Protein 5M11 (pdb70)

Foldseek 3Di:
DQKDFFADAFFFQEWADAVFWIWTGGQQWIWIFGDPDHTPIGTDDVVLVDDATGFQDKYAQNQQSWIWTAGQLRKIWIQGNVRHIDTQCVRNPPVLQPWNAWQDFDDDHQWTWTAAQQATWIARRVVSYTPDGAPGRFHWQEKEADPQQWIWTQGQLWIWIAHPVDPNNDVVRIDTDDEPDRSNQFNYWYDAAQWIWTAGQQQWIWIDGVVGRHTDTLDRGHGRWDWEYELQFIWTAGAQKIWTAHPPRDIAMGRQHQWNYWYDHNPGQKIWTRNTSQGIFIWGNDNPIDTHGDDDPDAGAPHQAALDWEAPPQKIWGWRFDDDLPNKDAWTWIWIDNVDHIQIDTQVQQCVLADDDFGRIRFRDKEAWDPARQWIWTFHQFQAIWTGHPRHTPDGDDDPPAPQDALDVRGGGWAAWYADPVGKIWTATAQAFQTIKIADPVVRDIATHDDVLQGRAGDWAHWDQAPLGKIKIWAPTRDDPDQQTGIKIKHCPPPSNDPVPIFIDRPSFAAAPVGDTPPFSGWQEWDQFPQRKIWTFGQFGIWIFGVVVCCSVDPDGTHIGFAWEDDPVDIDGLRTSWGWNYWDAAPQCWIWTQTAQQAIFIAHNRSNDTLDGDAVVRDVDNHSGWSYWYADQAQQWIWTSHPSRIMTGRFLNHPPQPCQQVPWDKPPFADEPVNQQAIKTASHHAQKWKFKAAPVGDTQDIDGHRGRMDTDSCPHPVRHHDDWHKMWIWIAHPVNRDIDIDIGTYDD

Nearest PDB structures (foldseek):
  5m11-assembly1_A  TM=1.001E+00  e=0.000E+00  Porphyromonas gingivalis
  4uuy-assembly1_A  TM=6.780E-01  e=4.033E-10  Saccharomyces cerevisiae
  8d58-assembly1_B  TM=6.896E-01  e=3.579E-08  Homo sapiens
  8hmd-assembly1_A  TM=3.375E-01  e=1.069E-12  Tetrahymena thermophila
  4a08-assembly1_A  TM=2.650E-01  e=5.005E-12  Homo sapiens

Radius of gyration: 30.62 Å; Cα contacts (8 Å, |Δi|>4): 2042; chains: 1; bounding box: 79×77×80 Å

Solvent-accessible surface area: 32079 Å² total; per-residue (Å²): 112,58,30,70,22,33,20,0,13,79,64,0,48,74,6,17,7,10,62,162,87,0,8,0,2,0,62,9,11,1,0,3,0,12,54,183,59,135,38,163,26,91,73,21,25,54,82,43,42,11,47,35,35,44,12,33,14,11,14,33,0,83,114,50,106,9,4,0,0,0,1,57,48,0,4,0,0,8,15,34,126,87,42,168,42,63,58,5,46,53,5,83,84,48,156,117,10,161,63,40,76,29,52,34,21,27,26,56,34,61,77,0,3,0,0,0,9,1,0,0,0,6,0,5,5,69,106,24,108,36,72,19,9,17,26,119,51,38,109,0,26,1,2,3,42,16,77,109,69,45,0,0,4,1,41,128,31,87,1,25,33,4,88,43,109,75,104,4,95,59,115,92,28,23,84,60,48,122,30,127,22,59,21,67,40,10,70,2,0,2,49,8,38,107,12,0,2,0,3,0,39,71,0,78,0,30,1,0,26,15,133,53,23,130,18,101,85,46,25,72,9,34,63,116,10,69,14,34,38,18,97,47,2,0,0,1,0,1,125,99,37,0,25,0,0,20,166,71,75,122,50,6,99,1,111,18,49,90,0,56,5,13,5,12,30,74,164,16,103,42,0,13,0,0,32,2,121,110,4,1,2,18,1,102,20,45,127,83,20,105,30,130,71,42,78,57,89,49,86,14,6,10,26,29,44,2,48,30,6,131,41,27,76,49,85,0,0,0,0,1,0,66,58,14,107,120,101,84,59,49,49,0,22,0,0,19,22,64,51,111,160,14,63,49,8,49,56,139,45,0,46,142,65,47,39,66,79,31,39,0,20,0,0,0,4,3,5,21,12,88,68,44,34,50,23,4,0,0,0,0,10,3,13,0,0,0,12,1,67,97,47,131,4,93,21,85,34,20,11,142,164,22,13,0,32,64,31,82,143,54,24,0,29,0,9,0,9,20,26,12,125,157,27,24,0,4,0,1,1,1,40,15,36,122,0,0,0,9,7,38,31,176,69,69,61,43,58,20,13,22,2,124,60,0,23,96,2,31,3,2,0,37,16,34,46,6,131,73,21,2,7,0,0,1,0,17,56,48,64,85,85,40,114,112,31,0,0,0,0,0,9,12,110,68,42,18,109,58,61,106,65,26,32,69,62,36,6,58,58,0,29,44,197,162,54,55,67,16,41,4,145,12,0,70,5,21,12,63,9,120,84,31,0,0,2,0,0,0,24,28,0,1,0,0,4,105,108,0,46,20,9,35,100,61,150,80,65,8,66,1,58,43,4,73,4,31,136,150,115,120,94,97,102,4,22,56,174,24,29,0,28,30,8,25,25,2,74,42,7,25,0,1,0,0,0,93,44,46,0,0,22,1,0,22,84,66,0,33,96,59,63,25,69,27,21,49,145,99,13,49,0,11,13,34,47,0,65,2,4,5,11,18,78,94,65,0,43,0,5,0,0,2,53,59,0,0,0,9,5,47,1,0,0,11,70,37,101,91,78,40,8,96,40,13,117,16,94,39,82,37,1,88,83,117,78,98,144,12,3,11,0,1,26,4,28,5,10,1,31,0,57,0,25,30,100,124,45,162,94,62,62,93,53,106,1,44,24,12,46,11,127,7,63,0,119,32,121,118,42,102,62,22,76,58,32,63,16,11,0,30,1,78,1,81,115,60,166,138,75,63,121,26,140,3,25,7,65,245

Structure (mmCIF, N/CA/C/O backbone):
data_5M11
#
_entry.id   5M11
#
_cell.length_a   115.520
_cell.length_b   115.520
_cell.length_c   139.880
_cell.angle_alpha   90.00
_cell.angle_beta   90.00
_cell.angle_gamma   90.00
#
_symmetry.space_group_name_H-M   'P 43 21 2'
#
loop_
_entity.id
_entity.type
_entity.pdbx_description
1 polymer 'Immunoreactive 84kD antigen PG93'
2 non-polymer 'CALCIUM ION'
3 non-polymer 'ZINC ION'
4 non-polymer 'CACODYLATE ION'
5 non-polymer 'CHLORIDE ION'
6 non-polymer 'TETRAETHYLENE GLYCOL'
7 non-polymer DI(HYDROXYETHYL)ETHER
8 non-polymer GLYCEROL
9 water water
#
loop_
_atom_site.group_PDB
_atom_site.id
_atom_site.type_symbol
_atom_site.label_atom_id
_atom_site.label_alt_id
_atom_site.label_comp_id
_atom_site.label_asym_id
_atom_site.label_entity_id
_atom_site.label_seq_id
_atom_site.pdbx_PDB_ins_code
_atom_site.Cartn_x
_atom_site.Cartn_y
_atom_site.Cartn_z
_atom_site.occupancy
_atom_site.B_iso_or_equiv
_atom_site.auth_seq_id
_atom_site.auth_comp_id
_atom_site.auth_asym_id
_atom_site.auth_atom_id
_atom_site.pdbx_PDB_model_num
ATOM 1 N N . GLY A 1 11 ? 50.935 68.350 52.556 1.00 66.53 29 GLY A N 1
ATOM 2 C CA . GLY A 1 11 ? 50.022 69.480 52.453 1.00 65.80 29 GLY A CA 1
ATOM 3 C C . GLY A 1 11 ? 50.389 70.596 53.406 1.00 66.92 29 GLY A C 1
ATOM 4 O O . GLY A 1 11 ? 50.730 70.335 54.563 1.00 65.04 29 GLY A O 1
ATOM 5 N N . ILE A 1 12 ? 50.277 71.848 52.926 1.00 62.71 30 ILE A N 1
ATOM 6 C CA . ILE A 1 12 ? 50.649 73.107 53.593 1.00 60.01 30 ILE A CA 1
ATOM 7 C C . ILE A 1 12 ? 50.014 73.281 55.016 1.00 59.82 30 ILE A C 1
ATOM 8 O O . ILE A 1 12 ? 50.734 73.709 55.915 1.00 57.85 30 ILE A O 1
ATOM 13 N N . TRP A 1 13 ? 48.717 72.975 55.213 1.00 56.34 31 TRP A N 1
ATOM 14 C CA . TRP A 1 13 ? 48.045 73.064 56.524 1.00 54.63 31 TRP A CA 1
ATOM 15 C C . TRP A 1 13 ? 47.821 71.687 57.098 1.00 60.17 31 TRP A C 1
ATOM 16 O O . TRP A 1 13 ? 47.440 70.767 56.365 1.00 62.50 31 TRP A O 1
ATOM 27 N N . ASN A 1 14 ? 47.998 71.549 58.414 1.00 55.40 32 ASN A N 1
ATOM 28 C CA . ASN A 1 14 ? 47.733 70.302 59.123 1.00 55.07 32 ASN A CA 1
ATOM 29 C C . ASN A 1 14 ? 47.237 70.581 60.553 1.00 56.51 32 ASN A C 1
ATOM 30 O O . ASN A 1 14 ? 47.494 71.668 61.086 1.00 54.61 32 ASN A O 1
ATOM 35 N N . THR A 1 15 ? 46.492 69.618 61.155 1.00 52.41 33 THR A N 1
ATOM 36 C CA . THR A 1 15 ? 45.982 69.760 62.522 1.00 51.47 33 THR A CA 1
ATOM 37 C C . THR A 1 15 ? 46.567 68.678 63.436 1.00 56.18 33 THR A C 1
ATOM 38 O O . THR A 1 15 ? 46.639 67.493 63.065 1.00 55.85 33 THR A O 1
ATOM 42 N N . LEU A 1 16 ? 46.966 69.104 64.649 1.00 52.54 34 LEU A N 1
ATOM 43 C CA . LEU A 1 16 ? 47.556 68.239 65.670 1.00 52.49 34 LEU A CA 1
ATOM 44 C C . LEU A 1 16 ? 46.593 68.186 66.895 1.00 58.20 34 LEU A C 1
ATOM 45 O O . LEU A 1 16 ? 46.799 68.808 67.956 1.00 57.62 34 LEU A O 1
ATOM 50 N N . LEU A 1 17 ? 45.496 67.454 66.683 1.00 56.69 35 LEU A N 1
ATOM 51 C CA . LEU A 1 17 ? 44.379 67.338 67.612 1.00 57.77 35 LEU A CA 1
ATOM 52 C C . LEU A 1 17 ? 44.515 66.143 68.546 1.00 62.75 35 LEU A C 1
ATOM 53 O O . LEU A 1 17 ? 45.176 65.159 68.208 1.00 62.47 35 LEU A O 1
ATOM 58 N N . ALA A 1 18 ? 43.894 66.267 69.738 1.00 59.82 36 ALA A N 1
ATOM 59 C CA . ALA A 1 18 ? 43.884 65.299 70.824 1.00 61.10 36 ALA A CA 1
ATOM 60 C C . ALA A 1 18 ? 42.662 64.323 70.787 1.00 69.32 36 ALA A C 1
ATOM 61 O O . ALA A 1 18 ? 41.534 64.712 70.459 1.00 67.49 36 ALA A O 1
ATOM 63 N N . ILE A 1 19 ? 42.904 63.057 71.178 1.00 97.68 37 ILE A N 1
ATOM 64 C CA . ILE A 1 19 ? 41.844 62.056 71.241 1.00 94.39 37 ILE A CA 1
ATOM 65 C C . ILE A 1 19 ? 41.387 62.028 72.723 1.00 102.17 37 ILE A C 1
ATOM 66 O O . ILE A 1 19 ? 40.417 62.721 73.052 1.00 100.41 37 ILE A O 1
ATOM 71 N N . HIS A 1 20 ? 42.123 61.352 73.616 1.00 103.46 38 HIS A N 1
ATOM 72 C CA . HIS A 1 20 ? 41.863 61.323 75.060 1.00 104.63 38 HIS A CA 1
ATOM 73 C C . HIS A 1 20 ? 40.367 60.829 75.400 1.00 103.59 38 HIS A C 1
ATOM 74 O O . HIS A 1 20 ? 40.034 59.670 75.106 1.00 101.87 38 HIS A O 1
ATOM 81 N N . LYS A 1 21 ? 39.516 61.692 76.018 1.00 96.71 39 LYS A N 1
ATOM 82 C CA . LYS A 1 21 ? 38.185 61.410 76.580 1.00 91.64 39 LYS A CA 1
ATOM 83 C C . LYS A 1 21 ? 37.107 61.027 75.548 1.00 88.54 39 LYS A C 1
ATOM 84 O O . LYS A 1 21 ? 36.384 61.907 75.085 1.00 86.50 39 LYS A O 1
ATOM 90 N N . THR A 1 22 ? 36.939 59.710 75.266 1.00 81.90 40 THR A N 1
ATOM 91 C CA . THR A 1 22 ? 35.938 59.175 74.317 1.00 76.41 40 THR A CA 1
ATOM 92 C C . THR A 1 22 ? 34.556 59.312 74.963 1.00 76.18 40 THR A C 1
ATOM 93 O O . THR A 1 22 ? 34.209 58.571 75.881 1.00 76.21 40 THR A O 1
ATOM 97 N N . GLU A 1 23 ? 33.789 60.303 74.486 1.00 68.48 41 GLU A N 1
ATOM 98 C CA . GLU A 1 23 ? 32.482 60.655 75.014 1.00 63.94 41 GLU A CA 1
ATOM 99 C C . GLU A 1 23 ? 31.323 60.000 74.241 1.00 62.91 41 GLU A C 1
ATOM 100 O O . GLU A 1 23 ? 30.196 60.022 74.738 1.00 60.64 41 GLU A O 1
ATOM 106 N N . LYS A 1 24 ? 31.591 59.417 73.053 1.00 57.75 42 LYS A N 1
ATOM 107 C CA . LYS A 1 24 ? 30.575 58.791 72.191 1.00 54.11 42 LYS A CA 1
ATOM 108 C C . LYS A 1 24 ? 31.161 57.630 71.384 1.00 61.03 42 LYS A C 1
ATOM 109 O O . LYS A 1 24 ? 32.370 57.613 71.126 1.00 65.74 42 LYS A O 1
ATOM 115 N N . ALA A 1 25 ? 30.296 56.667 70.988 1.00 53.31 43 ALA A N 1
ATOM 116 C CA . ALA A 1 25 ? 30.635 55.445 70.253 1.00 53.29 43 ALA A CA 1
ATOM 117 C C . ALA A 1 25 ? 29.458 54.985 69.407 1.00 55.94 43 ALA A C 1
ATOM 118 O O . ALA A 1 25 ? 28.316 55.010 69.878 1.00 53.18 43 ALA A O 1
ATOM 120 N N . VAL A 1 26 ? 29.727 54.594 68.148 1.00 53.48 44 VAL A N 1
ATOM 121 C CA . VAL A 1 26 ? 28.736 54.138 67.160 1.00 51.17 44 VAL A CA 1
ATOM 122 C C . VAL A 1 26 ? 29.281 52.890 66.446 1.00 60.60 44 VAL A C 1
ATOM 123 O O . VAL A 1 26 ? 30.423 52.924 65.958 1.00 62.97 44 VAL A O 1
ATOM 127 N N . GLU A 1 27 ? 28.456 51.822 66.332 1.00 58.55 45 GLU A N 1
ATOM 128 C CA . GLU A 1 27 ? 28.836 50.618 65.586 1.00 62.52 45 GLU A CA 1
ATOM 129 C C . GLU A 1 27 ? 28.431 50.740 64.108 1.00 69.68 45 GLU A C 1
ATOM 130 O O . GLU A 1 27 ? 27.291 51.087 63.813 1.00 67.23 45 GLU A O 1
ATOM 136 N N . THR A 1 28 ? 29.377 50.423 63.197 1.00 71.68 46 THR A N 1
ATOM 137 C CA . THR A 1 28 ? 29.274 50.398 61.722 1.00 72.66 46 THR A CA 1
ATOM 138 C C . THR A 1 28 ? 29.506 48.934 61.308 1.00 79.25 46 THR A C 1
ATOM 139 O O . THR A 1 28 ? 30.247 48.270 62.034 1.00 82.02 46 THR A O 1
ATOM 143 N N . PRO A 1 29 ? 28.934 48.391 60.190 1.00 75.50 47 PRO A N 1
ATOM 144 C CA . PRO A 1 29 ? 29.198 46.975 59.829 1.00 78.38 47 PRO A CA 1
ATOM 145 C C . PRO A 1 29 ? 30.676 46.582 59.826 1.00 84.86 47 PRO A C 1
ATOM 146 O O . PRO A 1 29 ? 30.975 45.482 60.269 1.00 86.60 47 PRO A O 1
ATOM 150 N N . LYS A 1 30 ? 31.591 47.482 59.414 1.00 82.53 48 LYS A N 1
ATOM 151 C CA . LYS A 1 30 ? 33.025 47.169 59.391 1.00 87.64 48 LYS A CA 1
ATOM 152 C C . LYS A 1 30 ? 33.902 48.165 60.227 1.00 92.17 48 LYS A C 1
ATOM 153 O O . LYS A 1 30 ? 35.122 47.986 60.283 1.00 96.58 48 LYS A O 1
ATOM 159 N N . LYS A 1 31 ? 33.301 49.180 60.883 1.00 84.11 49 LYS A N 1
ATOM 160 C CA . LYS A 1 31 ? 34.062 50.179 61.657 1.00 83.62 49 LYS A CA 1
ATOM 161 C C . LYS A 1 31 ? 33.376 50.560 62.972 1.00 81.38 49 LYS A C 1
ATOM 162 O O . LYS A 1 31 ? 32.225 50.195 63.200 1.00 78.40 49 LYS A O 1
ATOM 168 N N . VAL A 1 32 ? 34.092 51.281 63.844 1.00 76.37 50 VAL A N 1
ATOM 169 C CA . VAL A 1 32 ? 33.557 51.765 65.114 1.00 73.13 50 VAL A CA 1
ATOM 170 C C . VAL A 1 32 ? 33.854 53.250 65.161 1.00 74.96 50 VAL A C 1
ATOM 171 O O . VAL A 1 32 ? 35.009 53.647 65.345 1.00 78.37 50 VAL A O 1
ATOM 175 N N . PHE A 1 33 ? 32.836 54.072 64.941 1.00 65.81 51 PHE A N 1
ATOM 176 C CA . PHE A 1 33 ? 33.046 55.515 64.977 1.00 63.95 51 PHE A CA 1
ATOM 177 C C . PHE A 1 33 ? 32.939 55.989 66.411 1.00 69.49 51 PHE A C 1
ATOM 178 O O . PHE A 1 33 ? 32.104 55.479 67.163 1.00 67.49 51 PHE A O 1
ATOM 186 N N . ALA A 1 34 ? 33.823 56.906 66.814 1.00 68.49 52 ALA A N 1
ATOM 187 C CA . ALA A 1 34 ? 33.836 57.412 68.184 1.00 68.77 52 ALA A CA 1
ATOM 188 C C . ALA A 1 34 ? 34.276 58.846 68.221 1.00 74.54 52 ALA A C 1
ATOM 189 O O . ALA A 1 34 ? 34.980 59.297 67.323 1.00 76.62 52 ALA A O 1
ATOM 191 N N . VAL A 1 35 ? 33.844 59.570 69.253 1.00 70.18 53 VAL A N 1
ATOM 192 C CA . VAL A 1 35 ? 34.149 60.991 69.421 1.00 70.56 53 VAL A CA 1
ATOM 193 C C . VAL A 1 35 ? 34.837 61.187 70.767 1.00 77.50 53 VAL A C 1
ATOM 194 O O . VAL A 1 35 ? 34.329 60.728 71.797 1.00 76.08 53 VAL A O 1
ATOM 198 N N . ALA A 1 36 ? 35.986 61.882 70.742 1.00 77.12 54 ALA A N 1
ATOM 199 C CA . ALA A 1 36 ? 36.767 62.188 71.923 1.00 79.84 54 ALA A CA 1
ATOM 200 C C . ALA A 1 36 ? 37.175 63.674 71.948 1.00 84.86 54 ALA A C 1
ATOM 201 O O . ALA A 1 36 ? 38.091 64.082 71.235 1.00 87.08 54 ALA A O 1
ATOM 203 N N . ASN A 1 37 ? 36.436 64.483 72.748 1.00 79.61 55 ASN A N 1
ATOM 204 C CA . ASN A 1 37 ? 36.616 65.927 72.991 1.00 80.57 55 ASN A CA 1
ATOM 205 C C . ASN A 1 37 ? 36.174 66.797 71.814 1.00 82.85 55 ASN A C 1
ATOM 206 O O . ASN A 1 37 ? 36.372 68.016 71.839 1.00 83.79 55 ASN A O 1
ATOM 211 N N . GLY A 1 38 ? 35.513 66.182 70.838 1.00 76.81 56 GLY A N 1
ATOM 212 C CA . GLY A 1 38 ? 34.997 66.861 69.648 1.00 73.56 56 GLY A CA 1
ATOM 213 C C . GLY A 1 38 ? 35.644 66.361 68.378 1.00 75.12 56 GLY A C 1
ATOM 214 O O . GLY A 1 38 ? 35.275 66.783 67.278 1.00 71.69 56 GLY A O 1
ATOM 215 N N . VAL A 1 39 ? 36.624 65.451 68.540 1.00 73.87 57 VAL A N 1
ATOM 216 C CA . VAL A 1 39 ? 37.380 64.881 67.433 1.00 74.96 57 VAL A CA 1
ATOM 217 C C . VAL A 1 39 ? 36.747 63.556 67.057 1.00 79.41 57 VAL A C 1
ATOM 218 O O . VAL A 1 39 ? 36.686 62.646 67.882 1.00 80.20 57 VAL A O 1
ATOM 222 N N . LEU A 1 40 ? 36.257 63.463 65.817 1.00 75.15 58 LEU A N 1
ATOM 223 C CA . LEU A 1 40 ? 35.641 62.248 65.298 1.00 73.73 58 LEU A CA 1
ATOM 224 C C . LEU A 1 40 ? 36.732 61.329 64.819 1.00 80.52 58 LEU A C 1
ATOM 225 O O . LEU A 1 40 ? 37.728 61.819 64.282 1.00 84.13 58 LEU A O 1
ATOM 230 N N . TYR A 1 41 ? 36.572 60.005 65.032 1.00 76.02 59 TYR A N 1
ATOM 231 C CA . TYR A 1 41 ? 37.555 59.019 64.583 1.00 79.50 59 TYR A CA 1
ATOM 232 C C . TYR A 1 41 ? 36.922 57.642 64.375 1.00 82.97 59 TYR A C 1
ATOM 233 O O . TYR A 1 41 ? 35.888 57.328 64.959 1.00 79.90 59 TYR A O 1
ATOM 242 N N . SER A 1 42 ? 37.550 56.848 63.515 1.00 83.37 60 SER A N 1
ATOM 243 C CA . SER A 1 42 ? 37.185 55.497 63.119 1.00 85.25 60 SER A CA 1
ATOM 244 C C . SER A 1 42 ? 38.113 54.485 63.815 1.00 97.18 60 SER A C 1
ATOM 245 O O . SER A 1 42 ? 39.202 54.876 64.242 1.00 100.43 60 SER A O 1
ATOM 248 N N . VAL A 1 43 ? 37.674 53.198 63.946 1.00 95.69 61 VAL A N 1
ATOM 249 C CA . VAL A 1 43 ? 38.421 52.048 64.508 1.00 100.33 61 VAL A CA 1
ATOM 250 C C . VAL A 1 43 ? 37.922 50.770 63.813 1.00 107.11 61 VAL A C 1
ATOM 251 O O . VAL A 1 43 ? 36.717 50.522 63.786 1.00 103.01 61 VAL A O 1
ATOM 255 N N . GLY A 1 44 ? 38.842 49.960 63.297 1.00 110.65 62 GLY A N 1
ATOM 256 C CA . GLY A 1 44 ? 38.487 48.705 62.638 1.00 112.96 62 GLY A CA 1
ATOM 257 C C . GLY A 1 44 ? 38.010 47.646 63.612 1.00 118.14 62 GLY A C 1
ATOM 258 O O . GLY A 1 44 ? 38.474 47.614 64.755 1.00 118.16 62 GLY A O 1
ATOM 259 N N . LYS A 1 45 ? 37.076 46.776 63.172 1.00 115.26 63 LYS A N 1
ATOM 260 C CA . LYS A 1 45 ? 36.516 45.708 64.018 1.00 115.50 63 LYS A CA 1
ATOM 261 C C . LYS A 1 45 ? 37.338 44.387 63.902 1.00 129.95 63 LYS A C 1
ATOM 262 O O . LYS A 1 45 ? 38.425 44.313 64.488 1.00 133.56 63 LYS A O 1
ATOM 268 N N . GLU A 1 46 ? 36.824 43.366 63.155 1.00 130.05 64 GLU A N 1
ATOM 269 C CA . GLU A 1 46 ? 37.431 42.037 62.923 1.00 136.54 64 GLU A CA 1
ATOM 270 C C . GLU A 1 46 ? 38.952 42.120 62.603 1.00 147.74 64 GLU A C 1
ATOM 271 O O . GLU A 1 46 ? 39.754 41.366 63.175 1.00 151.17 64 GLU A O 1
ATOM 277 N N . ALA A 1 47 ? 39.324 43.046 61.698 1.00 145.28 65 ALA A N 1
ATOM 278 C CA . ALA A 1 47 ? 40.704 43.273 61.283 1.00 150.59 65 ALA A CA 1
ATOM 279 C C . ALA A 1 47 ? 41.481 44.076 62.357 1.00 153.44 65 ALA A C 1
ATOM 280 O O . ALA A 1 47 ? 40.867 44.893 63.062 1.00 147.74 65 ALA A O 1
ATOM 282 N N . PRO A 1 48 ? 42.824 43.859 62.497 1.00 151.60 66 PRO A N 1
ATOM 283 C CA . PRO A 1 48 ? 43.592 44.617 63.505 1.00 150.74 66 PRO A CA 1
ATOM 284 C C . PRO A 1 48 ? 43.725 46.103 63.142 1.00 153.44 66 PRO A C 1
ATOM 285 O O . PRO A 1 48 ? 44.669 46.513 62.440 1.00 153.17 66 PRO A O 1
ATOM 289 N N . HIS A 1 49 ? 42.740 46.905 63.627 1.00 144.26 67 HIS A N 1
ATOM 290 C CA . HIS A 1 49 ? 42.608 48.354 63.456 1.00 139.42 67 HIS A CA 1
ATOM 291 C C . HIS A 1 49 ? 42.373 48.756 61.993 1.00 141.39 67 HIS A C 1
ATOM 292 O O . HIS A 1 49 ? 41.374 48.341 61.406 1.00 137.10 67 HIS A O 1
ATOM 299 N N . GLU A 1 50 ? 43.317 49.549 61.418 1.00 141.18 68 GLU A N 1
ATOM 300 C CA . GLU A 1 50 ? 43.314 50.233 60.114 1.00 140.50 68 GLU A CA 1
ATOM 301 C C . GLU A 1 50 ? 42.328 51.405 60.262 1.00 138.70 68 GLU A C 1
ATOM 302 O O . GLU A 1 50 ? 41.570 51.739 59.347 1.00 136.70 68 GLU A O 1
ATOM 308 N N . ALA A 1 51 ? 42.355 52.018 61.469 1.00 132.29 69 ALA A N 1
ATOM 309 C CA . ALA A 1 51 ? 41.532 53.136 61.945 1.00 125.83 69 ALA A CA 1
ATOM 310 C C . ALA A 1 51 ? 41.843 54.466 61.202 1.00 126.54 69 ALA A C 1
ATOM 311 O O . ALA A 1 51 ? 42.797 54.528 60.401 1.00 130.64 69 ALA A O 1
ATOM 313 N N . LYS A 1 52 ? 41.041 55.531 61.467 1.00 114.26 70 LYS A N 1
ATOM 314 C CA . LYS A 1 52 ? 41.229 56.821 60.789 1.00 111.39 70 LYS A CA 1
ATOM 315 C C . LYS A 1 52 ? 40.724 57.984 61.643 1.00 108.17 70 LYS A C 1
ATOM 316 O O . LYS A 1 52 ? 39.654 57.882 62.231 1.00 104.48 70 LYS A O 1
ATOM 322 N N . ILE A 1 53 ? 41.464 59.101 61.665 1.00 102.90 71 ILE A N 1
ATOM 323 C CA . ILE A 1 53 ? 41.071 60.341 62.356 1.00 98.69 71 ILE A CA 1
ATOM 324 C C . ILE A 1 53 ? 40.479 61.316 61.267 1.00 96.09 71 ILE A C 1
ATOM 325 O O . ILE A 1 53 ? 41.075 61.445 60.198 1.00 98.08 71 ILE A O 1
ATOM 330 N N . PHE A 1 54 ? 39.280 61.922 61.516 1.00 85.40 72 PHE A N 1
ATOM 331 C CA . PHE A 1 54 ? 38.510 62.772 60.568 1.00 81.25 72 PHE A CA 1
ATOM 332 C C . PHE A 1 54 ? 38.401 64.249 60.955 1.00 84.57 72 PHE A C 1
ATOM 333 O O . PHE A 1 54 ? 37.624 64.587 61.856 1.00 82.45 72 PHE A O 1
ATOM 341 N N . ASP A 1 55 ? 39.068 65.132 60.195 1.00 82.90 73 ASP A N 1
ATOM 342 C CA . ASP A 1 55 ? 39.052 66.586 60.414 1.00 82.21 73 ASP A CA 1
ATOM 343 C C . ASP A 1 55 ? 38.522 67.347 59.179 1.00 83.79 73 ASP A C 1
ATOM 344 O O . ASP A 1 55 ? 38.056 66.733 58.210 1.00 82.62 73 ASP A O 1
ATOM 349 N N . ARG A 1 56 ? 38.610 68.692 59.221 1.00 78.49 74 ARG A N 1
ATOM 350 C CA . ARG A 1 56 ? 38.171 69.562 58.148 1.00 76.12 74 ARG A CA 1
ATOM 351 C C . ARG A 1 56 ? 39.028 69.341 56.914 1.00 83.44 74 ARG A C 1
ATOM 352 O O . ARG A 1 56 ? 38.559 69.540 55.799 1.00 82.46 74 ARG A O 1
ATOM 360 N N . ILE A 1 57 ? 40.264 68.867 57.119 1.00 84.40 75 ILE A N 1
ATOM 361 C CA . ILE A 1 57 ? 41.231 68.541 56.079 1.00 87.76 75 ILE A CA 1
ATOM 362 C C . ILE A 1 57 ? 40.762 67.256 55.359 1.00 92.29 75 ILE A C 1
ATOM 363 O O . ILE A 1 57 ? 40.966 67.129 54.155 1.00 94.84 75 ILE A O 1
ATOM 368 N N . SER A 1 58 ? 40.087 66.348 56.083 1.00 86.51 76 SER A N 1
ATOM 369 C CA . SER A 1 58 ? 39.570 65.083 55.564 1.00 85.99 76 SER A CA 1
ATOM 370 C C . SER A 1 58 ? 38.295 65.248 54.696 1.00 88.37 76 SER A C 1
ATOM 371 O O . SER A 1 58 ? 37.855 64.279 54.066 1.00 89.16 76 SER A O 1
ATOM 374 N N . GLY A 1 59 ? 37.705 66.443 54.689 1.00 81.27 77 GLY A N 1
ATOM 375 C CA . GLY A 1 59 ? 36.487 66.716 53.935 1.00 76.84 77 GLY A CA 1
ATOM 376 C C . GLY A 1 59 ? 35.306 67.172 54.767 1.00 74.72 77 GLY A C 1
ATOM 377 O O . GLY A 1 59 ? 34.260 67.511 54.212 1.00 72.87 77 GLY A O 1
ATOM 378 N N . LEU A 1 60 ? 35.461 67.201 56.098 1.00 69.05 78 LEU A N 1
ATOM 379 C CA . LEU A 1 60 ? 34.411 67.630 57.023 1.00 64.90 78 LEU A CA 1
ATOM 380 C C . LEU A 1 60 ? 34.232 69.144 56.932 1.00 67.19 78 LEU A C 1
ATOM 381 O O . LEU A 1 60 ? 35.180 69.863 56.615 1.00 69.67 78 LEU A O 1
ATOM 386 N N . SER A 1 61 ? 33.004 69.614 57.160 1.00 60.46 79 SER A N 1
ATOM 387 C CA . SER A 1 61 ? 32.605 71.010 56.998 1.00 59.67 79 SER A CA 1
ATOM 388 C C . SER A 1 61 ? 32.760 71.885 58.253 1.00 64.79 79 SER A C 1
ATOM 389 O O . SER A 1 61 ? 32.636 73.106 58.127 1.00 64.43 79 SER A O 1
ATOM 392 N N . ASP A 1 62 ? 32.989 71.292 59.451 1.00 63.23 80 ASP A N 1
ATOM 393 C CA . ASP A 1 62 ? 33.119 72.053 60.709 1.00 64.26 80 ASP A CA 1
ATOM 394 C C . ASP A 1 62 ? 34.039 71.350 61.734 1.00 71.25 80 ASP A C 1
ATOM 395 O O . ASP A 1 62 ? 34.544 70.263 61.446 1.00 71.87 80 ASP A O 1
ATOM 400 N N . THR A 1 63 ? 34.235 71.957 62.933 1.00 69.84 81 THR A N 1
ATOM 401 C CA . THR A 1 63 ? 35.228 71.487 63.900 1.00 72.96 81 THR A CA 1
ATOM 402 C C . THR A 1 63 ? 34.748 70.613 65.112 1.00 76.15 81 THR A C 1
ATOM 403 O O . THR A 1 63 ? 35.367 69.554 65.293 1.00 78.62 81 THR A O 1
ATOM 407 N N . SER A 1 64 ? 33.833 71.059 66.006 1.00 68.76 82 SER A N 1
ATOM 408 C CA . SER A 1 64 ? 33.596 70.226 67.208 1.00 67.34 82 SER A CA 1
ATOM 409 C C . SER A 1 64 ? 32.378 69.330 67.106 1.00 68.59 82 SER A C 1
ATOM 410 O O . SER A 1 64 ? 31.241 69.812 67.085 1.00 67.35 82 SER A O 1
ATOM 413 N N . VAL A 1 65 ? 32.615 68.015 67.086 1.00 63.63 83 VAL A N 1
ATOM 414 C CA . VAL A 1 65 ? 31.541 67.031 66.968 1.00 59.74 83 VAL A CA 1
ATOM 415 C C . VAL A 1 65 ? 30.839 66.903 68.342 1.00 64.70 83 VAL A C 1
ATOM 416 O O . VAL A 1 65 ? 31.501 66.714 69.359 1.00 67.34 83 VAL A O 1
ATOM 420 N N . SER A 1 66 ? 29.501 67.077 68.349 1.00 58.21 84 SER A N 1
ATOM 421 C CA . SER A 1 66 ? 28.609 67.053 69.505 1.00 55.94 84 SER A CA 1
ATOM 422 C C . SER A 1 66 ? 27.863 65.714 69.634 1.00 58.21 84 SER A C 1
ATOM 423 O O . SER A 1 66 ? 27.303 65.443 70.693 1.00 59.66 84 SER A O 1
ATOM 426 N N . SER A 1 67 ? 27.829 64.893 68.574 1.00 52.74 85 SER A N 1
ATOM 427 C CA . SER A 1 67 ? 27.152 63.581 68.529 1.00 50.90 85 SER A CA 1
ATOM 428 C C . SER A 1 67 ? 27.207 62.970 67.119 1.00 54.37 85 SER A C 1
ATOM 429 O O . SER A 1 67 ? 27.371 63.690 66.131 1.00 53.41 85 SER A O 1
ATOM 432 N N . ILE A 1 68 ? 27.001 61.647 67.031 1.00 50.89 86 ILE A N 1
ATOM 433 C CA . ILE A 1 68 ? 26.984 60.899 65.770 1.00 50.51 86 ILE A CA 1
ATOM 434 C C . ILE A 1 68 ? 25.969 59.749 65.804 1.00 52.76 86 ILE A C 1
ATOM 435 O O . ILE A 1 68 ? 25.587 59.287 66.883 1.00 52.14 86 ILE A O 1
ATOM 440 N N . ALA A 1 69 ? 25.556 59.272 64.621 1.00 48.74 87 ALA A N 1
ATOM 441 C CA . ALA A 1 69 ? 24.686 58.094 64.482 1.00 48.09 87 ALA A CA 1
ATOM 442 C C . ALA A 1 69 ? 24.773 57.535 63.053 1.00 52.68 87 ALA A C 1
ATOM 443 O O . ALA A 1 69 ? 25.082 58.286 62.124 1.00 54.29 87 ALA A O 1
ATOM 445 N N . TYR A 1 70 ? 24.545 56.214 62.885 1.00 47.03 88 TYR A N 1
ATOM 446 C CA . TYR A 1 70 ? 24.674 55.521 61.606 1.00 47.09 88 TYR A CA 1
ATOM 447 C C . TYR A 1 70 ? 23.330 55.067 61.053 1.00 51.25 88 TYR A C 1
ATOM 448 O O . TYR A 1 70 ? 22.484 54.562 61.782 1.00 49.89 88 TYR A O 1
ATOM 457 N N . SER A 1 71 ? 23.144 55.238 59.757 1.00 50.55 89 SER A N 1
ATOM 458 C CA . SER A 1 71 ? 21.967 54.755 59.070 1.00 51.67 89 SER A CA 1
ATOM 459 C C . SER A 1 71 ? 22.337 53.441 58.379 1.00 63.59 89 SER A C 1
ATOM 460 O O . SER A 1 71 ? 22.952 53.446 57.300 1.00 64.56 89 SER A O 1
ATOM 463 N N . GLU A 1 72 ? 21.991 52.309 59.044 1.00 63.26 90 GLU A N 1
ATOM 464 C CA . GLU A 1 72 ? 22.208 50.928 58.587 1.00 66.16 90 GLU A CA 1
ATOM 465 C C . GLU A 1 72 ? 21.674 50.779 57.149 1.00 71.58 90 GLU A C 1
ATOM 466 O O . GLU A 1 72 ? 22.344 50.191 56.296 1.00 75.89 90 GLU A O 1
ATOM 472 N N . GLN A 1 73 ? 20.507 51.390 56.880 1.00 63.99 91 GLN A N 1
ATOM 473 C CA . GLN A 1 73 ? 19.847 51.365 55.587 1.00 63.81 91 GLN A CA 1
ATOM 474 C C . GLN A 1 73 ? 20.652 52.159 54.548 1.00 65.79 91 GLN A C 1
ATOM 475 O O . GLN A 1 73 ? 20.905 51.626 53.475 1.00 68.14 91 GLN A O 1
ATOM 481 N N . LEU A 1 74 ? 21.095 53.386 54.867 1.00 58.48 92 LEU A N 1
ATOM 482 C CA . LEU A 1 74 ? 21.804 54.219 53.883 1.00 58.53 92 LEU A CA 1
ATOM 483 C C . LEU A 1 74 ? 23.343 54.089 53.901 1.00 63.65 92 LEU A C 1
ATOM 484 O O . LEU A 1 74 ? 24.009 54.794 53.135 1.00 63.50 92 LEU A O 1
ATOM 489 N N . LYS A 1 75 ? 23.907 53.187 54.753 1.00 60.24 93 LYS A N 1
ATOM 490 C CA . LYS A 1 75 ? 25.355 52.986 54.928 1.00 61.00 93 LYS A CA 1
ATOM 491 C C . LYS A 1 75 ? 26.050 54.367 55.080 1.00 63.47 93 LYS A C 1
ATOM 492 O O . LYS A 1 75 ? 27.146 54.580 54.565 1.00 65.36 93 LYS A O 1
ATOM 498 N N . SER A 1 76 ? 25.372 55.308 55.787 1.00 56.47 94 SER A N 1
ATOM 499 C CA . SER A 1 76 ? 25.847 56.670 56.017 1.00 55.10 94 SER A CA 1
ATOM 500 C C . SER A 1 76 ? 25.818 57.041 57.485 1.00 57.51 94 SER A C 1
ATOM 501 O O . SER A 1 76 ? 24.962 56.568 58.234 1.00 55.13 94 SER A O 1
ATOM 504 N N . LEU A 1 77 ? 26.754 57.920 57.880 1.00 54.52 95 LEU A N 1
ATOM 505 C CA . LEU A 1 77 ? 26.901 58.416 59.246 1.00 52.28 95 LEU A CA 1
ATOM 506 C C . LEU A 1 77 ? 26.546 59.918 59.316 1.00 54.50 95 LEU A C 1
ATOM 507 O O . LEU A 1 77 ? 27.122 60.745 58.591 1.00 56.36 95 LEU A O 1
ATOM 512 N N . VAL A 1 78 ? 25.607 60.254 60.210 1.00 45.75 96 VAL A N 1
ATOM 513 C CA . VAL A 1 78 ? 25.186 61.626 60.484 1.00 42.06 96 VAL A CA 1
ATOM 514 C C . VAL A 1 78 ? 26.108 62.211 61.568 1.00 47.24 96 VAL A C 1
ATOM 515 O O . VAL A 1 78 ? 26.199 61.638 62.648 1.00 47.35 96 VAL A O 1
ATOM 519 N N . ILE A 1 79 ? 26.805 63.325 61.260 1.00 45.25 97 ILE A N 1
ATOM 520 C CA . ILE A 1 79 ? 27.701 64.040 62.177 1.00 46.35 97 ILE A CA 1
ATOM 521 C C . ILE A 1 79 ? 27.050 65.353 62.576 1.00 50.37 97 ILE A C 1
ATOM 522 O O . ILE A 1 79 ? 26.889 66.236 61.729 1.00 51.36 97 ILE A O 1
ATOM 527 N N . TYR A 1 80 ? 26.685 65.489 63.854 1.00 45.18 98 TYR A N 1
ATOM 528 C CA . TYR A 1 80 ? 26.102 66.728 64.355 1.00 43.64 98 TYR A CA 1
ATOM 529 C C . TYR A 1 80 ? 27.171 67.472 65.175 1.00 48.67 98 TYR A C 1
ATOM 530 O O . TYR A 1 80 ? 27.789 66.924 66.093 1.00 46.84 98 TYR A O 1
ATOM 539 N N . TYR A 1 81 ? 27.365 68.735 64.812 1.00 47.34 99 TYR A N 1
ATOM 540 C CA . TYR A 1 81 ? 28.358 69.637 65.392 1.00 49.28 99 TYR A CA 1
ATOM 541 C C . TYR A 1 81 ? 27.788 70.526 66.493 1.00 52.64 99 TYR A C 1
ATOM 542 O O . TYR A 1 81 ? 26.607 70.846 66.470 1.00 50.31 99 TYR A O 1
ATOM 551 N N . ALA A 1 82 ? 28.651 70.964 67.429 1.00 51.61 100 ALA A N 1
ATOM 552 C CA . ALA A 1 82 ? 28.321 71.876 68.532 1.00 51.83 100 ALA A CA 1
ATOM 553 C C . ALA A 1 82 ? 27.736 73.201 68.003 1.00 56.51 100 ALA A C 1
ATOM 554 O O . ALA A 1 82 ? 26.911 73.821 68.660 1.00 56.45 100 ALA A O 1
ATOM 556 N N . SER A 1 83 ? 28.143 73.605 66.804 1.00 53.82 101 SER A N 1
ATOM 557 C CA . SER A 1 83 ? 27.692 74.828 66.169 1.00 54.67 101 SER A CA 1
ATOM 558 C C . SER A 1 83 ? 26.300 74.690 65.518 1.00 60.09 101 SER A C 1
ATOM 559 O O . SER A 1 83 ? 25.855 75.622 64.838 1.00 63.61 101 SER A O 1
ATOM 562 N N . GLY A 1 84 ? 25.663 73.534 65.659 1.00 52.67 102 GLY A N 1
ATOM 563 C CA . GLY A 1 84 ? 24.390 73.265 65.007 1.00 49.90 102 GLY A CA 1
ATOM 564 C C . GLY A 1 84 ? 24.522 72.714 63.594 1.00 53.18 102 GLY A C 1
ATOM 565 O O . GLY A 1 84 ? 23.525 72.295 62.987 1.00 52.68 102 GLY A O 1
ATOM 566 N N . ASN A 1 85 ? 25.744 72.687 63.058 1.00 49.38 103 ASN A N 1
ATOM 567 C CA . ASN A 1 85 ? 26.001 72.147 61.723 1.00 48.84 103 ASN A CA 1
ATOM 568 C C . ASN A 1 85 ? 25.837 70.623 61.662 1.00 51.15 103 ASN A C 1
ATOM 569 O O . ASN A 1 85 ? 26.005 69.931 62.669 1.00 52.72 103 ASN A O 1
ATOM 574 N N . ILE A 1 86 ? 25.531 70.110 60.468 1.00 44.23 104 ILE A N 1
ATOM 575 C CA . ILE A 1 86 ? 25.351 68.687 60.169 1.00 41.56 104 ILE A CA 1
ATOM 576 C C . ILE A 1 86 ? 26.154 68.320 58.920 1.00 47.35 104 ILE A C 1
ATOM 577 O O . ILE A 1 86 ? 26.193 69.077 57.931 1.00 47.49 104 ILE A O 1
ATOM 582 N N . ASP A 1 87 ? 26.758 67.133 58.964 1.00 44.32 105 ASP A N 1
ATOM 583 C CA . ASP A 1 87 ? 27.473 66.523 57.856 1.00 45.72 105 ASP A CA 1
ATOM 584 C C . ASP A 1 87 ? 26.945 65.111 57.677 1.00 48.22 105 ASP A C 1
ATOM 585 O O . ASP A 1 87 ? 26.550 64.484 58.666 1.00 46.17 105 ASP A O 1
ATOM 590 N N . ILE A 1 88 ? 26.900 64.620 56.421 1.00 45.22 106 ILE A N 1
ATOM 591 C CA . ILE A 1 88 ? 26.505 63.245 56.125 1.00 44.25 106 ILE A CA 1
ATOM 592 C C . ILE A 1 88 ? 27.677 62.619 55.438 1.00 52.62 106 ILE A C 1
ATOM 593 O O . ILE A 1 88 ? 28.112 63.102 54.392 1.00 55.32 106 ILE A O 1
ATOM 598 N N . LEU A 1 89 ? 28.236 61.594 56.070 1.00 51.22 107 LEU A N 1
ATOM 599 C CA . LEU A 1 89 ? 29.388 60.833 55.596 1.00 54.76 107 LEU A CA 1
ATOM 600 C C . LEU A 1 89 ? 28.861 59.575 54.916 1.00 60.85 107 LEU A C 1
ATOM 601 O O . LEU A 1 89 ? 28.411 58.651 55.601 1.00 58.95 107 LEU A O 1
ATOM 606 N N . ASP A 1 90 ? 28.861 59.558 53.570 1.00 61.34 108 ASP A N 1
ATOM 607 C CA . ASP A 1 90 ? 28.354 58.410 52.822 1.00 63.50 108 ASP A CA 1
ATOM 608 C C . ASP A 1 90 ? 29.380 57.249 52.869 1.00 72.75 108 ASP A C 1
ATOM 609 O O . ASP A 1 90 ? 30.492 57.420 53.383 1.00 74.10 108 ASP A O 1
ATOM 614 N N . GLU A 1 91 ? 28.983 56.071 52.367 1.00 71.64 109 GLU A N 1
ATOM 615 C CA . GLU A 1 91 ? 29.788 54.843 52.354 1.00 75.83 109 GLU A CA 1
ATOM 616 C C . GLU A 1 91 ? 31.200 55.050 51.726 1.00 84.69 109 GLU A C 1
ATOM 617 O O . GLU A 1 91 ? 32.197 54.571 52.275 1.00 86.41 109 GLU A O 1
ATOM 623 N N . ALA A 1 92 ? 31.269 55.799 50.608 1.00 82.73 110 ALA A N 1
ATOM 624 C CA . ALA A 1 92 ? 32.506 56.097 49.875 1.00 86.54 110 ALA A CA 1
ATOM 625 C C . ALA A 1 92 ? 33.421 57.100 50.628 1.00 89.34 110 ALA A C 1
ATOM 626 O O . ALA A 1 92 ? 34.589 57.273 50.238 1.00 93.19 110 ALA A O 1
ATOM 628 N N . GLY A 1 93 ? 32.883 57.732 51.682 1.00 79.36 111 GLY A N 1
ATOM 629 C CA . GLY A 1 93 ? 33.579 58.738 52.479 1.00 77.50 111 GLY A CA 1
ATOM 630 C C . GLY A 1 93 ? 33.384 60.146 51.945 1.00 76.99 111 GLY A C 1
ATOM 631 O O . GLY A 1 93 ? 34.259 61.006 52.092 1.00 78.09 111 GLY A O 1
ATOM 632 N N . ARG A 1 94 ? 32.238 60.381 51.304 1.00 68.57 112 ARG A N 1
ATOM 633 C CA . ARG A 1 94 ? 31.888 61.673 50.743 1.00 66.34 112 ARG A CA 1
ATOM 634 C C . ARG A 1 94 ? 31.003 62.410 51.734 1.00 64.61 112 ARG A C 1
ATOM 635 O O . ARG A 1 94 ? 30.016 61.855 52.239 1.00 63.01 112 ARG A O 1
ATOM 643 N N . VAL A 1 95 ? 31.378 63.654 52.031 1.00 58.09 113 VAL A N 1
ATOM 644 C CA . VAL A 1 95 ? 30.706 64.515 53.006 1.00 53.63 113 VAL A CA 1
ATOM 645 C C . VAL A 1 95 ? 29.652 65.403 52.321 1.00 55.38 113 VAL A C 1
ATOM 646 O O . VAL A 1 95 ? 29.932 65.997 51.282 1.00 55.89 113 VAL A O 1
ATOM 650 N N . THR A 1 96 ? 28.463 65.519 52.929 1.00 49.56 114 THR A N 1
ATOM 651 C CA . THR A 1 96 ? 27.398 66.383 52.420 1.00 47.98 114 THR A CA 1
ATOM 652 C C . THR A 1 96 ? 26.951 67.277 53.562 1.00 51.18 114 THR A C 1
ATOM 653 O O . THR A 1 96 ? 26.559 66.767 54.624 1.00 50.00 114 THR A O 1
ATOM 657 N N . ASN A 1 97 ? 27.033 68.604 53.358 1.00 47.43 115 ASN A N 1
ATOM 658 C CA . ASN A 1 97 ? 26.708 69.564 54.416 1.00 46.20 115 ASN A CA 1
ATOM 659 C C . ASN A 1 97 ? 25.204 69.854 54.531 1.00 48.87 115 ASN A C 1
ATOM 660 O O . ASN A 1 97 ? 24.521 69.963 53.514 1.00 51.09 115 ASN A O 1
ATOM 665 N N . VAL A 1 98 ? 24.693 69.991 55.764 1.00 41.89 116 VAL A N 1
ATOM 666 C CA . VAL A 1 98 ? 23.295 70.364 56.024 1.00 39.61 116 VAL A CA 1
ATOM 667 C C . VAL A 1 98 ? 23.364 71.538 57.045 1.00 49.15 116 VAL A C 1
ATOM 668 O O . VAL A 1 98 ? 23.276 71.313 58.263 1.00 49.18 116 VAL A O 1
ATOM 672 N N . PRO A 1 99 ? 23.616 72.796 56.569 1.00 48.89 117 PRO A N 1
ATOM 673 C CA . PRO A 1 99 ? 23.831 73.919 57.510 1.00 49.23 117 PRO A CA 1
ATOM 674 C C . PRO A 1 99 ? 22.592 74.701 57.955 1.00 54.42 117 PRO A C 1
ATOM 675 O O . PRO A 1 99 ? 22.758 75.742 58.604 1.00 55.64 117 PRO A O 1
ATOM 679 N N . ALA A 1 100 ? 21.376 74.224 57.616 1.00 50.26 118 ALA A N 1
ATOM 680 C CA . ALA A 1 100 ? 20.094 74.875 57.942 1.00 49.77 118 ALA A CA 1
ATOM 681 C C . ALA A 1 100 ? 19.957 75.268 59.418 1.00 55.55 118 ALA A C 1
ATOM 682 O O . ALA A 1 100 ? 19.492 76.379 59.677 1.00 57.18 118 ALA A O 1
ATOM 684 N N . LEU A 1 101 ? 20.366 74.382 60.378 1.00 51.02 119 LEU A N 1
ATOM 685 C CA . LEU A 1 101 ? 20.237 74.660 61.812 1.00 50.33 119 LEU A CA 1
ATOM 686 C C . LEU A 1 101 ? 21.226 75.693 62.259 1.00 57.31 119 LEU A C 1
ATOM 687 O O . LEU A 1 101 ? 20.834 76.587 62.998 1.00 58.97 119 LEU A O 1
ATOM 692 N N . LYS A 1 102 ? 22.497 75.587 61.821 1.00 54.53 120 LYS A N 1
ATOM 693 C CA . LYS A 1 102 ? 23.560 76.526 62.178 1.00 57.08 120 LYS A CA 1
ATOM 694 C C . LYS A 1 102 ? 23.235 77.930 61.619 1.00 64.87 120 LYS A C 1
ATOM 695 O O . LYS A 1 102 ? 23.454 78.946 62.311 1.00 66.69 120 LYS A O 1
ATOM 701 N N . ASP A 1 103 ? 22.699 77.976 60.371 1.00 60.84 121 ASP A N 1
ATOM 702 C CA . ASP A 1 103 ? 22.361 79.226 59.690 1.00 62.34 121 ASP A CA 1
ATOM 703 C C . ASP A 1 1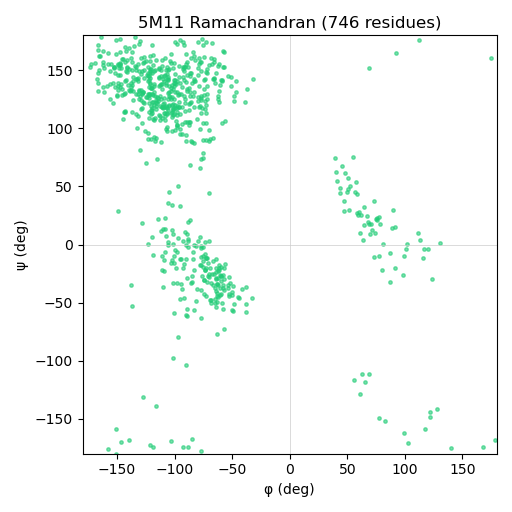03 ? 21.111 79.899 60.296 1.00 68.30 121 ASP A C 1
ATOM 704 O O . ASP A 1 103 ? 20.941 81.115 60.142 1.00 69.95 121 ASP A O 1
ATOM 709 N N . ASN A 1 104 ? 20.264 79.133 61.019 1.00 64.60 122 ASN A N 1
ATOM 710 C CA . ASN A 1 104 ? 19.080 79.702 61.670 1.00 64.99 122 ASN A CA 1
ATOM 711 C C . ASN A 1 104 ? 19.516 80.431 62.956 1.00 71.98 122 ASN A C 1
ATOM 712 O O . ASN A 1 104 ? 19.818 79.822 63.992 1.00 69.89 122 ASN A O 1
ATOM 717 N N . ILE A 1 105 ? 19.626 81.753 62.822 1.00 74.01 123 ILE A N 1
ATOM 718 C CA . ILE A 1 105 ? 20.050 82.704 63.853 1.00 78.18 123 ILE A CA 1
ATOM 719 C C . ILE A 1 105 ? 19.069 82.717 65.033 1.00 85.13 123 ILE A C 1
ATOM 720 O O . ILE A 1 105 ? 19.503 82.880 66.181 1.00 86.91 123 ILE A O 1
ATOM 725 N N . ASP A 1 106 ? 17.750 82.516 64.737 1.00 80.43 124 ASP A N 1
ATOM 726 C CA . ASP A 1 106 ? 16.641 82.487 65.698 1.00 79.55 124 ASP A CA 1
ATOM 727 C C . ASP A 1 106 ? 16.816 81.289 66.638 1.00 79.08 124 ASP A C 1
ATOM 728 O O . ASP A 1 106 ? 16.549 81.395 67.841 1.00 80.13 124 ASP A O 1
ATOM 733 N N . LEU A 1 107 ? 17.294 80.157 66.089 1.00 71.43 125 LEU A N 1
ATOM 734 C CA . LEU A 1 107 ? 17.577 78.921 66.838 1.00 68.41 125 LEU A CA 1
ATOM 735 C C . LEU A 1 107 ? 18.872 79.181 67.590 1.00 74.65 125 LEU A C 1
ATOM 736 O O . LEU A 1 107 ? 19.959 79.028 67.029 1.00 75.52 125 LEU A O 1
ATOM 741 N N . ILE A 1 108 ? 18.747 79.706 68.813 1.00 71.84 126 ILE A N 1
ATOM 742 C CA . ILE A 1 108 ? 19.890 80.168 69.598 1.00 73.69 126 ILE A CA 1
ATOM 743 C C . ILE A 1 108 ? 20.561 79.023 70.412 1.00 75.07 126 ILE A C 1
ATOM 744 O O . ILE A 1 108 ? 21.782 79.082 70.572 1.00 76.87 126 ILE A O 1
ATOM 749 N N . ASP A 1 109 ? 19.807 78.006 70.897 1.00 67.09 127 ASP A N 1
ATOM 750 C CA . ASP A 1 109 ? 20.373 76.868 71.640 1.00 64.88 127 ASP A CA 1
ATOM 751 C C . ASP A 1 109 ? 20.557 75.661 70.670 1.00 63.88 127 ASP A C 1
ATOM 752 O O . ASP A 1 109 ? 19.592 75.192 70.063 1.00 61.39 127 ASP A O 1
ATOM 757 N N . LYS A 1 110 ? 21.805 75.197 70.504 1.00 58.31 128 LYS A N 1
ATOM 758 C CA . LYS A 1 110 ? 22.143 74.113 69.578 1.00 54.71 128 LYS A CA 1
ATOM 759 C C . LYS A 1 110 ? 22.291 72.781 70.301 1.00 55.19 128 LYS A C 1
ATOM 760 O O . LYS A 1 110 ? 22.454 71.739 69.654 1.00 53.74 128 LYS A O 1
ATOM 766 N N . THR A 1 111 ? 22.197 72.796 71.634 1.00 49.88 129 THR A N 1
ATOM 767 C CA . THR A 1 111 ? 22.341 71.582 72.438 1.00 48.15 129 THR A CA 1
ATOM 768 C C . THR A 1 111 ? 21.526 70.455 71.846 1.00 47.66 129 THR A C 1
ATOM 769 O O . THR A 1 111 ? 20.368 70.663 71.505 1.00 46.02 129 THR A O 1
ATOM 773 N N . LEU A 1 112 ? 22.136 69.280 71.690 1.00 43.16 130 LEU A N 1
ATOM 774 C CA . LEU A 1 112 ? 21.422 68.087 71.210 1.00 39.89 130 LEU A CA 1
ATOM 775 C C . LEU A 1 112 ? 21.227 67.129 72.370 1.00 43.62 130 LEU A C 1
ATOM 776 O O . LEU A 1 112 ? 22.134 66.922 73.172 1.00 45.42 130 LEU A O 1
ATOM 781 N N . ASN A 1 113 ? 20.044 66.561 72.466 1.00 40.01 131 ASN A N 1
ATOM 782 C CA . ASN A 1 113 ? 19.674 65.625 73.520 1.00 39.94 131 ASN A CA 1
ATOM 783 C C . ASN A 1 113 ? 19.518 64.226 72.932 1.00 43.92 131 ASN A C 1
ATOM 784 O O . ASN A 1 113 ? 19.878 63.251 73.588 1.00 45.28 131 ASN A O 1
ATOM 789 N N . ARG A 1 114 ? 18.996 64.117 71.689 1.00 39.44 132 ARG A N 1
ATOM 790 C CA . ARG A 1 114 ? 18.808 62.818 71.032 1.00 38.19 132 ARG A CA 1
ATOM 791 C C . ARG A 1 114 ? 18.995 62.916 69.513 1.00 41.49 132 ARG A C 1
ATOM 792 O O . ARG A 1 114 ? 18.494 63.846 68.872 1.00 41.76 132 ARG A O 1
ATOM 800 N N . LEU A 1 115 ? 19.736 61.950 68.956 1.00 36.79 133 LEU A N 1
ATOM 801 C CA . LEU A 1 115 ? 19.967 61.786 67.524 1.00 36.08 133 LEU A CA 1
ATOM 802 C C . LEU A 1 115 ? 19.497 60.399 67.205 1.00 41.15 133 LEU A C 1
ATOM 803 O O . LEU A 1 115 ? 20.231 59.435 67.388 1.00 44.42 133 LEU A O 1
ATOM 808 N N . LEU A 1 116 ? 18.230 60.293 66.840 1.00 35.15 134 LEU A N 1
ATOM 809 C CA . LEU A 1 116 ? 17.562 59.044 66.554 1.00 33.88 134 LEU A CA 1
ATOM 810 C C . LEU A 1 116 ? 17.488 58.782 65.048 1.00 37.80 134 LEU A C 1
ATOM 811 O O . LEU A 1 116 ? 16.835 59.533 64.334 1.00 37.59 134 LEU A O 1
ATOM 816 N N . ILE A 1 117 ? 18.122 57.708 64.563 1.00 35.01 135 ILE A N 1
ATOM 817 C CA . ILE A 1 117 ? 18.038 57.346 63.129 1.00 34.60 135 ILE A CA 1
ATOM 818 C C . ILE A 1 117 ? 17.062 56.162 62.945 1.00 41.30 135 ILE A C 1
ATOM 819 O O . ILE A 1 117 ? 17.324 55.053 63.433 1.00 43.18 135 ILE A O 1
ATOM 824 N N . VAL A 1 118 ? 15.926 56.420 62.282 1.00 37.22 136 VAL A N 1
ATOM 825 C CA . VAL A 1 118 ? 14.902 55.411 61.971 1.00 37.33 136 VAL A CA 1
ATOM 826 C C . VAL A 1 118 ? 14.825 55.316 60.461 1.00 42.07 136 VAL A C 1
ATOM 827 O O . VAL A 1 118 ? 14.394 56.271 59.820 1.00 41.54 136 VAL A O 1
ATOM 831 N N . GLY A 1 119 ? 15.305 54.216 59.906 1.00 41.38 137 GLY A N 1
ATOM 832 C CA . GLY A 1 119 ? 15.324 54.005 58.459 1.00 43.80 137 GLY A CA 1
ATOM 833 C C . GLY A 1 119 ? 16.179 55.010 57.711 1.00 49.50 137 GLY A C 1
ATOM 834 O O . GLY A 1 119 ? 17.407 55.022 57.849 1.00 49.91 137 GLY A O 1
ATOM 835 N N . ASN A 1 120 ? 15.533 55.875 56.925 1.00 47.04 138 ASN A N 1
ATOM 836 C CA . ASN A 1 120 ? 16.266 56.870 56.140 1.00 46.95 138 ASN A CA 1
ATOM 837 C C . ASN A 1 120 ? 15.937 58.304 56.637 1.00 47.24 138 ASN A C 1
ATOM 838 O O . ASN A 1 120 ? 16.161 59.292 55.926 1.00 47.73 138 ASN A O 1
ATOM 843 N N . ARG A 1 121 ? 15.473 58.404 57.892 1.00 39.57 139 ARG A N 1
ATOM 844 C CA . ARG A 1 121 ? 15.223 59.691 58.533 1.00 37.06 139 ARG A CA 1
ATOM 845 C C . ARG A 1 121 ? 16.019 59.760 59.802 1.00 39.39 139 ARG A C 1
ATOM 846 O O . ARG A 1 121 ? 16.193 58.741 60.461 1.00 38.32 139 ARG A O 1
ATOM 854 N N . ALA A 1 122 ? 16.470 60.957 60.175 1.00 36.20 140 ALA A N 1
ATOM 855 C CA . ALA A 1 122 ? 17.107 61.187 61.464 1.00 36.04 140 ALA A CA 1
ATOM 856 C C . ALA A 1 122 ? 16.288 62.231 62.192 1.00 43.05 140 ALA A C 1
ATOM 857 O O . ALA A 1 122 ? 15.842 63.195 61.563 1.00 45.05 140 ALA A O 1
ATOM 859 N N . TYR A 1 123 ? 16.004 62.004 63.480 1.00 38.12 141 TYR A N 1
ATOM 860 C CA . TYR A 1 123 ? 15.242 62.931 64.309 1.00 36.58 141 TYR A CA 1
ATOM 861 C C . TYR A 1 123 ? 16.171 63.506 65.301 1.00 40.79 141 TYR A C 1
ATOM 862 O O . TYR A 1 123 ? 16.766 62.764 66.086 1.00 41.31 141 TYR A O 1
ATOM 871 N N . LEU A 1 124 ? 16.340 64.826 65.248 1.00 35.84 142 LEU A N 1
ATOM 872 C CA . LEU A 1 124 ? 17.253 65.514 66.136 1.00 34.63 142 LEU A CA 1
ATOM 873 C C . LEU A 1 124 ? 16.434 66.313 67.124 1.00 39.36 142 LEU A C 1
ATOM 874 O O . LEU A 1 124 ? 15.704 67.217 66.728 1.00 40.93 142 LEU A O 1
ATOM 879 N N . ALA A 1 125 ? 16.486 65.923 68.398 1.00 34.12 143 ALA A N 1
ATOM 880 C CA . ALA A 1 125 ? 15.797 66.628 69.471 1.00 34.06 143 ALA A CA 1
ATOM 881 C C . ALA A 1 125 ? 16.829 67.386 70.246 1.00 40.32 143 ALA A C 1
ATOM 882 O O . ALA A 1 125 ? 17.762 66.767 70.756 1.00 41.46 143 ALA A O 1
ATOM 884 N N . GLY A 1 126 ? 16.689 68.708 70.300 1.00 37.10 144 GLY A N 1
ATOM 885 C CA . GLY A 1 126 ? 17.606 69.580 71.024 1.00 38.45 144 GLY A CA 1
ATOM 886 C C . GLY A 1 126 ? 16.975 70.857 71.560 1.00 45.11 144 GLY A C 1
ATOM 887 O O . GLY A 1 126 ? 15.755 70.932 71.733 1.00 44.09 144 GLY A O 1
ATOM 888 N N . GLY A 1 127 ? 17.809 71.864 71.826 1.00 43.94 145 GLY A N 1
ATOM 889 C CA . GLY A 1 127 ? 17.359 73.147 72.354 1.00 45.78 145 GLY A CA 1
ATOM 890 C C . GLY A 1 127 ? 16.726 74.045 71.308 1.00 51.10 145 GLY A C 1
ATOM 891 O O . GLY A 1 127 ? 16.275 75.152 71.634 1.00 53.90 145 GLY A O 1
ATOM 892 N N . PHE A 1 128 ? 16.713 73.572 70.038 1.00 44.06 146 PHE A N 1
ATOM 893 C CA . PHE A 1 128 ? 16.187 74.234 68.835 1.00 42.89 146 PHE A CA 1
ATOM 894 C C . PHE A 1 128 ? 14.826 73.665 68.454 1.00 48.13 146 PHE A C 1
ATOM 895 O O . PHE A 1 128 ? 14.168 74.221 67.559 1.00 49.27 146 PHE A O 1
ATOM 903 N N . GLY A 1 129 ? 14.470 72.526 69.069 1.00 42.27 147 GLY A N 1
ATOM 904 C CA . GLY A 1 129 ? 13.230 71.812 68.803 1.00 41.32 147 GLY A CA 1
ATOM 905 C C . GLY A 1 129 ? 13.464 70.381 68.352 1.00 45.09 147 GLY A C 1
ATOM 906 O O . GLY A 1 129 ? 14.380 69.712 68.845 1.00 45.99 147 GLY A O 1
ATOM 907 N N . LEU A 1 130 ? 12.611 69.892 67.427 1.00 38.41 148 LEU A N 1
ATOM 908 C CA . LEU A 1 130 ? 12.713 68.552 66.870 1.00 35.41 148 LEU A CA 1
ATOM 909 C C . LEU A 1 130 ? 12.855 68.651 65.366 1.00 41.06 148 LEU A C 1
ATOM 910 O O . LEU A 1 130 ? 11.892 69.010 64.711 1.00 42.67 148 LEU A O 1
ATOM 915 N N . SER A 1 131 ? 14.053 68.345 64.819 1.00 36.69 149 SER A N 1
ATOM 916 C CA . SER A 1 131 ? 14.337 68.446 63.392 1.00 36.15 149 SER A CA 1
ATOM 917 C C . SER A 1 131 ? 14.337 67.087 62.676 1.00 42.40 149 SER A C 1
ATOM 918 O O . SER A 1 131 ? 14.950 66.114 63.152 1.00 44.99 149 SER A O 1
ATOM 921 N N . VAL A 1 132 ? 13.641 67.021 61.531 1.00 35.29 150 VAL A N 1
ATOM 922 C CA . VAL A 1 132 ? 13.592 65.810 60.715 1.00 32.60 150 VAL A CA 1
ATOM 923 C C . VAL A 1 132 ? 14.618 65.989 59.614 1.00 38.01 150 VAL A C 1
ATOM 924 O O . VAL A 1 132 ? 14.512 66.911 58.784 1.00 39.04 150 VAL A O 1
ATOM 928 N N . LEU A 1 133 ? 15.609 65.110 59.621 1.00 31.62 151 LEU A N 1
ATOM 929 C CA . LEU A 1 133 ? 16.650 65.153 58.639 1.00 31.74 151 LEU A CA 1
ATOM 930 C C . LEU A 1 133 ? 16.446 64.043 57.637 1.00 40.10 151 LEU A C 1
ATOM 931 O O . LEU A 1 133 ? 16.186 62.890 58.015 1.00 41.19 151 LEU A O 1
ATOM 936 N N . ASP A 1 134 ? 16.509 64.422 56.343 1.00 37.36 152 ASP A N 1
ATOM 937 C CA . ASP A 1 134 ? 16.437 63.502 55.231 1.00 37.74 152 ASP A CA 1
ATOM 938 C C . ASP A 1 134 ? 17.905 63.209 54.868 1.00 43.70 152 ASP A C 1
ATOM 939 O O . ASP A 1 134 ? 18.573 63.987 54.183 1.00 44.85 152 ASP A O 1
ATOM 944 N N . VAL A 1 135 ? 18.408 62.105 55.420 1.00 38.86 153 VAL A N 1
ATOM 945 C CA . VAL A 1 135 ? 19.773 61.645 55.283 1.00 39.34 153 VAL A CA 1
ATOM 946 C C . VAL A 1 135 ? 20.136 61.419 53.800 1.00 45.44 153 VAL A C 1
ATOM 947 O O . VAL A 1 135 ? 21.148 61.955 53.375 1.00 47.56 153 VAL A O 1
ATOM 951 N N . ALA A 1 136 ? 19.324 60.684 53.009 1.00 41.66 154 ALA A N 1
ATOM 952 C CA . ALA A 1 136 ? 19.632 60.446 51.578 1.00 43.29 154 ALA A CA 1
ATOM 953 C C . ALA A 1 136 ? 19.792 61.725 50.763 1.00 47.51 154 ALA A C 1
ATOM 954 O O . ALA A 1 136 ? 20.660 61.781 49.901 1.00 49.79 154 ALA A O 1
ATOM 956 N N . GLU A 1 137 ? 18.956 62.748 51.038 1.00 42.63 155 GLU A N 1
ATOM 957 C CA . GLU A 1 137 ? 18.909 64.001 50.290 1.00 42.30 155 GLU A CA 1
ATOM 958 C C . GLU A 1 137 ? 19.442 65.238 51.060 1.00 45.48 155 GLU A C 1
ATOM 959 O O . GLU A 1 137 ? 19.249 66.368 50.610 1.00 45.18 155 GLU A O 1
ATOM 965 N N . ALA A 1 138 ? 20.131 65.036 52.182 1.00 42.59 156 ALA A N 1
ATOM 966 C CA . ALA A 1 138 ? 20.753 66.098 52.971 1.00 42.47 156 ALA A CA 1
ATOM 967 C C . ALA A 1 138 ? 19.877 67.368 53.095 1.00 48.58 156 ALA A C 1
ATOM 968 O O . ALA A 1 138 ? 20.315 68.463 52.748 1.00 49.82 156 ALA A O 1
ATOM 970 N N . ARG A 1 139 ? 18.640 67.223 53.570 1.00 44.36 157 ARG A N 1
ATOM 971 C CA . ARG A 1 139 ? 17.776 68.391 53.723 1.00 43.74 157 ARG A CA 1
ATOM 972 C C . ARG A 1 139 ? 16.852 68.231 54.915 1.00 45.72 157 ARG A C 1
ATOM 973 O O . ARG A 1 139 ? 16.510 67.098 55.270 1.00 46.39 157 ARG A O 1
ATOM 981 N N . ILE A 1 140 ? 16.451 69.361 55.532 1.00 38.23 158 ILE A N 1
ATOM 982 C CA . ILE A 1 140 ? 15.563 69.308 56.690 1.00 35.90 158 ILE A CA 1
ATOM 983 C C . ILE A 1 140 ? 14.139 69.774 56.272 1.00 41.58 158 ILE A C 1
ATOM 984 O O . ILE A 1 140 ? 13.885 70.972 56.164 1.00 44.02 158 ILE A O 1
ATOM 989 N N . PRO A 1 141 ? 13.219 68.831 55.981 1.00 35.48 159 PRO A N 1
ATOM 990 C CA . PRO A 1 141 ? 11.880 69.230 55.534 1.00 34.82 159 PRO A CA 1
ATOM 991 C C . PRO A 1 141 ? 10.978 69.818 56.606 1.00 41.53 159 PRO A C 1
ATOM 992 O O . PRO A 1 141 ? 9.912 70.327 56.264 1.00 43.07 159 PRO A O 1
ATOM 996 N N . ALA A 1 142 ? 11.353 69.715 57.900 1.00 39.34 160 ALA A N 1
ATOM 997 C CA . ALA A 1 142 ? 10.502 70.174 59.015 1.00 38.06 160 ALA A CA 1
ATOM 998 C C . ALA A 1 142 ? 11.261 70.275 60.306 1.00 41.58 160 ALA A C 1
ATOM 999 O O . ALA A 1 142 ? 12.174 69.495 60.547 1.00 41.84 160 ALA A O 1
ATOM 1001 N N . THR A 1 143 ? 10.832 71.197 61.166 1.00 38.22 161 THR A N 1
ATOM 1002 C CA . THR A 1 143 ? 11.303 71.362 62.535 1.00 37.33 161 THR A CA 1
ATOM 1003 C C . THR A 1 143 ? 10.052 71.592 63.337 1.00 40.20 161 THR A C 1
ATOM 1004 O O . THR A 1 143 ? 9.357 72.582 63.112 1.00 42.24 161 THR A O 1
ATOM 1008 N N . TYR A 1 144 ? 9.733 70.641 64.210 1.00 34.72 162 TYR A N 1
ATOM 1009 C CA . TYR A 1 144 ? 8.593 70.693 65.122 1.00 35.98 162 TYR A CA 1
ATOM 1010 C C . TYR A 1 144 ? 9.075 71.334 66.413 1.00 41.65 162 TYR A C 1
ATOM 1011 O O . TYR A 1 144 ? 10.279 71.297 66.681 1.00 41.83 162 TYR A O 1
ATOM 1020 N N . ALA A 1 145 ? 8.165 71.990 67.172 1.00 39.20 163 ALA A N 1
ATOM 1021 C CA . ALA A 1 145 ? 8.445 72.716 68.428 1.00 39.22 163 ALA A CA 1
ATOM 1022 C C . ALA A 1 145 ? 9.600 73.734 68.278 1.00 44.22 163 ALA A C 1
ATOM 1023 O O . ALA A 1 145 ? 10.319 73.965 69.250 1.00 44.24 163 ALA A O 1
ATOM 1025 N N . LYS A 1 146 ? 9.789 74.315 67.046 1.00 40.36 164 LYS A N 1
ATOM 1026 C CA . LYS A 1 146 ? 10.855 75.253 66.676 1.00 39.66 164 LYS A CA 1
ATOM 1027 C C . LYS A 1 146 ? 11.141 76.224 67.809 1.00 46.63 164 LYS A C 1
ATOM 1028 O O . LYS A 1 146 ? 10.211 76.854 68.304 1.00 49.85 164 LYS A O 1
ATOM 1034 N N . GLY A 1 147 ? 12.394 76.253 68.269 1.00 41.91 165 GLY A N 1
ATOM 1035 C CA . GLY A 1 147 ? 12.860 77.118 69.347 1.00 43.31 165 GLY A CA 1
ATOM 1036 C C . GLY A 1 147 ? 12.465 76.735 70.758 1.00 49.23 165 GLY A C 1
ATOM 1037 O O . GLY A 1 147 ? 12.490 77.582 71.651 1.00 54.36 165 GLY A O 1
ATOM 1038 N N . THR A 1 148 ? 12.133 75.476 70.995 1.00 42.33 166 THR A N 1
ATOM 1039 C CA . THR A 1 148 ? 11.756 74.978 72.314 1.00 42.23 166 THR A CA 1
ATOM 1040 C C . THR A 1 148 ? 12.584 73.750 72.602 1.00 46.07 166 THR A C 1
ATOM 1041 O O . THR A 1 148 ? 12.682 72.876 71.740 1.00 44.22 166 THR A O 1
ATOM 1045 N N . LYS A 1 149 ? 13.169 73.664 73.809 1.00 44.18 167 LYS A N 1
ATOM 1046 C CA . LYS A 1 149 ? 13.959 72.501 74.177 1.00 42.64 167 LYS A CA 1
ATOM 1047 C C . LYS A 1 149 ? 13.043 71.291 74.148 1.00 46.59 167 LYS A C 1
ATOM 1048 O O . LYS A 1 149 ? 11.979 71.342 74.757 1.00 47.66 167 LYS A O 1
ATOM 1054 N N . VAL A 1 150 ? 13.405 70.273 73.335 1.00 41.63 168 VAL A N 1
ATOM 1055 C CA . VAL A 1 150 ? 12.753 68.964 73.198 1.00 39.93 168 VAL A CA 1
ATOM 1056 C C . VAL A 1 150 ? 13.716 67.956 73.850 1.00 44.65 168 VAL A C 1
ATOM 1057 O O . VAL A 1 150 ? 14.787 67.682 73.322 1.00 46.51 168 VAL A O 1
ATOM 1061 N N . THR A 1 151 ? 13.346 67.456 75.018 1.00 40.06 169 THR A N 1
ATOM 1062 C CA . THR A 1 151 ? 14.105 66.543 75.860 1.00 38.99 169 THR A CA 1
ATOM 1063 C C . THR A 1 151 ? 14.448 65.192 75.156 1.00 42.20 169 THR A C 1
ATOM 1064 O O . THR A 1 151 ? 15.580 64.725 75.314 1.00 44.49 169 THR A O 1
ATOM 1068 N N . ASP A 1 152 ? 13.515 64.567 74.414 1.00 35.84 170 ASP A N 1
ATOM 1069 C CA . ASP A 1 152 ? 13.782 63.271 73.776 1.00 34.71 170 ASP A CA 1
ATOM 1070 C C . ASP A 1 152 ? 12.784 62.958 72.652 1.00 37.16 170 ASP A C 1
ATOM 1071 O O . ASP A 1 152 ? 11.753 63.624 72.549 1.00 38.90 170 ASP A O 1
ATOM 1076 N N . VAL A 1 153 ? 13.091 61.952 71.818 1.00 29.90 171 VAL A N 1
ATOM 1077 C CA . VAL A 1 153 ? 12.218 61.560 70.731 1.00 29.81 171 VAL A CA 1
ATOM 1078 C C . VAL A 1 153 ? 12.226 60.007 70.579 1.00 36.47 171 VAL A C 1
ATOM 1079 O O . VAL A 1 153 ? 13.216 59.329 70.915 1.00 36.85 171 VAL A O 1
ATOM 1083 N N . ALA A 1 154 ? 11.080 59.464 70.125 1.00 31.45 172 ALA A N 1
ATOM 1084 C CA . ALA A 1 154 ? 10.896 58.052 69.890 1.00 30.57 172 ALA A CA 1
ATOM 1085 C C . ALA A 1 154 ? 9.897 57.831 68.729 1.00 39.85 172 ALA A C 1
ATOM 1086 O O . ALA A 1 154 ? 8.901 58.537 68.601 1.00 39.76 172 ALA A O 1
ATOM 1088 N N . LYS A 1 155 ? 10.196 56.867 67.868 1.00 38.82 173 LYS A N 1
ATOM 1089 C CA . LYS A 1 155 ? 9.353 56.561 66.745 1.00 40.12 173 LYS A CA 1
ATOM 1090 C C . LYS A 1 155 ? 8.616 55.271 67.059 1.00 49.85 173 LYS A C 1
ATOM 1091 O O . LYS A 1 155 ? 9.208 54.316 67.566 1.00 50.90 173 LYS A O 1
ATOM 1097 N N . LEU A 1 156 ? 7.329 55.249 66.755 1.00 50.01 174 LEU A N 1
ATOM 1098 C CA . LEU A 1 156 ? 6.460 54.109 66.984 1.00 52.56 174 LEU A CA 1
ATOM 1099 C C . LEU A 1 156 ? 5.851 53.545 65.669 1.00 60.39 174 LEU A C 1
ATOM 1100 O O . LEU A 1 156 ? 6.156 53.975 64.554 1.00 58.13 174 LEU A O 1
ATOM 1105 N N . ASP A 1 157 ? 4.960 52.575 65.845 1.00 62.42 175 ASP A N 1
ATOM 1106 C CA . ASP A 1 157 ? 4.153 51.948 64.817 1.00 65.32 175 ASP A CA 1
ATOM 1107 C C . ASP A 1 157 ? 3.232 52.963 64.144 1.00 68.61 175 ASP A C 1
ATOM 1108 O O . ASP A 1 157 ? 2.864 53.965 64.756 1.00 66.21 175 ASP A O 1
ATOM 1113 N N . ASN A 1 158 ? 2.826 52.667 62.899 1.00 67.28 176 ASN A N 1
ATOM 1114 C CA . ASN A 1 158 ? 1.858 53.438 62.115 1.00 68.24 176 ASN A CA 1
ATOM 1115 C C . ASN A 1 158 ? 2.196 54.945 62.080 1.00 68.39 176 ASN A C 1
ATOM 1116 O O . ASN A 1 158 ? 1.387 55.788 62.492 1.00 66.80 176 ASN A O 1
ATOM 1121 N N . ASP A 1 159 ? 3.417 55.250 61.593 1.00 63.29 177 ASP A N 1
ATOM 1122 C CA . ASP A 1 159 ? 3.971 56.586 61.396 1.00 62.54 177 ASP A CA 1
ATOM 1123 C C . ASP A 1 159 ? 3.776 57.544 62.622 1.00 63.22 177 ASP A C 1
ATOM 1124 O O . ASP A 1 159 ? 3.697 58.768 62.432 1.00 63.39 177 ASP A O 1
ATOM 1129 N N . ARG A 1 160 ? 3.708 56.995 63.858 1.00 55.46 178 ARG A N 1
ATOM 1130 C CA . ARG A 1 160 ? 3.518 57.802 65.064 1.00 53.42 178 ARG A CA 1
ATOM 1131 C C . ARG A 1 160 ? 4.857 58.228 65.657 1.00 55.39 178 ARG A C 1
ATOM 1132 O O . ARG A 1 160 ? 5.820 57.458 65.668 1.00 57.77 178 ARG A O 1
ATOM 1140 N N . LEU A 1 161 ? 4.918 59.461 66.121 1.00 45.74 179 LEU A N 1
ATOM 1141 C CA . LEU A 1 161 ? 6.111 60.060 66.654 1.00 42.35 179 LEU A CA 1
ATOM 1142 C C . LEU A 1 161 ? 5.845 60.523 68.080 1.00 46.74 179 LEU A C 1
ATOM 1143 O O . LEU A 1 161 ? 4.789 61.096 68.383 1.00 48.92 179 LEU A O 1
ATOM 1148 N N . LEU A 1 162 ? 6.785 60.245 68.963 1.00 40.63 180 LEU A N 1
ATOM 1149 C CA . LEU A 1 162 ? 6.679 60.555 70.380 1.00 39.62 180 LEU A CA 1
ATOM 1150 C C . LEU A 1 162 ? 7.690 61.634 70.771 1.00 37.76 180 LEU A C 1
ATOM 1151 O O . LEU A 1 162 ? 8.872 61.532 70.451 1.00 38.21 180 LEU A O 1
ATOM 1156 N N . MET A 1 163 ? 7.224 62.676 71.415 1.00 31.13 181 MET A N 1
ATOM 1157 C CA . MET A 1 163 ? 8.054 63.831 71.748 1.00 31.46 181 MET A CA 1
ATOM 1158 C C . MET A 1 163 ? 7.887 64.212 73.219 1.00 37.93 181 MET A C 1
ATOM 1159 O O . MET A 1 163 ? 6.758 64.320 73.712 1.00 40.32 181 MET A O 1
ATOM 1164 N N . LEU A 1 164 ? 9.013 64.415 73.910 1.00 32.46 182 LEU A N 1
ATOM 1165 C CA . LEU A 1 164 ? 8.992 64.845 75.294 1.00 33.54 182 LEU A CA 1
ATOM 1166 C C . LEU A 1 164 ? 9.522 66.275 75.360 1.00 37.08 182 LEU A C 1
ATOM 1167 O O . LEU A 1 164 ? 10.698 66.489 75.067 1.00 37.06 182 LEU A O 1
ATOM 1172 N N . LYS A 1 165 ? 8.636 67.257 75.623 1.00 32.50 183 LYS A N 1
ATOM 1173 C CA . LYS A 1 165 ? 9.053 68.643 75.763 1.00 34.14 183 LYS A CA 1
ATOM 1174 C C . LYS A 1 165 ? 8.339 69.239 76.957 1.00 43.89 183 LYS A C 1
ATOM 1175 O O . LYS A 1 165 ? 7.170 68.915 77.228 1.00 44.88 183 LYS A O 1
ATOM 1181 N N . GLU A 1 166 ? 9.085 70.062 77.719 1.00 41.84 184 GLU A N 1
ATOM 1182 C CA . GLU A 1 166 ? 8.648 70.732 78.932 1.00 43.36 184 GLU A CA 1
ATOM 1183 C C . GLU A 1 166 ? 7.839 69.770 79.856 1.00 48.89 184 GLU A C 1
ATOM 1184 O O . GLU A 1 166 ? 6.763 70.123 80.323 1.00 51.85 184 GLU A O 1
ATOM 1190 N N . GLY A 1 167 ? 8.353 68.571 80.105 1.00 44.33 185 GLY A N 1
ATOM 1191 C CA . GLY A 1 167 ? 7.704 67.617 81.007 1.00 45.80 185 GLY A CA 1
ATOM 1192 C C . GLY A 1 167 ? 6.377 67.030 80.553 1.00 51.67 185 GLY A C 1
ATOM 1193 O O . GLY A 1 167 ? 5.619 66.486 81.363 1.00 53.24 185 GLY A O 1
ATOM 1194 N N . GLN A 1 168 ? 6.104 67.105 79.253 1.00 46.54 186 GLN A N 1
ATOM 1195 C CA . GLN A 1 168 ? 4.898 66.570 78.665 1.00 45.70 186 GLN A CA 1
ATOM 1196 C C . GLN A 1 168 ? 5.223 65.564 77.569 1.00 48.74 186 GLN A C 1
ATOM 1197 O O . GLN A 1 168 ? 6.131 65.784 76.763 1.00 47.39 186 GLN A O 1
ATOM 1203 N N . LEU A 1 169 ? 4.462 64.487 77.501 1.00 46.32 187 LEU A N 1
ATOM 1204 C CA . LEU A 1 169 ? 4.684 63.555 76.416 1.00 45.57 187 LEU A CA 1
ATOM 1205 C C . LEU A 1 169 ? 3.615 63.792 75.322 1.00 49.78 187 LEU A C 1
ATOM 1206 O O . LEU A 1 169 ? 2.417 63.794 75.624 1.00 50.97 187 LEU A O 1
ATOM 1211 N N . PHE A 1 170 ? 4.053 64.038 74.063 1.00 43.37 188 PHE A N 1
ATOM 1212 C CA . PHE A 1 170 ? 3.142 64.246 72.927 1.00 41.61 188 PHE A CA 1
ATOM 1213 C C . PHE A 1 170 ? 3.267 63.127 71.916 1.00 41.49 188 PHE A C 1
ATOM 1214 O O . PHE A 1 170 ? 4.369 62.616 71.726 1.00 39.74 188 PHE A O 1
ATOM 1222 N N . ILE A 1 171 ? 2.132 62.730 71.295 1.00 36.97 189 ILE A N 1
ATOM 1223 C CA . ILE A 1 171 ? 2.080 61.745 70.203 1.00 35.23 189 ILE A CA 1
ATOM 1224 C C . ILE A 1 171 ? 1.525 62.445 68.958 1.00 41.08 189 ILE A C 1
ATOM 1225 O O . ILE A 1 171 ? 0.598 63.258 69.067 1.00 43.80 189 ILE A O 1
ATOM 1230 N N . GLY A 1 172 ? 2.113 62.168 67.806 1.00 34.94 190 GLY A N 1
ATOM 1231 C CA . GLY A 1 172 ? 1.649 62.767 66.570 1.00 36.27 190 GLY A CA 1
ATOM 1232 C C . GLY A 1 172 ? 1.932 61.886 65.390 1.00 43.96 190 GLY A C 1
ATOM 1233 O O . GLY A 1 172 ? 2.943 61.180 65.403 1.00 44.05 190 GLY A O 1
ATOM 1234 N N . LYS A 1 173 ? 1.057 61.920 64.359 1.00 42.86 191 LYS A N 1
ATOM 1235 C CA . LYS A 1 173 ? 1.258 61.109 63.151 1.00 42.84 191 LYS A CA 1
ATOM 1236 C C . LYS A 1 173 ? 2.015 61.905 62.147 1.00 45.88 191 LYS A C 1
ATOM 1237 O O . LYS A 1 173 ? 1.613 63.017 61.801 1.00 45.14 191 LYS A O 1
ATOM 1243 N N . GLU A 1 174 ? 3.104 61.318 61.639 1.00 42.68 192 GLU A N 1
ATOM 1244 C CA . GLU A 1 174 ? 3.987 61.972 60.678 1.00 41.98 192 GLU A CA 1
ATOM 1245 C C . GLU A 1 174 ? 3.254 62.415 59.419 1.00 47.75 192 GLU A C 1
ATOM 1246 O O . GLU A 1 174 ? 3.617 63.457 58.841 1.00 48.99 192 GLU A O 1
ATOM 1252 N N . THR A 1 175 ? 2.147 61.725 59.084 1.00 44.14 193 THR A N 1
ATOM 1253 C CA . THR A 1 175 ? 1.335 62.082 57.925 1.00 46.66 193 THR A CA 1
ATOM 1254 C C . THR A 1 175 ? 0.514 63.400 58.178 1.00 50.30 193 THR A C 1
ATOM 1255 O O . THR A 1 175 ? -0.030 63.965 57.218 1.00 50.26 193 THR A O 1
ATOM 1259 N N . ASP A 1 176 ? 0.454 63.899 59.436 1.00 44.63 194 ASP A N 1
ATOM 1260 C CA . ASP A 1 176 ? -0.239 65.161 59.675 1.00 45.71 194 ASP A CA 1
ATOM 1261 C C . ASP A 1 176 ? 0.801 66.291 59.725 1.00 48.96 194 ASP A C 1
ATOM 1262 O O . ASP A 1 176 ? 2.000 66.025 59.594 1.00 49.55 194 ASP A O 1
ATOM 1267 N N . ASN A 1 177 ? 0.361 67.548 59.777 1.00 44.27 195 ASN A N 1
ATOM 1268 C CA . ASN A 1 177 ? 1.301 68.668 59.773 1.00 42.22 195 ASN A CA 1
ATOM 1269 C C . ASN A 1 177 ? 1.773 68.876 61.191 1.00 45.68 195 ASN A C 1
ATOM 1270 O O . ASN A 1 177 ? 1.163 69.648 61.947 1.00 47.69 195 ASN A O 1
ATOM 1275 N N . LEU A 1 178 ? 2.835 68.157 61.581 1.00 38.29 196 LEU A N 1
ATOM 1276 C CA . LEU A 1 178 ? 3.309 68.209 62.964 1.00 35.78 196 LEU A CA 1
ATOM 1277 C C . LEU A 1 178 ? 4.028 69.528 63.293 1.00 39.36 196 LEU A C 1
ATOM 1278 O O . LEU A 1 178 ? 4.464 69.727 64.427 1.00 40.40 196 LEU A O 1
ATOM 1283 N N . GLN A 1 179 ? 4.082 70.447 62.332 1.00 35.89 197 GLN A N 1
ATOM 1284 C CA . GLN A 1 179 ? 4.617 71.791 62.517 1.00 36.39 197 GLN A CA 1
ATOM 1285 C C . GLN A 1 179 ? 3.520 72.673 63.125 1.00 44.46 197 GLN A C 1
ATOM 1286 O O . GLN A 1 179 ? 3.742 73.850 63.407 1.00 45.94 197 GLN A O 1
ATOM 1292 N N . ASP A 1 180 ? 2.335 72.073 63.348 1.00 42.62 198 ASP A N 1
ATOM 1293 C CA . ASP A 1 180 ? 1.158 72.674 63.962 1.00 44.29 198 ASP A CA 1
ATOM 1294 C C . ASP A 1 180 ? 0.952 72.027 65.341 1.00 48.29 198 ASP A C 1
ATOM 1295 O O . ASP A 1 180 ? 0.687 70.830 65.427 1.00 47.65 198 ASP A O 1
ATOM 1300 N N . PRO A 1 181 ? 1.022 72.805 66.436 1.00 45.12 199 PRO A N 1
ATOM 1301 C CA . PRO A 1 181 ? 0.780 72.222 67.771 1.00 44.04 199 PRO A CA 1
ATOM 1302 C C . PRO A 1 181 ? -0.541 71.457 67.903 1.00 48.05 199 PRO A C 1
ATOM 1303 O O . PRO A 1 181 ? -0.568 70.435 68.579 1.00 48.31 199 PRO A O 1
ATOM 1307 N N . ALA A 1 182 ? -1.613 71.895 67.225 1.00 44.79 200 ALA A N 1
ATOM 1308 C CA . ALA A 1 182 ? -2.897 71.205 67.302 1.00 45.24 200 ALA A CA 1
ATOM 1309 C C . ALA A 1 182 ? -2.840 69.743 66.775 1.00 51.34 200 ALA A C 1
ATOM 1310 O O . ALA A 1 182 ? -3.689 68.939 67.168 1.00 53.59 200 ALA A O 1
ATOM 1312 N N . ALA A 1 183 ? -1.834 69.394 65.920 1.00 46.00 201 ALA A N 1
ATOM 1313 C CA . ALA A 1 183 ? -1.680 68.062 65.322 1.00 43.95 201 ALA A CA 1
ATOM 1314 C C . ALA A 1 183 ? -1.148 67.015 66.310 1.00 50.02 201 ALA A C 1
ATOM 1315 O O . ALA A 1 183 ? -1.288 65.814 66.066 1.00 49.96 201 ALA A O 1
ATOM 1317 N N . TRP A 1 184 ? -0.520 67.459 67.405 1.00 48.42 202 TRP A N 1
ATOM 1318 C CA . TRP A 1 184 ? -0.009 66.572 68.456 1.00 46.97 202 TRP A CA 1
ATOM 1319 C C . TRP A 1 184 ? -1.066 66.390 69.546 1.00 53.65 202 TRP A C 1
ATOM 1320 O O . TRP A 1 184 ? -1.859 67.295 69.796 1.00 54.67 202 TRP A O 1
ATOM 1331 N N . THR A 1 185 ? -1.044 65.227 70.211 1.00 51.17 203 THR A N 1
ATOM 1332 C CA . THR A 1 185 ? -1.930 64.862 71.321 1.00 52.85 203 THR A CA 1
ATOM 1333 C C . THR A 1 185 ? -1.102 64.667 72.582 1.00 53.79 203 THR A C 1
ATOM 1334 O O . THR A 1 185 ? -0.220 63.786 72.603 1.00 52.16 203 THR A O 1
ATOM 1338 N N . ALA A 1 186 ? -1.384 65.469 73.627 1.00 49.20 204 ALA A N 1
ATOM 1339 C CA . ALA A 1 186 ? -0.700 65.351 74.916 1.00 48.23 204 ALA A CA 1
ATOM 1340 C C . ALA A 1 186 ? -1.175 64.080 75.642 1.00 53.57 204 ALA A C 1
ATOM 1341 O O . ALA A 1 186 ? -2.373 63.832 75.726 1.00 55.41 204 ALA A O 1
ATOM 1343 N N . LEU A 1 187 ? -0.234 63.249 76.107 1.00 50.35 205 LEU A N 1
ATOM 1344 C CA . LEU A 1 187 ? -0.493 61.959 76.771 1.00 50.59 205 LEU A CA 1
ATOM 1345 C C . LEU A 1 187 ? -0.371 62.001 78.304 1.00 58.04 205 LEU A C 1
ATOM 1346 O O . LEU A 1 187 ? 0.716 62.277 78.835 1.00 56.05 205 LEU A O 1
ATOM 1351 N N . SER A 1 188 ? -1.470 61.661 79.005 1.00 60.07 206 SER A N 1
ATOM 1352 C CA . SER A 1 188 ? -1.497 61.574 80.469 1.00 63.25 206 SER A CA 1
ATOM 1353 C C . SER A 1 188 ? -1.152 60.155 80.896 1.00 69.08 206 SER A C 1
ATOM 1354 O O . SER A 1 188 ? -1.956 59.239 80.707 1.00 70.91 206 SER A O 1
ATOM 1357 N N . LEU A 1 189 ? 0.072 59.958 81.401 1.00 64.26 207 LEU A N 1
ATOM 1358 C CA . LEU A 1 189 ? 0.566 58.638 81.805 1.00 62.52 207 LEU A CA 1
ATOM 1359 C C . LEU A 1 189 ? 0.790 58.568 83.314 1.00 67.42 207 LEU A C 1
ATOM 1360 O O . LEU A 1 189 ? 1.206 59.545 83.939 1.00 65.83 207 LEU A O 1
ATOM 1365 N N . ASN A 1 190 ? 0.516 57.402 83.894 1.00 66.78 208 ASN A N 1
ATOM 1366 C CA . ASN A 1 190 ? 0.697 57.200 85.320 1.00 68.87 208 ASN A CA 1
ATOM 1367 C C . ASN A 1 190 ? 2.201 57.044 85.643 1.00 72.28 208 ASN A C 1
ATOM 1368 O O . ASN A 1 190 ? 2.701 55.925 85.807 1.00 72.38 208 ASN A O 1
ATOM 1373 N N . LEU A 1 191 ? 2.915 58.190 85.685 1.00 67.00 209 LEU A N 1
ATOM 1374 C CA . LEU A 1 191 ? 4.316 58.345 86.084 1.00 65.34 209 LEU A CA 1
ATOM 1375 C C . LEU A 1 191 ? 4.656 59.835 86.129 1.00 70.73 209 LEU A C 1
ATOM 1376 O O . LEU A 1 191 ? 4.005 60.597 85.413 1.00 70.26 209 LEU A O 1
ATOM 1381 N N . PRO A 1 192 ? 5.638 60.297 86.952 1.00 69.55 210 PRO A N 1
ATOM 1382 C CA . PRO A 1 192 ? 5.962 61.743 86.946 1.00 70.55 210 PRO A CA 1
ATOM 1383 C C . PRO A 1 192 ? 6.718 62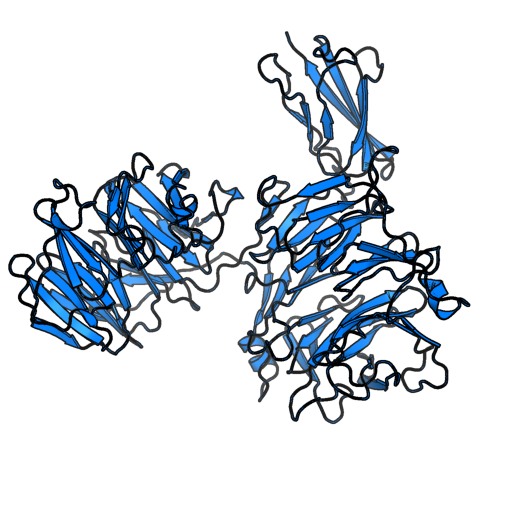.127 85.658 1.00 72.10 210 PRO A C 1
ATOM 1384 O O . PRO A 1 192 ? 7.948 62.067 85.605 1.00 70.93 210 PRO A O 1
ATOM 1388 N N . MET A 1 193 ? 5.966 62.516 84.610 1.00 68.14 211 MET A N 1
ATOM 1389 C CA . MET A 1 193 ? 6.499 62.865 83.287 1.00 66.30 211 MET A CA 1
ATOM 1390 C C . MET A 1 193 ? 7.492 64.038 83.344 1.00 68.66 211 MET A C 1
ATOM 1391 O O . MET A 1 193 ? 8.399 64.094 82.504 1.00 68.53 211 MET A O 1
ATOM 1396 N N . GLY A 1 194 ? 7.353 64.914 84.346 1.00 63.66 212 GLY A N 1
ATOM 1397 C CA . GLY A 1 194 ? 8.256 66.045 84.552 1.00 62.95 212 GLY A CA 1
ATOM 1398 C C . GLY A 1 194 ? 9.649 65.650 85.030 1.00 61.22 212 GLY A C 1
ATOM 1399 O O . GLY A 1 194 ? 10.590 66.452 84.949 1.00 59.31 212 GLY A O 1
ATOM 1400 N N . SER A 1 195 ? 9.787 64.396 85.523 1.00 54.36 213 SER A N 1
ATOM 1401 C CA . SER A 1 195 ? 11.041 63.831 86.014 1.00 53.37 213 SER A CA 1
ATOM 1402 C C . SER A 1 195 ? 11.730 62.960 84.956 1.00 55.59 213 SER A C 1
ATOM 1403 O O . SER A 1 195 ? 12.853 62.511 85.202 1.00 55.86 213 SER A O 1
ATOM 1406 N N . VAL A 1 196 ? 11.071 62.714 83.789 1.00 49.19 214 VAL A N 1
ATOM 1407 C CA . VAL A 1 196 ? 11.612 61.842 82.742 1.00 46.31 214 VAL A CA 1
ATOM 1408 C C . VAL A 1 196 ? 12.758 62.567 82.049 1.00 50.97 214 VAL A C 1
ATOM 1409 O O . VAL A 1 196 ? 12.546 63.656 81.512 1.00 52.34 214 VAL A O 1
ATOM 1413 N N . THR A 1 197 ? 13.969 61.965 82.092 1.00 45.57 215 THR A N 1
ATOM 1414 C CA . THR A 1 197 ? 15.195 62.492 81.492 1.00 44.53 215 THR A CA 1
ATOM 1415 C C . THR A 1 197 ? 15.475 61.846 80.139 1.00 47.06 215 THR A C 1
ATOM 1416 O O . THR A 1 197 ? 16.244 62.385 79.328 1.00 46.71 215 THR A O 1
ATOM 1420 N N . GLY A 1 198 ? 14.876 60.682 79.918 1.00 42.07 216 GLY A N 1
ATOM 1421 C CA . GLY A 1 198 ? 15.041 59.968 78.667 1.00 39.31 216 GLY A CA 1
ATOM 1422 C C . GLY A 1 198 ? 14.001 58.917 78.401 1.00 40.91 216 GLY A C 1
ATOM 1423 O O . GLY A 1 198 ? 13.396 58.401 79.326 1.00 41.00 216 GLY A O 1
ATOM 1424 N N . LEU A 1 199 ? 13.814 58.572 77.133 1.00 37.87 217 LEU A N 1
ATOM 1425 C CA . LEU A 1 199 ? 12.898 57.513 76.728 1.00 38.05 217 LEU A CA 1
ATOM 1426 C C . LEU A 1 199 ? 13.419 56.805 75.459 1.00 41.80 217 LEU A C 1
ATOM 1427 O O . LEU A 1 199 ? 14.129 57.412 74.660 1.00 42.65 217 LEU A O 1
ATOM 1432 N N . GLY A 1 200 ? 13.062 55.533 75.311 1.00 34.63 218 GLY A N 1
ATOM 1433 C CA . GLY A 1 200 ? 13.452 54.736 74.172 1.00 32.99 218 GLY A CA 1
ATOM 1434 C C . GLY A 1 200 ? 12.569 53.528 74.067 1.00 38.68 218 GLY A C 1
ATOM 1435 O O . GLY A 1 200 ? 12.017 53.098 75.071 1.00 41.66 218 GLY A O 1
ATOM 1436 N N . ILE A 1 201 ? 12.424 52.991 72.852 1.00 34.14 219 ILE A N 1
ATOM 1437 C CA . ILE A 1 201 ? 11.644 51.812 72.486 1.00 32.96 219 ILE A CA 1
ATOM 1438 C C . ILE A 1 201 ? 12.533 50.588 72.456 1.00 37.80 219 ILE A C 1
ATOM 1439 O O . ILE A 1 201 ? 13.662 50.646 71.982 1.00 38.06 219 ILE A O 1
ATOM 1444 N N . VAL A 1 202 ? 12.020 49.473 72.962 1.00 35.87 220 VAL A N 1
ATOM 1445 C CA . VAL A 1 202 ? 12.728 48.197 72.987 1.00 36.63 220 VAL A CA 1
ATOM 1446 C C . VAL A 1 202 ? 11.648 47.161 72.768 1.00 42.94 220 VAL A C 1
ATOM 1447 O O . VAL A 1 202 ? 10.766 47.003 73.595 1.00 42.81 220 VAL A O 1
ATOM 1451 N N . GLY A 1 203 ? 11.656 46.572 71.586 1.00 43.24 221 GLY A N 1
ATOM 1452 C CA . GLY A 1 203 ? 10.661 45.600 71.144 1.00 44.99 221 GLY A CA 1
ATOM 1453 C C . GLY A 1 203 ? 9.288 46.231 71.124 1.00 49.06 221 GLY A C 1
ATOM 1454 O O . GLY A 1 203 ? 9.125 47.362 70.637 1.00 45.84 221 GLY A O 1
ATOM 1455 N N . GLU A 1 204 ? 8.322 45.544 71.776 1.00 48.42 222 GLU A N 1
ATOM 1456 C CA . GLU A 1 204 ? 6.944 46.028 71.900 1.00 48.10 222 GLU A CA 1
ATOM 1457 C C . GLU A 1 204 ? 6.743 46.937 73.162 1.00 51.33 222 GLU A C 1
ATOM 1458 O O . GLU A 1 204 ? 5.608 47.153 73.579 1.00 54.84 222 GLU A O 1
ATOM 1464 N N . ASP A 1 205 ? 7.825 47.493 73.737 1.00 42.55 223 ASP A N 1
ATOM 1465 C CA . ASP A 1 205 ? 7.726 48.357 74.909 1.00 40.08 223 ASP A CA 1
ATOM 1466 C C . ASP A 1 205 ? 8.469 49.675 74.704 1.00 41.54 223 ASP A C 1
ATOM 1467 O O . ASP A 1 205 ? 9.356 49.778 73.859 1.00 40.06 223 ASP A O 1
ATOM 1472 N N . ILE A 1 206 ? 8.116 50.661 75.523 1.00 38.55 224 ILE A N 1
ATOM 1473 C CA . ILE A 1 206 ? 8.703 51.992 75.600 1.00 38.47 224 ILE A CA 1
ATOM 1474 C C . ILE A 1 206 ? 9.198 52.150 77.042 1.00 46.10 224 ILE A C 1
ATOM 1475 O O . ILE A 1 206 ? 8.428 51.899 77.967 1.00 48.58 224 ILE A O 1
ATOM 1480 N N . CYS A 1 207 ? 10.476 52.490 77.244 1.00 44.23 225 CYS A N 1
ATOM 1481 C CA . CYS A 1 207 ? 11.015 52.683 78.599 1.00 46.95 225 CYS A CA 1
ATOM 1482 C C . CYS A 1 207 ? 11.257 54.153 78.892 1.00 44.92 225 CYS A C 1
ATOM 1483 O O . CYS A 1 207 ? 11.771 54.889 78.030 1.00 41.05 225 CYS A O 1
ATOM 1486 N N . PHE A 1 208 ? 10.907 54.547 80.136 1.00 38.86 226 PHE A N 1
ATOM 1487 C CA . PHE A 1 208 ? 11.022 55.901 80.658 1.00 37.75 226 PHE A CA 1
ATOM 1488 C C . PHE A 1 208 ? 11.929 55.956 81.858 1.00 41.96 226 PHE A C 1
ATOM 1489 O O . PHE A 1 208 ? 11.609 55.410 82.913 1.00 41.71 226 PHE A O 1
ATOM 1497 N N . LEU A 1 209 ? 13.042 56.662 81.697 1.00 39.49 227 LEU A N 1
ATOM 1498 C CA . LEU A 1 209 ? 14.027 56.876 82.740 1.00 41.98 227 LEU A CA 1
ATOM 1499 C C . LEU A 1 209 ? 13.747 58.178 83.429 1.00 49.57 227 LEU A C 1
ATOM 1500 O O . LEU A 1 209 ? 13.624 59.216 82.765 1.00 49.65 227 LEU A O 1
ATOM 1505 N N . LEU A 1 210 ? 13.696 58.115 84.770 1.00 46.85 228 LEU A N 1
ATOM 1506 C CA . LEU A 1 210 ? 13.442 59.236 85.646 1.00 47.46 228 LEU A CA 1
ATOM 1507 C C . LEU A 1 210 ? 14.742 59.715 86.231 1.00 55.85 228 LEU A C 1
ATOM 1508 O O . LEU A 1 210 ? 15.672 58.922 86.412 1.00 57.28 228 LEU A O 1
ATOM 1513 N N . ALA A 1 211 ? 14.800 61.016 86.558 1.00 54.28 229 ALA A N 1
ATOM 1514 C CA . ALA A 1 211 ? 15.944 61.680 87.183 1.00 54.97 229 ALA A CA 1
ATOM 1515 C C . ALA A 1 211 ? 16.383 60.963 88.451 1.00 59.95 229 ALA A C 1
ATOM 1516 O O . ALA A 1 211 ? 17.587 60.852 88.668 1.00 61.14 229 ALA A O 1
ATOM 1518 N N . ASP A 1 212 ? 15.421 60.428 89.257 1.00 56.14 230 ASP A N 1
ATOM 1519 C CA . ASP A 1 212 ? 15.722 59.728 90.527 1.00 57.54 230 ASP A CA 1
ATOM 1520 C C . ASP A 1 212 ? 16.237 58.275 90.333 1.00 60.98 230 ASP A C 1
ATOM 1521 O O . ASP A 1 212 ? 16.387 57.553 91.315 1.00 62.49 230 ASP A O 1
ATOM 1526 N N . GLY A 1 213 ? 16.473 57.854 89.092 1.00 54.92 231 GLY A N 1
ATOM 1527 C CA . GLY A 1 213 ? 16.987 56.520 88.817 1.00 53.40 231 GLY A CA 1
ATOM 1528 C C . GLY A 1 213 ? 15.979 55.467 88.418 1.00 53.72 231 GLY A C 1
ATOM 1529 O O . GLY A 1 213 ? 16.348 54.513 87.734 1.00 52.88 231 GLY A O 1
ATOM 1530 N N . ARG A 1 214 ? 14.705 55.606 88.827 1.00 48.83 232 ARG A N 1
ATOM 1531 C CA . ARG A 1 214 ? 13.663 54.617 88.487 1.00 47.06 232 ARG A CA 1
ATOM 1532 C C . ARG A 1 214 ? 13.517 54.450 86.975 1.00 49.70 232 ARG A C 1
ATOM 1533 O O . ARG A 1 214 ? 13.847 55.377 86.234 1.00 50.78 232 ARG A O 1
ATOM 1541 N N . VAL A 1 215 ? 13.068 53.284 86.510 1.00 43.70 233 VAL A N 1
ATOM 1542 C CA . VAL A 1 215 ? 12.851 53.049 85.079 1.00 40.81 233 VAL A CA 1
ATOM 1543 C C . VAL A 1 215 ? 11.481 52.446 84.910 1.00 43.93 233 VAL A C 1
ATOM 1544 O O . VAL A 1 215 ? 11.154 51.443 85.547 1.00 44.52 233 VAL A O 1
ATOM 1548 N N . TYR A 1 216 ? 10.676 53.072 84.075 1.00 39.57 234 TYR A N 1
ATOM 1549 C CA . TYR A 1 216 ? 9.332 52.603 83.845 1.00 40.07 234 TYR A CA 1
ATOM 1550 C C . TYR A 1 216 ? 9.224 51.948 82.501 1.00 43.41 234 TYR A C 1
ATOM 1551 O O . TYR A 1 216 ? 9.865 52.374 81.546 1.00 43.48 234 TYR A O 1
ATOM 1560 N N . VAL A 1 217 ? 8.450 50.884 82.427 1.00 39.84 235 VAL A N 1
ATOM 1561 C CA . VAL A 1 217 ? 8.271 50.165 81.174 1.00 38.85 235 VAL A CA 1
ATOM 1562 C C . VAL A 1 217 ? 6.770 50.162 80.829 1.00 43.92 235 VAL A C 1
ATOM 1563 O O . VAL A 1 217 ? 5.911 50.089 81.724 1.00 43.99 235 VAL A O 1
ATOM 1567 N N . ALA A 1 218 ? 6.457 50.278 79.542 1.00 40.68 236 ALA A N 1
ATOM 1568 C CA . ALA A 1 218 ? 5.065 50.265 79.127 1.00 42.27 236 ALA A CA 1
ATOM 1569 C C . ALA A 1 218 ? 4.898 49.581 77.762 1.00 47.78 236 ALA A C 1
ATOM 1570 O O . ALA A 1 218 ? 5.659 49.855 76.854 1.00 46.27 236 ALA A O 1
ATOM 1572 N N . ALA A 1 219 ? 3.921 48.681 77.622 1.00 47.83 237 ALA A N 1
ATOM 1573 C CA . ALA A 1 219 ? 3.623 48.039 76.342 1.00 47.98 237 ALA A CA 1
ATOM 1574 C C . ALA A 1 219 ? 3.198 49.143 75.383 1.00 55.27 237 ALA A C 1
ATOM 1575 O O . ALA A 1 219 ? 2.351 49.967 75.758 1.00 55.73 237 ALA A O 1
ATOM 1577 N N . ASN A 1 220 ? 3.823 49.215 74.187 1.00 52.71 238 ASN A N 1
ATOM 1578 C CA . ASN A 1 220 ? 3.571 50.268 73.195 1.00 52.84 238 ASN A CA 1
ATOM 1579 C C . ASN A 1 220 ? 2.089 50.305 72.729 1.00 58.83 238 ASN A C 1
ATOM 1580 O O . ASN A 1 220 ? 1.620 51.329 72.243 1.00 58.92 238 ASN A O 1
ATOM 1585 N N . GLN A 1 221 ? 1.355 49.224 72.932 1.00 56.89 239 GLN A N 1
ATOM 1586 C CA . GLN A 1 221 ? -0.053 49.139 72.564 1.00 58.82 239 GLN A CA 1
ATOM 1587 C C . GLN A 1 221 ? -0.994 49.642 73.703 1.00 62.81 239 GLN A C 1
ATOM 1588 O O . GLN A 1 221 ? -2.204 49.693 73.508 1.00 63.82 239 GLN A O 1
ATOM 1594 N N . SER A 1 222 ? -0.447 50.032 74.866 1.00 58.99 240 SER A N 1
ATOM 1595 C CA . SER A 1 222 ? -1.271 50.477 75.999 1.00 60.02 240 SER A CA 1
ATOM 1596 C C . SER A 1 222 ? -0.695 51.715 76.719 1.00 59.47 240 SER A C 1
ATOM 1597 O O . SER A 1 222 ? -1.471 52.528 77.210 1.00 59.65 240 SER A O 1
ATOM 1600 N N . PHE A 1 223 ? 0.644 51.838 76.808 1.00 51.60 241 PHE A N 1
ATOM 1601 C CA . PHE A 1 223 ? 1.324 52.932 77.492 1.00 49.77 241 PHE A CA 1
ATOM 1602 C C . PHE A 1 223 ? 0.946 53.013 79.017 1.00 56.18 241 PHE A C 1
ATOM 1603 O O . PHE A 1 223 ? 0.986 54.100 79.594 1.00 56.09 241 PHE A O 1
ATOM 1611 N N . GLU A 1 224 ? 0.574 51.865 79.655 1.00 53.45 242 GLU A N 1
ATOM 1612 C CA . GLU A 1 224 ? 0.286 51.775 81.096 1.00 53.71 242 GLU A CA 1
ATOM 1613 C C . GLU A 1 224 ? 1.621 51.507 81.791 1.00 55.57 242 GLU A C 1
ATOM 1614 O O . GLU A 1 224 ? 2.133 50.391 81.663 1.00 57.33 242 GLU A O 1
ATOM 1620 N N . PRO A 1 225 ? 2.278 52.496 82.440 1.00 47.83 243 PRO A N 1
ATOM 1621 C CA . PRO A 1 225 ? 3.608 52.223 82.988 1.00 45.28 243 PRO A CA 1
ATOM 1622 C C . PRO A 1 225 ? 3.633 51.464 84.303 1.00 49.65 243 PRO A C 1
ATOM 1623 O O . PRO A 1 225 ? 2.903 51.786 85.254 1.00 52.08 243 PRO A O 1
ATOM 1627 N N . GLU A 1 226 ? 4.550 50.483 84.363 1.00 42.48 244 GLU A N 1
ATOM 1628 C CA . GLU A 1 226 ? 4.918 49.727 85.549 1.00 40.95 244 GLU A CA 1
ATOM 1629 C C . GLU A 1 226 ? 6.437 49.816 85.718 1.00 41.58 244 GLU A C 1
ATOM 1630 O O . GLU A 1 226 ? 7.166 50.011 84.748 1.00 37.54 244 GLU A O 1
ATOM 1636 N N . LEU A 1 227 ? 6.906 49.757 86.957 1.00 41.60 245 LEU A N 1
ATOM 1637 C CA . LEU A 1 227 ? 8.329 49.908 87.262 1.00 41.62 245 LEU A CA 1
ATOM 1638 C C . LEU A 1 227 ? 9.107 48.679 86.814 1.00 45.71 245 LEU A C 1
ATOM 1639 O O . LEU A 1 227 ? 8.750 47.582 87.229 1.00 47.95 245 LEU A O 1
ATOM 1644 N N . LEU A 1 228 ? 10.158 48.857 85.974 1.00 39.73 246 LEU A N 1
ATOM 1645 C CA . LEU A 1 228 ? 10.997 47.750 85.473 1.00 38.81 246 LEU A CA 1
ATOM 1646 C C . LEU A 1 228 ? 12.156 47.511 86.440 1.00 46.68 246 LEU A C 1
ATOM 1647 O O . LEU A 1 228 ? 12.251 46.427 87.034 1.00 47.79 246 LEU A O 1
ATOM 1652 N N . LEU A 1 229 ? 13.011 48.524 86.627 1.00 44.96 247 LEU A N 1
ATOM 1653 C CA . LEU A 1 229 ? 14.082 48.445 87.612 1.00 46.43 247 LEU A CA 1
ATOM 1654 C C . LEU A 1 229 ? 14.261 49.801 88.277 1.00 49.83 247 LEU A C 1
ATOM 1655 O O . LEU A 1 229 ? 13.723 50.809 87.811 1.00 48.62 247 LEU A O 1
ATOM 1660 N N . SER A 1 230 ? 15.000 49.812 89.375 1.00 47.43 248 SER A N 1
ATOM 1661 C CA . SER A 1 230 ? 15.295 51.011 90.128 1.00 48.06 248 SER A CA 1
ATOM 1662 C C . SER A 1 230 ? 16.789 51.250 90.094 1.00 55.48 248 SER A C 1
ATOM 1663 O O . SER A 1 230 ? 17.524 50.774 90.957 1.00 59.15 248 SER A O 1
ATOM 1666 N N . SER A 1 231 ? 17.251 51.974 89.084 1.00 51.10 249 SER A N 1
ATOM 1667 C CA . SER A 1 231 ? 18.656 52.333 88.946 1.00 52.16 249 SER A CA 1
ATOM 1668 C C . SER A 1 231 ? 19.012 53.485 89.927 1.00 60.84 249 SER A C 1
ATOM 1669 O O . SER A 1 231 ? 18.139 53.984 90.653 1.00 59.81 249 SER A O 1
ATOM 1672 N N . SER A 1 232 ? 20.296 53.891 89.958 1.00 61.08 250 SER A N 1
ATOM 1673 C CA . SER A 1 232 ? 20.743 54.992 90.804 1.00 63.68 250 SER A CA 1
ATOM 1674 C C . SER A 1 232 ? 20.334 56.315 90.161 1.00 67.88 250 SER A C 1
ATOM 1675 O O . SER A 1 232 ? 20.134 56.352 88.941 1.00 66.20 250 SER A O 1
ATOM 1678 N N . ALA A 1 233 ? 20.222 57.401 90.969 1.00 65.60 251 ALA A N 1
ATOM 1679 C CA . ALA A 1 233 ? 19.840 58.741 90.508 1.00 63.77 251 ALA A CA 1
ATOM 1680 C C . ALA A 1 233 ? 20.774 59.242 89.439 1.00 68.90 251 ALA A C 1
ATOM 1681 O O . ALA A 1 233 ? 21.932 58.828 89.365 1.00 69.04 251 ALA A O 1
ATOM 1683 N N . ASP A 1 234 ? 20.244 60.111 88.586 1.00 67.23 252 ASP A N 1
ATOM 1684 C CA . ASP A 1 234 ? 20.950 60.754 87.490 1.00 68.40 252 ASP A CA 1
ATOM 1685 C C . ASP A 1 234 ? 21.707 59.718 86.625 1.00 71.88 252 ASP A C 1
ATOM 1686 O O . ASP A 1 234 ? 22.891 59.886 86.303 1.00 72.74 252 ASP A O 1
ATOM 1691 N N . SER A 1 235 ? 20.984 58.636 86.269 1.00 66.01 253 SER A N 1
ATOM 1692 C CA . SER A 1 235 ? 21.457 57.578 85.380 1.00 63.82 253 SER A CA 1
ATOM 1693 C C . SER A 1 235 ? 21.339 58.079 83.963 1.00 63.86 253 SER A C 1
ATOM 1694 O O . SER A 1 235 ? 20.503 58.957 83.714 1.00 63.32 253 SER A O 1
ATOM 1697 N N . ARG A 1 236 ? 22.148 57.544 83.031 1.00 56.90 254 ARG A N 1
ATOM 1698 C CA . ARG A 1 236 ? 22.085 57.964 81.625 1.00 52.85 254 ARG A CA 1
ATOM 1699 C C . ARG A 1 236 ? 21.408 56.872 80.781 1.00 52.74 254 ARG A C 1
ATOM 1700 O O . ARG A 1 236 ? 21.606 55.686 81.058 1.00 52.60 254 ARG A O 1
ATOM 1708 N N . LEU A 1 237 ? 20.623 57.261 79.756 1.00 46.42 255 LEU A N 1
ATOM 1709 C CA . LEU A 1 237 ? 19.969 56.309 78.835 1.00 44.33 255 LEU A CA 1
ATOM 1710 C C . LEU A 1 237 ? 20.556 56.420 77.437 1.00 48.45 255 LEU A C 1
ATOM 1711 O O . LEU A 1 237 ? 20.456 57.470 76.811 1.00 49.44 255 LEU A O 1
ATOM 1716 N N . TYR A 1 238 ? 21.130 55.324 76.939 1.00 44.15 256 TYR A N 1
ATOM 1717 C CA . TYR A 1 238 ? 21.672 55.234 75.583 1.00 41.92 256 TYR A CA 1
ATOM 1718 C C . TYR A 1 238 ? 20.753 54.331 74.833 1.00 45.41 256 TYR A C 1
ATOM 1719 O O . TYR A 1 238 ? 20.444 53.224 75.282 1.00 45.37 256 TYR A O 1
ATOM 1728 N N . VAL A 1 239 ? 20.207 54.867 73.763 1.00 42.41 257 VAL A N 1
ATOM 1729 C CA . VAL A 1 239 ? 19.262 54.185 72.892 1.00 42.01 257 VAL A CA 1
ATOM 1730 C C . VAL A 1 239 ? 20.077 53.519 71.797 1.00 48.51 257 VAL A C 1
ATOM 1731 O O . VAL A 1 239 ? 21.108 54.040 71.364 1.00 48.96 257 VAL A O 1
ATOM 1735 N N . THR A 1 240 ? 19.644 52.314 71.420 1.00 46.05 258 THR A N 1
ATOM 1736 C CA . THR A 1 240 ? 20.282 51.452 70.441 1.00 46.73 258 THR A CA 1
ATOM 1737 C C . THR A 1 240 ? 19.174 50.579 69.817 1.00 49.42 258 THR A C 1
ATOM 1738 O O . THR A 1 240 ? 18.136 50.330 70.447 1.00 48.38 258 THR A O 1
ATOM 1742 N N . ASP A 1 241 ? 19.393 50.148 68.568 1.00 45.54 259 ASP A N 1
ATOM 1743 C CA . ASP A 1 241 ? 18.531 49.255 67.805 1.00 45.05 259 ASP A CA 1
ATOM 1744 C C . ASP A 1 241 ? 18.554 47.830 68.400 1.00 49.12 259 ASP A C 1
ATOM 1745 O O . ASP A 1 241 ? 17.653 47.044 68.134 1.00 51.62 259 ASP A O 1
ATOM 1750 N N . ARG A 1 242 ? 19.593 47.501 69.179 1.00 43.67 260 ARG A N 1
ATOM 1751 C CA . ARG A 1 242 ? 19.820 46.225 69.848 1.00 45.04 260 ARG A CA 1
ATOM 1752 C C . ARG A 1 242 ? 19.171 46.181 71.269 1.00 49.17 260 ARG A C 1
ATOM 1753 O O . ARG A 1 242 ? 18.804 45.104 71.774 1.00 49.67 260 ARG A O 1
ATOM 1761 N N . GLY A 1 243 ? 19.068 47.343 71.896 1.00 44.23 261 GLY A N 1
ATOM 1762 C CA . GLY A 1 243 ? 18.482 47.480 73.221 1.00 42.59 261 GLY A CA 1
ATOM 1763 C C . GLY A 1 243 ? 18.756 48.836 73.818 1.00 43.76 261 GLY A C 1
ATOM 1764 O O . GLY A 1 243 ? 19.314 49.704 73.145 1.00 41.56 261 GLY A O 1
ATOM 1765 N N . LEU A 1 244 ? 18.360 49.020 75.096 1.00 40.56 262 LEU A N 1
ATOM 1766 C CA . LEU A 1 244 ? 18.590 50.252 75.854 1.00 39.06 262 LEU A CA 1
ATOM 1767 C C . LEU A 1 244 ? 19.634 50.026 76.947 1.00 46.39 262 LEU A C 1
ATOM 1768 O O . LEU A 1 244 ? 19.640 48.973 77.600 1.00 45.55 262 LEU A O 1
ATOM 1773 N N . PHE A 1 245 ? 20.512 51.023 77.152 1.00 46.14 263 PHE A N 1
ATOM 1774 C CA . PHE A 1 245 ? 21.526 50.910 78.192 1.00 49.18 263 PHE A CA 1
ATOM 1775 C C . PHE A 1 245 ? 21.308 51.959 79.251 1.00 53.20 263 PHE A C 1
ATOM 1776 O O . PHE A 1 245 ? 21.338 53.159 78.949 1.00 51.92 263 PHE A O 1
ATOM 1784 N N . ILE A 1 246 ? 21.017 51.496 80.480 1.00 50.82 264 ILE A N 1
ATOM 1785 C CA . ILE A 1 246 ? 20.829 52.364 81.643 1.00 51.63 264 ILE A CA 1
ATOM 1786 C C . ILE A 1 246 ? 22.138 52.353 82.389 1.00 63.05 264 ILE A C 1
ATOM 1787 O O . ILE A 1 246 ? 22.471 51.363 83.042 1.00 64.08 264 ILE A O 1
ATOM 1792 N N . CYS A 1 247 ? 22.905 53.426 82.246 1.00 64.56 265 CYS A N 1
ATOM 1793 C CA . CYS A 1 247 ? 24.214 53.498 82.856 1.00 69.64 265 CYS A CA 1
ATOM 1794 C C . CYS A 1 247 ? 24.168 54.345 84.073 1.00 79.56 265 CYS A C 1
ATOM 1795 O O . CYS A 1 247 ? 23.931 55.558 84.018 1.00 78.98 265 CYS A O 1
ATOM 1798 N N . ALA A 1 248 ? 24.308 53.643 85.191 1.00 81.18 266 ALA A N 1
ATOM 1799 C CA . ALA A 1 248 ? 24.333 54.141 86.550 1.00 84.93 266 ALA A CA 1
ATOM 1800 C C . ALA A 1 248 ? 25.779 54.238 87.003 1.00 97.61 266 ALA A C 1
ATOM 1801 O O . ALA A 1 248 ? 26.677 53.806 86.267 1.00 99.86 266 ALA A O 1
ATOM 1803 N N . GLU A 1 249 ? 26.021 54.794 88.198 1.00 97.74 267 GLU A N 1
ATOM 1804 C CA . GLU A 1 249 ? 27.376 54.844 88.717 1.00 101.94 267 GLU A CA 1
ATOM 1805 C C . GLU A 1 249 ? 27.744 53.456 89.225 1.00 106.45 267 GLU A C 1
ATOM 1806 O O . GLU A 1 249 ? 27.038 52.921 90.081 1.00 106.23 267 GLU A O 1
ATOM 1812 N N . ASN A 1 250 ? 28.777 52.847 88.601 1.00 103.30 268 ASN A N 1
ATOM 1813 C CA . ASN A 1 250 ? 29.427 51.543 88.855 1.00 105.30 268 ASN A CA 1
ATOM 1814 C C . ASN A 1 250 ? 28.813 50.368 88.039 1.00 103.13 268 ASN A C 1
ATOM 1815 O O . ASN A 1 250 ? 29.509 49.365 87.863 1.00 105.45 268 ASN A O 1
ATOM 1820 N N . ARG A 1 251 ? 27.574 50.476 87.524 1.00 91.81 269 ARG A N 1
ATOM 1821 C CA . ARG A 1 251 ? 27.009 49.371 86.742 1.00 87.71 269 ARG A CA 1
ATOM 1822 C C . ARG A 1 251 ? 26.089 49.849 85.596 1.00 84.10 269 ARG A C 1
ATOM 1823 O O . ARG A 1 251 ? 25.614 50.988 85.612 1.00 81.96 269 ARG A O 1
ATOM 1831 N N . ILE A 1 252 ? 25.878 48.968 84.591 1.00 76.81 270 ILE A N 1
ATOM 1832 C CA . ILE A 1 252 ? 25.005 49.166 83.417 1.00 71.68 270 ILE A CA 1
ATOM 1833 C C . ILE A 1 252 ? 23.842 48.187 83.519 1.00 71.07 270 ILE A C 1
ATOM 1834 O O . ILE A 1 252 ? 23.999 47.097 84.094 1.00 72.41 270 ILE A O 1
ATOM 1839 N N . TYR A 1 253 ? 22.692 48.573 82.921 1.00 61.14 271 TYR A N 1
ATOM 1840 C CA . TYR A 1 253 ? 21.490 47.763 82.777 1.00 57.79 271 TYR A CA 1
ATOM 1841 C C . TYR A 1 253 ? 21.184 47.672 81.311 1.00 57.49 271 TYR A C 1
ATOM 1842 O O . TYR A 1 253 ? 20.915 48.689 80.668 1.00 54.82 271 TYR A O 1
ATOM 1851 N N . PHE A 1 254 ? 21.283 46.465 80.772 1.00 54.36 272 PHE A N 1
ATOM 1852 C CA . PHE A 1 254 ? 20.990 46.210 79.378 1.00 53.39 272 PHE A CA 1
ATOM 1853 C C . PHE A 1 254 ? 19.593 45.610 79.270 1.00 56.48 272 PHE A C 1
ATOM 1854 O O . PHE A 1 254 ? 19.375 44.483 79.731 1.00 60.03 272 PHE A O 1
ATOM 1862 N N . ILE A 1 255 ? 18.654 46.370 78.670 1.00 47.09 273 ILE A N 1
ATOM 1863 C CA . ILE A 1 255 ? 17.266 45.950 78.481 1.00 44.75 273 ILE A CA 1
ATOM 1864 C C . ILE A 1 255 ? 17.068 45.550 77.021 1.00 49.12 273 ILE A C 1
ATOM 1865 O O . ILE A 1 255 ? 17.375 46.336 76.121 1.00 48.44 273 ILE A O 1
ATOM 1870 N N . GLU A 1 256 ? 16.548 44.330 76.789 1.00 44.94 274 GLU A N 1
ATOM 1871 C CA . GLU A 1 256 ? 16.289 43.886 75.431 1.00 44.00 274 GLU A CA 1
ATOM 1872 C C . GLU A 1 256 ? 14.849 43.332 75.331 1.00 48.20 274 GLU A C 1
ATOM 1873 O O . GLU A 1 256 ? 14.140 43.310 76.341 1.00 48.50 274 GLU A O 1
ATOM 1879 N N . LYS A 1 257 ? 14.399 42.966 74.103 1.00 44.02 275 LYS A N 1
ATOM 1880 C CA . LYS A 1 257 ? 13.066 42.450 73.790 1.00 43.37 275 LYS A CA 1
ATOM 1881 C C . LYS A 1 257 ? 12.501 41.535 74.864 1.00 48.66 275 LYS A C 1
ATOM 1882 O O . LYS A 1 257 ? 13.158 40.595 75.310 1.00 50.73 275 LYS A O 1
ATOM 1888 N N . GLY A 1 258 ? 11.254 41.771 75.212 1.00 44.83 276 GLY A N 1
ATOM 1889 C CA . GLY A 1 258 ? 10.556 40.945 76.179 1.00 45.72 276 GLY A CA 1
ATOM 1890 C C . GLY A 1 258 ? 10.942 41.273 77.594 1.00 50.18 276 GLY A C 1
ATOM 1891 O O . GLY A 1 258 ? 10.702 40.470 78.494 1.00 52.40 276 GLY A O 1
ATOM 1892 N N . ARG A 1 259 ? 11.541 42.461 77.789 1.00 45.16 277 ARG A N 1
ATOM 1893 C CA . ARG A 1 259 ? 11.928 43.044 79.077 1.00 44.53 277 ARG A CA 1
ATOM 1894 C C . ARG A 1 259 ? 13.006 42.229 79.803 1.00 50.73 277 ARG A C 1
ATOM 1895 O O . ARG A 1 259 ? 13.034 42.206 81.037 1.00 51.09 277 ARG A O 1
ATOM 1903 N N . LYS A 1 260 ? 13.901 41.581 79.037 1.00 49.02 278 LYS A N 1
ATOM 1904 C CA . LYS A 1 260 ? 15.038 40.850 79.599 1.00 51.21 278 LYS A CA 1
ATOM 1905 C C . LYS A 1 260 ? 16.058 41.894 80.000 1.00 57.37 278 LYS A C 1
ATOM 1906 O O . LYS A 1 260 ? 16.362 42.803 79.219 1.00 55.81 278 LYS A O 1
ATOM 1912 N N . THR A 1 261 ? 16.506 41.824 81.243 1.00 57.33 279 THR A N 1
ATOM 1913 C CA . THR A 1 261 ? 17.466 42.785 81.776 1.00 57.31 279 THR A CA 1
ATOM 1914 C C . THR A 1 261 ? 18.716 42.033 82.202 1.00 62.01 279 THR A C 1
ATOM 1915 O O . THR A 1 261 ? 18.614 40.961 82.823 1.00 62.84 279 THR A O 1
ATOM 1919 N N . THR A 1 262 ? 19.892 42.577 81.822 1.00 57.10 280 THR A N 1
ATOM 1920 C CA . THR A 1 262 ? 21.212 42.036 82.179 1.00 58.75 280 THR A CA 1
ATOM 1921 C C . THR A 1 262 ? 22.031 43.170 82.797 1.00 61.82 280 THR A C 1
ATOM 1922 O O . THR A 1 262 ? 22.095 44.258 82.230 1.00 61.22 280 THR A O 1
ATOM 1926 N N . GLN A 1 263 ? 22.647 42.914 83.948 1.00 58.68 281 GLN A N 1
ATOM 1927 C CA . GLN A 1 263 ? 23.466 43.886 84.649 1.00 58.37 281 GLN A CA 1
ATOM 1928 C C . GLN A 1 263 ? 24.963 43.616 84.388 1.00 63.85 281 GLN A C 1
ATOM 1929 O O . GLN A 1 263 ? 25.390 42.457 84.307 1.00 65.42 281 GLN A O 1
ATOM 1935 N N . PHE A 1 264 ? 25.746 44.696 84.227 1.00 59.26 282 PHE A N 1
ATOM 1936 C CA . PHE A 1 264 ? 27.184 44.635 83.991 1.00 61.11 282 PHE A CA 1
ATOM 1937 C C . PHE A 1 264 ? 27.917 45.621 84.892 1.00 68.12 282 PHE A C 1
ATOM 1938 O O . PHE A 1 264 ? 27.567 46.806 84.891 1.00 65.77 282 PHE A O 1
ATOM 1946 N N . PRO A 1 265 ? 28.967 45.197 85.627 1.00 69.76 283 PRO A N 1
ATOM 1947 C CA . PRO A 1 265 ? 29.703 46.163 86.457 1.00 72.02 283 PRO A CA 1
ATOM 1948 C C . PRO A 1 265 ? 30.659 47.051 85.621 1.00 79.40 283 PRO A C 1
ATOM 1949 O O . PRO A 1 265 ? 31.881 46.880 85.659 1.00 83.61 283 PRO A O 1
ATOM 1953 N N . ILE A 1 266 ? 30.092 48.004 84.861 1.00 73.40 284 ILE A N 1
ATOM 1954 C CA . ILE A 1 266 ? 30.864 48.952 84.052 1.00 74.17 284 ILE A CA 1
ATOM 1955 C C . ILE A 1 266 ? 30.543 50.357 84.540 1.00 78.90 284 ILE A C 1
ATOM 1956 O O . ILE A 1 266 ? 29.413 50.832 84.358 1.00 76.86 284 ILE A O 1
ATOM 1961 N N . ALA A 1 267 ? 31.541 51.019 85.134 1.00 78.22 285 ALA A N 1
ATOM 1962 C CA . ALA A 1 267 ? 31.445 52.380 85.650 1.00 78.08 285 ALA A CA 1
ATOM 1963 C C . ALA A 1 267 ? 31.729 53.433 84.566 1.00 82.08 285 ALA A C 1
ATOM 1964 O O . ALA A 1 267 ? 32.353 53.130 83.548 1.00 82.20 285 ALA A O 1
ATOM 1966 N N . ASP A 1 268 ? 31.270 54.676 84.817 1.00 77.67 286 ASP A N 1
ATOM 1967 C CA . ASP A 1 268 ? 31.479 55.884 84.024 1.00 76.41 286 ASP A CA 1
ATOM 1968 C C . ASP A 1 268 ? 31.402 55.583 82.518 1.00 76.82 286 ASP A C 1
ATOM 1969 O O . ASP A 1 268 ? 32.427 55.515 81.832 1.00 78.58 286 ASP A O 1
ATOM 1974 N N . VAL A 1 269 ? 30.173 55.370 82.032 1.00 67.83 287 VAL A N 1
ATOM 1975 C CA . VAL A 1 269 ? 29.874 55.055 80.634 1.00 64.25 287 VAL A CA 1
ATOM 1976 C C . VAL A 1 269 ? 29.166 56.264 80.034 1.00 63.80 287 VAL A C 1
ATOM 1977 O O . VAL A 1 269 ? 28.110 56.657 80.527 1.00 62.33 287 VAL A O 1
ATOM 1981 N N . LEU A 1 270 ? 29.757 56.839 78.972 1.00 57.63 288 LEU A N 1
ATOM 1982 C CA . LEU A 1 270 ? 29.316 58.062 78.309 1.00 53.96 288 LEU A CA 1
ATOM 1983 C C . LEU A 1 270 ? 28.576 57.822 76.981 1.00 57.64 288 LEU A C 1
ATOM 1984 O O . LEU A 1 270 ? 27.903 58.734 76.464 1.00 56.32 288 LEU A O 1
ATOM 1989 N N . GLY A 1 271 ? 28.707 56.615 76.436 1.00 53.37 289 GLY A N 1
ATOM 1990 C CA . GLY A 1 271 ? 28.072 56.270 75.174 1.00 50.01 289 GLY A CA 1
ATOM 1991 C C . GLY A 1 271 ? 28.140 54.798 74.874 1.00 53.94 289 GLY A C 1
ATOM 1992 O O . GLY A 1 271 ? 28.986 54.097 75.430 1.00 57.39 289 GLY A O 1
ATOM 1993 N N . VAL A 1 272 ? 27.208 54.312 74.037 1.00 47.77 290 VAL A N 1
ATOM 1994 C CA . VAL A 1 272 ? 27.132 52.908 73.619 1.00 48.40 290 VAL A CA 1
ATOM 1995 C C . VAL A 1 272 ? 26.713 52.871 72.151 1.00 52.49 290 VAL A C 1
ATOM 1996 O O . VAL A 1 272 ? 25.852 53.663 71.752 1.00 49.83 290 VAL A O 1
ATOM 2000 N N . GLY A 1 273 ? 27.314 51.936 71.394 1.00 50.89 291 GLY A N 1
ATOM 2001 C CA . GLY A 1 273 ? 27.034 51.662 69.987 1.00 50.46 291 GLY A CA 1
ATOM 2002 C C . GLY A 1 273 ? 26.797 50.185 69.734 1.00 55.89 291 GLY A C 1
ATOM 2003 O O . GLY A 1 273 ? 27.602 49.355 70.157 1.00 59.03 291 GLY A O 1
ATOM 2004 N N . ALA A 1 274 ? 25.669 49.840 69.085 1.00 50.64 292 ALA A N 1
ATOM 2005 C CA . ALA A 1 274 ? 25.256 48.461 68.788 1.00 51.34 292 ALA A CA 1
ATOM 2006 C C . ALA A 1 274 ? 24.202 48.440 67.671 1.00 55.48 292 ALA A C 1
ATOM 2007 O O . ALA A 1 274 ? 23.254 49.215 67.723 1.00 52.10 292 ALA A O 1
ATOM 2009 N N . MET A 1 275 ? 24.394 47.577 66.654 1.00 56.33 293 MET A N 1
ATOM 2010 C CA . MET A 1 275 ? 23.517 47.435 65.483 1.00 56.64 293 MET A CA 1
ATOM 2011 C C . MET A 1 275 ? 22.433 46.434 65.767 1.00 63.42 293 MET A C 1
ATOM 2012 O O . MET A 1 275 ? 22.640 45.543 66.587 1.00 64.66 293 MET A O 1
ATOM 2017 N N . ASN A 1 276 ? 21.274 46.580 65.094 1.00 61.30 294 ASN A N 1
ATOM 2018 C CA . ASN A 1 276 ? 20.067 45.771 65.285 1.00 62.19 294 ASN A CA 1
ATOM 2019 C C . ASN A 1 276 ? 20.383 44.294 65.536 1.00 72.93 294 ASN A C 1
ATOM 2020 O O . ASN A 1 276 ? 19.925 43.744 66.549 1.00 75.52 294 ASN A O 1
ATOM 2025 N N . GLU A 1 277 ? 21.207 43.680 64.680 1.00 71.25 295 GLU A N 1
ATOM 2026 C CA . GLU A 1 277 ? 21.512 42.261 64.810 1.00 74.08 295 GLU A CA 1
ATOM 2027 C C . GLU A 1 277 ? 22.946 42.000 65.365 1.00 78.12 295 GLU A C 1
ATOM 2028 O O . GLU A 1 277 ? 23.563 40.989 65.020 1.00 82.32 295 GLU A O 1
ATOM 2034 N N . SER A 1 278 ? 23.434 42.856 66.286 1.00 69.51 296 SER A N 1
ATOM 2035 C CA . SER A 1 278 ? 24.772 42.673 66.849 1.00 70.56 296 SER A CA 1
ATOM 2036 C C . SER A 1 278 ? 24.749 42.002 68.221 1.00 73.08 296 SER A C 1
ATOM 2037 O O . SER A 1 278 ? 23.834 42.221 68.988 1.00 70.05 296 SER A O 1
ATOM 2040 N N . ASN A 1 279 ? 25.762 41.200 68.541 1.00 73.32 297 ASN A N 1
ATOM 2041 C CA . ASN A 1 279 ? 25.818 40.524 69.845 1.00 74.30 297 ASN A CA 1
ATOM 2042 C C . ASN A 1 279 ? 26.956 41.074 70.711 1.00 77.02 297 ASN A C 1
ATOM 2043 O O . ASN A 1 279 ? 27.241 40.526 71.778 1.00 77.88 297 ASN A O 1
ATOM 2048 N N . THR A 1 280 ? 27.549 42.202 70.270 1.00 71.04 298 THR A N 1
ATOM 2049 C CA . THR A 1 280 ? 28.621 42.915 70.949 1.00 71.02 298 THR A CA 1
ATOM 2050 C C . THR A 1 280 ? 28.388 44.434 70.850 1.00 70.18 298 THR A C 1
ATOM 2051 O O . THR A 1 280 ? 28.092 44.959 69.773 1.00 68.16 298 THR A O 1
ATOM 2055 N N . ALA A 1 281 ? 28.521 45.130 71.977 1.00 65.80 299 ALA A N 1
ATOM 2056 C CA . ALA A 1 281 ? 28.332 46.580 72.055 1.00 63.00 299 ALA A CA 1
ATOM 2057 C C . ALA A 1 281 ? 29.643 47.311 72.298 1.00 69.83 299 ALA A C 1
ATOM 2058 O O . ALA A 1 281 ? 30.497 46.843 73.044 1.00 72.25 299 ALA A O 1
ATOM 2060 N N . TYR A 1 282 ? 29.793 48.471 71.678 1.00 65.55 300 TYR A N 1
ATOM 2061 C CA . TYR A 1 282 ? 30.997 49.268 71.822 1.00 66.99 300 TYR A CA 1
ATOM 2062 C C . TYR A 1 282 ? 30.704 50.417 72.801 1.00 69.81 300 TYR A C 1
ATOM 2063 O O . TYR A 1 282 ? 29.762 51.188 72.620 1.00 66.78 300 TYR A O 1
ATOM 2072 N N . ILE A 1 283 ? 31.460 50.435 73.894 1.00 69.03 301 ILE A N 1
ATOM 2073 C CA . ILE A 1 283 ? 31.339 51.313 75.062 1.00 68.56 301 ILE A CA 1
ATOM 2074 C C . ILE A 1 283 ? 32.357 52.472 74.994 1.00 73.03 301 ILE A C 1
ATOM 2075 O O . ILE A 1 283 ? 33.491 52.268 74.560 1.00 76.18 301 ILE A O 1
ATOM 2080 N N . ALA A 1 284 ? 31.936 53.680 75.431 1.00 66.30 302 ALA A N 1
ATOM 2081 C CA . ALA A 1 284 ? 32.765 54.882 75.572 1.00 66.98 302 ALA A CA 1
ATOM 2082 C C . ALA A 1 284 ? 32.947 55.115 77.076 1.00 73.92 302 ALA A C 1
ATOM 2083 O O . ALA A 1 284 ? 31.971 55.360 77.801 1.00 72.17 302 ALA A O 1
ATOM 2085 N N . LEU A 1 285 ? 34.172 54.918 77.565 1.00 73.71 303 LEU A N 1
ATOM 2086 C CA . LEU A 1 285 ? 34.470 55.023 78.987 1.00 75.30 303 LEU A CA 1
ATOM 2087 C C . LEU A 1 285 ? 35.136 56.348 79.319 1.00 82.42 303 LEU A C 1
ATOM 2088 O O . LEU A 1 285 ? 35.558 56.569 80.454 1.00 85.06 303 LEU A O 1
ATOM 2093 N N . GLY A 1 286 ? 35.166 57.235 78.334 1.00 78.92 304 GLY A N 1
ATOM 2094 C CA . GLY A 1 286 ? 35.722 58.568 78.472 1.00 81.32 304 GLY A CA 1
ATOM 2095 C C . GLY A 1 286 ? 37.219 58.584 78.651 1.00 92.66 304 GLY A C 1
ATOM 2096 O O . GLY A 1 286 ? 37.965 58.222 77.731 1.00 94.11 304 GLY A O 1
ATOM 2097 N N . GLU A 1 287 ? 37.655 58.980 79.863 1.00 93.20 305 GLU A N 1
ATOM 2098 C CA . GLU A 1 287 ? 39.060 59.152 80.224 1.00 99.36 305 GLU A CA 1
ATOM 2099 C C . GLU A 1 287 ? 39.880 57.857 79.994 1.00 106.29 305 GLU A C 1
ATOM 2100 O O . GLU A 1 287 ? 41.109 57.926 79.880 1.00 110.41 305 GLU A O 1
ATOM 2106 N N . GLU A 1 288 ? 39.191 56.707 79.851 1.00 100.27 306 GLU A N 1
ATOM 2107 C CA . GLU A 1 288 ? 39.808 55.428 79.526 1.00 102.74 306 GLU A CA 1
ATOM 2108 C C . GLU A 1 288 ? 39.846 55.304 78.011 1.00 104.90 306 GLU A C 1
ATOM 2109 O O . GLU A 1 288 ? 40.915 55.100 77.449 1.00 110.36 306 GLU A O 1
ATOM 2115 N N . GLY A 1 289 ? 38.684 55.423 77.374 1.00 94.48 307 GLY A N 1
ATOM 2116 C CA . GLY A 1 289 ? 38.523 55.315 75.928 1.00 91.27 307 GLY A CA 1
ATOM 2117 C C . GLY A 1 289 ? 37.451 54.313 75.539 1.00 88.46 307 GLY A C 1
ATOM 2118 O O . GLY A 1 289 ? 36.409 54.214 76.195 1.00 83.85 307 GLY A O 1
ATOM 2119 N N . LEU A 1 290 ? 37.703 53.556 74.467 1.00 84.08 308 LEU A N 1
ATOM 2120 C CA . LEU A 1 290 ? 36.752 52.568 73.970 1.00 80.24 308 LEU A CA 1
ATOM 2121 C C . LEU A 1 290 ? 36.971 51.210 74.600 1.00 87.20 308 LEU A C 1
ATOM 2122 O O . LEU A 1 290 ? 38.036 50.947 75.184 1.00 92.00 308 LEU A O 1
ATOM 2127 N N . ALA A 1 291 ? 35.947 50.341 74.471 1.00 80.64 309 ALA A N 1
ATOM 2128 C CA . ALA A 1 291 ? 35.907 48.946 74.934 1.00 81.96 309 ALA A CA 1
ATOM 2129 C C . ALA A 1 291 ? 34.726 48.257 74.303 1.00 80.84 309 ALA A C 1
ATOM 2130 O O . ALA A 1 291 ? 33.724 48.912 74.045 1.00 76.50 309 ALA A O 1
ATOM 2132 N N . SER A 1 292 ? 34.843 46.952 74.032 1.00 77.90 310 SER A N 1
ATOM 2133 C CA . SER A 1 292 ? 33.769 46.138 73.464 1.00 74.63 310 SER A CA 1
ATOM 2134 C C . SER A 1 292 ? 33.181 45.216 74.542 1.00 77.76 310 SER A C 1
ATOM 2135 O O . SER A 1 292 ? 33.922 44.768 75.414 1.00 82.03 310 SER A O 1
ATOM 2138 N N . LEU A 1 293 ? 31.865 44.927 74.486 1.00 68.00 311 LEU A N 1
ATOM 2139 C CA . LEU A 1 293 ? 31.211 44.072 75.464 1.00 66.84 311 LEU A CA 1
ATOM 2140 C C . LEU A 1 293 ? 30.272 43.089 74.799 1.00 68.84 311 LEU A C 1
ATOM 2141 O O . LEU A 1 293 ? 29.350 43.510 74.115 1.00 65.00 311 LEU A O 1
ATOM 2146 N N . LEU A 1 294 ? 30.472 41.781 75.050 1.00 68.90 312 LEU A N 1
ATOM 2147 C CA . LEU A 1 294 ? 29.590 40.715 74.565 1.00 68.58 312 LEU A CA 1
ATOM 2148 C C . LEU A 1 294 ? 28.318 40.797 75.402 1.00 72.83 312 LEU A C 1
ATOM 2149 O O . LEU A 1 294 ? 28.395 40.784 76.636 1.00 74.12 312 LEU A O 1
ATOM 2154 N N . LEU A 1 295 ? 27.158 40.954 74.755 1.00 67.70 313 LEU A N 1
ATOM 2155 C CA . LEU A 1 295 ? 25.899 41.151 75.480 1.00 64.73 313 LEU A CA 1
ATOM 2156 C C . LEU A 1 295 ? 25.335 39.825 76.054 1.00 72.19 313 LEU A C 1
ATOM 2157 O O . LEU A 1 295 ? 24.244 39.390 75.669 1.00 72.02 313 LEU A O 1
ATOM 2162 N N . ALA A 1 296 ? 26.083 39.233 77.024 1.00 71.29 314 ALA A N 1
ATOM 2163 C CA . ALA A 1 296 ? 25.804 37.979 77.735 1.00 73.30 314 ALA A CA 1
ATOM 2164 C C . ALA A 1 296 ? 26.113 38.141 79.227 1.00 79.81 314 ALA A C 1
ATOM 2165 O O . ALA A 1 296 ? 27.147 38.705 79.568 1.00 81.47 314 ALA A O 1
ATOM 2167 N N . GLU A 1 297 ? 25.220 37.648 80.109 1.00 77.17 315 GLU A N 1
ATOM 2168 C CA . GLU A 1 297 ? 25.245 37.749 81.585 1.00 78.11 315 GLU A CA 1
ATOM 2169 C C . GLU A 1 297 ? 26.651 37.748 82.221 1.00 86.38 315 GLU A C 1
ATOM 2170 O O . GLU A 1 297 ? 26.927 38.567 83.102 1.00 86.51 315 GLU A O 1
ATOM 2176 N N . GLY A 1 298 ? 27.509 36.843 81.788 1.00 86.19 316 GLY A N 1
ATOM 2177 C CA . GLY A 1 298 ? 28.838 36.735 82.372 1.00 90.45 316 GLY A CA 1
ATOM 2178 C C . GLY A 1 298 ? 29.948 37.285 81.514 1.00 95.87 316 GLY A C 1
ATOM 2179 O O . GLY A 1 298 ? 30.996 36.641 81.372 1.00 101.14 316 GLY A O 1
ATOM 2180 N N . SER A 1 299 ? 29.739 38.476 80.947 1.00 86.89 317 SER A N 1
ATOM 2181 C CA . SER A 1 299 ? 30.756 39.073 80.100 1.00 86.77 317 SER A CA 1
ATOM 2182 C C . SER A 1 299 ? 31.359 40.316 80.732 1.00 90.79 317 SER A C 1
ATOM 2183 O O . SER A 1 299 ? 30.703 41.030 81.497 1.00 87.69 317 SER A O 1
ATOM 2186 N N . THR A 1 300 ? 32.630 40.551 80.394 1.00 91.19 318 THR A N 1
ATOM 2187 C CA . THR A 1 300 ? 33.465 41.676 80.808 1.00 91.93 318 THR A CA 1
ATOM 2188 C C . THR A 1 300 ? 33.740 42.550 79.601 1.00 94.40 318 THR A C 1
ATOM 2189 O O . THR A 1 300 ? 33.864 42.025 78.491 1.00 94.28 318 THR A O 1
ATOM 2193 N N . ALA A 1 301 ? 33.821 43.876 79.801 1.00 90.22 319 ALA A N 1
ATOM 2194 C CA . ALA A 1 301 ? 34.113 44.789 78.692 1.00 89.35 319 ALA A CA 1
ATOM 2195 C C . ALA A 1 301 ? 35.604 44.701 78.328 1.00 99.90 319 ALA A C 1
ATOM 2196 O O . ALA A 1 301 ? 36.471 45.162 79.087 1.00 102.37 319 ALA A O 1
ATOM 2198 N N . GLU A 1 302 ? 35.895 44.018 77.203 1.00 98.22 320 GLU A N 1
ATOM 2199 C CA . GLU A 1 302 ? 37.250 43.850 76.689 1.00 102.97 320 GLU A CA 1
ATOM 2200 C C . GLU A 1 302 ? 37.630 45.162 76.010 1.00 107.23 320 GLU A C 1
ATOM 2201 O O . GLU A 1 302 ? 36.930 45.604 75.103 1.00 102.93 320 GLU A O 1
ATOM 2207 N N . ALA A 1 303 ? 38.696 45.816 76.507 1.00 108.54 321 ALA A N 1
ATOM 2208 C CA . ALA A 1 303 ? 39.210 47.109 76.038 1.00 108.35 321 ALA A CA 1
ATOM 2209 C C . ALA A 1 303 ? 39.500 47.170 74.520 1.00 113.77 321 ALA A C 1
ATOM 2210 O O . ALA A 1 303 ? 39.914 46.180 73.912 1.00 115.02 321 ALA A O 1
ATOM 2212 N N . MET A 1 304 ? 39.249 48.351 73.928 1.00 109.99 322 MET A N 1
ATOM 2213 C CA . MET A 1 304 ? 39.501 48.667 72.522 1.00 111.72 322 MET A CA 1
ATOM 2214 C C . MET A 1 304 ? 40.795 49.466 72.441 1.00 119.96 322 MET A C 1
ATOM 2215 O O . MET A 1 304 ? 41.001 50.343 73.286 1.00 119.17 322 MET A O 1
ATOM 2220 N N . PRO A 1 305 ? 41.681 49.208 71.451 1.00 120.36 323 PRO A N 1
ATOM 2221 C CA . PRO A 1 305 ? 42.968 49.921 71.429 1.00 124.45 323 PRO A CA 1
ATOM 2222 C C . PRO A 1 305 ? 42.949 51.253 70.664 1.00 126.84 323 PRO A C 1
ATOM 2223 O O . PRO A 1 305 ? 42.233 51.416 69.672 1.00 123.46 323 PRO A O 1
ATOM 2227 N N . VAL A 1 306 ? 43.732 52.224 71.157 1.00 125.07 324 VAL A N 1
ATOM 2228 C CA . VAL A 1 306 ? 43.858 53.544 70.543 1.00 122.91 324 VAL A CA 1
ATOM 2229 C C . VAL A 1 306 ? 45.352 53.733 70.264 1.00 133.61 324 VAL A C 1
ATOM 2230 O O . VAL A 1 306 ? 46.128 54.064 71.164 1.00 136.36 324 VAL A O 1
ATOM 2234 N N . ALA A 1 307 ? 45.760 53.421 69.025 1.00 132.61 325 ALA A N 1
ATOM 2235 C CA . ALA A 1 307 ? 47.146 53.528 68.575 1.00 139.04 325 ALA A CA 1
ATOM 2236 C C . ALA A 1 307 ? 47.511 54.992 68.293 1.00 143.52 325 ALA A C 1
ATOM 2237 O O . ALA A 1 307 ? 48.701 55.334 68.254 1.00 143.30 325 ALA A O 1
ATOM 2239 N N . PHE A 1 308 ? 46.480 55.859 68.130 1.00 134.35 326 PHE A N 1
ATOM 2240 C CA . PHE A 1 308 ? 46.640 57.289 67.862 1.00 132.96 326 PHE A CA 1
ATOM 2241 C C . PHE A 1 308 ? 47.350 58.004 68.989 1.00 140.29 326 PHE A C 1
ATOM 2242 O O . PHE A 1 308 ? 46.906 57.948 70.142 1.00 138.67 326 PHE A O 1
ATOM 2250 N N . ASP A 1 309 ? 48.433 58.703 68.645 1.00 87.67 327 ASP A N 1
ATOM 2251 C CA . ASP A 1 309 ? 49.179 59.525 69.594 1.00 85.33 327 ASP A CA 1
ATOM 2252 C C . ASP A 1 309 ? 49.097 60.984 69.168 1.00 84.03 327 ASP A C 1
ATOM 2253 O O . ASP A 1 309 ? 49.417 61.308 68.028 1.00 83.09 327 ASP A O 1
ATOM 2258 N N . GLY A 1 310 ? 48.628 61.824 70.091 1.00 77.95 328 GLY A N 1
ATOM 2259 C CA . GLY A 1 310 ? 48.440 63.262 69.921 1.00 74.87 328 GLY A CA 1
ATOM 2260 C C . GLY A 1 310 ? 48.695 64.032 71.205 1.00 73.80 328 GLY A C 1
ATOM 2261 O O . GLY A 1 310 ? 49.212 63.455 72.168 1.00 73.57 328 GLY A O 1
ATOM 2262 N N . PRO A 1 311 ? 48.365 65.342 71.274 1.00 66.55 329 PRO A N 1
ATOM 2263 C CA . PRO A 1 311 ? 48.577 66.079 72.535 1.00 65.19 329 PRO A CA 1
ATOM 2264 C C . PRO A 1 311 ? 47.670 65.571 73.664 1.00 70.47 329 PRO A C 1
ATOM 2265 O O . PRO A 1 311 ? 46.668 64.917 73.387 1.00 72.70 329 PRO A O 1
ATOM 2269 N N . GLY A 1 312 ? 48.043 65.846 74.916 1.00 65.87 330 GLY A N 1
ATOM 2270 C CA . GLY A 1 312 ? 47.273 65.459 76.098 1.00 67.30 330 GLY A CA 1
ATOM 2271 C C . GLY A 1 312 ? 45.882 66.068 76.116 1.00 71.88 330 GLY A C 1
ATOM 2272 O O . GLY A 1 312 ? 44.925 65.421 76.544 1.00 74.61 330 GLY A O 1
ATOM 2273 N N . ASP A 1 313 ? 45.779 67.333 75.644 1.00 65.98 331 ASP A N 1
ATOM 2274 C CA . ASP A 1 313 ? 44.572 68.149 75.470 1.00 65.54 331 ASP A CA 1
ATOM 2275 C C . ASP A 1 313 ? 44.811 69.132 74.310 1.00 65.70 331 ASP A C 1
ATOM 2276 O O . ASP A 1 313 ? 45.903 69.143 73.740 1.00 61.77 331 ASP A O 1
ATOM 2281 N N . ASN A 1 314 ? 43.798 69.921 73.932 1.00 63.93 332 ASN A N 1
ATOM 2282 C CA . ASN A 1 314 ? 43.931 70.866 72.818 1.00 62.58 332 ASN A CA 1
ATOM 2283 C C . ASN A 1 314 ? 44.130 72.298 73.335 1.00 67.70 332 ASN A C 1
ATOM 2284 O O . ASN A 1 314 ? 43.690 73.255 72.678 1.00 67.59 332 ASN A O 1
ATOM 2289 N N . ASP A 1 315 ? 44.836 72.444 74.495 1.00 64.00 333 ASP A N 1
ATOM 2290 C CA . ASP A 1 315 ? 45.056 73.740 75.152 1.00 62.97 333 ASP A CA 1
ATOM 2291 C C . ASP A 1 315 ? 46.505 74.240 74.992 1.00 61.51 333 ASP A C 1
ATOM 2292 O O . ASP A 1 315 ? 47.437 73.650 75.517 1.00 59.40 333 ASP A O 1
ATOM 2297 N N . PHE A 1 316 ? 46.683 75.334 74.246 1.00 56.20 334 PHE A N 1
ATOM 2298 C CA . PHE A 1 316 ? 48.001 75.897 73.969 1.00 53.21 334 PHE A CA 1
ATOM 2299 C C . PHE A 1 316 ? 48.007 77.362 74.404 1.00 59.79 334 PHE A C 1
ATOM 2300 O O . PHE A 1 316 ? 47.999 78.285 73.580 1.00 59.80 334 PHE A O 1
ATOM 2308 N N . TYR A 1 317 ? 47.968 77.550 75.742 1.00 57.81 335 TYR A N 1
ATOM 2309 C CA . TYR A 1 317 ? 48.007 78.838 76.417 1.00 58.05 335 TYR A CA 1
ATOM 2310 C C . TYR A 1 317 ? 49.353 79.481 76.105 1.00 59.92 335 TYR A C 1
ATOM 2311 O O . TYR A 1 317 ? 49.415 80.650 75.716 1.00 59.62 335 TYR A O 1
ATOM 2320 N N . GLU A 1 318 ? 50.428 78.708 76.292 1.00 54.99 336 GLU A N 1
ATOM 2321 C CA . GLU A 1 318 ? 51.782 79.150 76.017 1.00 53.43 336 GLU A CA 1
ATOM 2322 C C . GLU A 1 318 ? 52.519 78.003 75.326 1.00 55.95 336 GLU A C 1
ATOM 2323 O O . GLU A 1 318 ? 52.286 76.840 75.648 1.00 55.97 336 GLU A O 1
ATOM 2329 N N . MET A 1 319 ? 53.326 78.350 74.309 1.00 50.86 337 MET A N 1
ATOM 2330 C CA . MET A 1 319 ? 54.154 77.455 73.512 1.00 50.45 337 MET A CA 1
ATOM 2331 C C . MET A 1 319 ? 55.524 78.058 73.274 1.00 55.65 337 MET A C 1
ATOM 2332 O O . MET A 1 319 ? 55.635 79.271 73.119 1.00 56.60 337 MET A O 1
ATOM 2337 N N . ARG A 1 320 ? 56.546 77.213 73.135 1.00 51.75 338 ARG A N 1
ATOM 2338 C CA . ARG A 1 320 ? 57.924 77.602 72.829 1.00 50.75 338 ARG A CA 1
ATOM 2339 C C . ARG A 1 320 ? 58.491 76.564 71.862 1.00 53.90 338 ARG A C 1
ATOM 2340 O O . ARG A 1 320 ? 58.104 75.403 71.952 1.00 53.66 338 ARG A O 1
ATOM 2348 N N . PHE A 1 321 ? 59.400 76.947 70.951 1.00 50.21 339 PHE A N 1
ATOM 2349 C CA . PHE A 1 321 ? 60.039 75.952 70.080 1.00 49.62 339 PHE A CA 1
ATOM 2350 C C . PHE A 1 321 ? 61.547 75.979 70.298 1.00 55.36 339 PHE A C 1
ATOM 2351 O O . PHE A 1 321 ? 62.185 76.983 69.993 1.00 54.94 339 PHE A O 1
ATOM 2359 N N . SER A 1 322 ? 62.107 74.899 70.873 1.00 53.82 340 SER A N 1
ATOM 2360 C CA . SER A 1 322 ? 63.546 74.788 71.150 1.00 54.80 340 SER A CA 1
ATOM 2361 C C . SER A 1 322 ? 64.062 73.372 70.878 1.00 60.33 340 SER A C 1
ATOM 2362 O O . SER A 1 322 ? 63.311 72.420 71.020 1.00 60.42 340 SER A O 1
ATOM 2365 N N . HIS A 1 323 ? 65.348 73.243 70.527 1.00 58.31 341 HIS A N 1
ATOM 2366 C CA . HIS A 1 323 ? 66.055 71.982 70.291 1.00 60.65 341 HIS A CA 1
ATOM 2367 C C . HIS A 1 323 ? 65.248 70.966 69.453 1.00 61.44 341 HIS A C 1
ATOM 2368 O O . HIS A 1 323 ? 65.237 69.774 69.792 1.00 60.20 341 HIS A O 1
ATOM 2375 N N . GLY A 1 324 ? 64.610 71.462 68.373 1.00 56.39 342 GLY A N 1
ATOM 2376 C CA . GLY A 1 324 ? 63.759 70.701 67.451 1.00 55.71 342 GLY A CA 1
ATOM 2377 C C . GLY A 1 324 ? 62.522 70.079 68.088 1.00 58.17 342 GLY A C 1
ATOM 2378 O O . GLY A 1 324 ? 62.012 69.064 67.597 1.00 60.47 342 GLY A O 1
ATOM 2379 N N . ARG A 1 325 ? 62.040 70.678 69.197 1.00 49.78 343 ARG A N 1
ATOM 2380 C CA . ARG A 1 325 ? 60.899 70.237 69.986 1.00 48.36 343 ARG A CA 1
ATOM 2381 C C . ARG A 1 325 ? 59.980 71.392 70.297 1.00 51.36 343 ARG A C 1
ATOM 2382 O O . ARG A 1 325 ? 60.435 72.535 70.454 1.00 49.88 343 ARG A O 1
ATOM 2390 N N . LEU A 1 326 ? 58.679 71.086 70.430 1.00 47.61 344 LEU A N 1
ATOM 2391 C CA . LEU A 1 326 ? 57.664 72.053 70.828 1.00 45.88 344 LEU A CA 1
ATOM 2392 C C . LEU A 1 326 ? 57.393 71.823 72.304 1.00 50.65 344 LEU A C 1
ATOM 2393 O O . LEU A 1 326 ? 57.322 70.679 72.733 1.00 52.33 344 LEU A O 1
ATOM 2398 N N . TYR A 1 327 ? 57.298 72.897 73.079 1.00 46.10 345 TYR A N 1
ATOM 2399 C CA . TYR A 1 327 ? 56.999 72.868 74.506 1.00 46.03 345 TYR A CA 1
ATOM 2400 C C . TYR A 1 327 ? 55.714 73.651 74.685 1.00 50.91 345 TYR A C 1
ATOM 2401 O O . TYR A 1 327 ? 55.632 74.785 74.229 1.00 48.88 345 TYR A O 1
ATOM 2410 N N . ALA A 1 328 ? 54.686 73.028 75.255 1.00 51.33 346 ALA A N 1
ATOM 2411 C CA . ALA A 1 328 ? 53.396 73.678 75.445 1.00 52.79 346 ALA A CA 1
ATOM 2412 C C . ALA A 1 328 ? 52.826 73.467 76.846 1.00 61.20 346 ALA A C 1
ATOM 2413 O O . ALA A 1 328 ? 52.960 72.385 77.434 1.00 61.48 346 ALA A O 1
ATOM 2415 N N . ALA A 1 329 ? 52.185 74.530 77.362 1.00 60.63 347 ALA A N 1
ATOM 2416 C CA . ALA A 1 329 ? 51.516 74.609 78.662 1.00 63.50 347 ALA A CA 1
ATOM 2417 C C . ALA A 1 329 ? 50.046 74.849 78.421 1.00 72.82 347 ALA A C 1
ATOM 2418 O O . ALA A 1 329 ? 49.683 75.757 77.669 1.00 72.78 347 ALA A O 1
ATOM 2420 N N . SER A 1 330 ? 49.198 74.035 79.022 1.00 73.88 348 SER A N 1
ATOM 2421 C CA . SER A 1 330 ? 47.775 74.162 78.776 1.00 77.00 348 SER A CA 1
ATOM 2422 C C . SER A 1 330 ? 47.083 75.093 79.776 1.00 86.51 348 SER A C 1
ATOM 2423 O O . SER A 1 330 ? 46.295 75.932 79.338 1.00 86.94 348 SER A O 1
ATOM 2426 N N . GLY A 1 331 ? 47.389 74.922 81.079 1.00 86.41 349 GLY A N 1
ATOM 2427 C CA . GLY A 1 331 ? 46.829 75.620 82.244 1.00 88.50 349 GLY A CA 1
ATOM 2428 C C . GLY A 1 331 ? 46.402 77.056 82.044 1.00 92.81 349 GLY A C 1
ATOM 2429 O O . GLY A 1 331 ? 47.072 77.804 81.333 1.00 90.31 349 GLY A O 1
ATOM 2430 N N . LEU A 1 332 ? 45.289 77.446 82.681 1.00 93.18 350 LEU A N 1
ATOM 2431 C CA . LEU A 1 332 ? 44.671 78.770 82.546 1.00 94.57 350 LEU A CA 1
ATOM 2432 C C . LEU A 1 332 ? 45.187 79.850 83.534 1.00 99.99 350 LEU A C 1
ATOM 2433 O O . LEU A 1 332 ? 45.717 79.539 84.608 1.00 99.26 350 LEU A O 1
ATOM 2438 N N . TRP A 1 333 ? 45.013 81.133 83.132 1.00 97.93 351 TRP A N 1
ATOM 2439 C CA . TRP A 1 333 ? 45.362 82.336 83.903 1.00 98.85 351 TRP A CA 1
ATOM 2440 C C . TRP A 1 333 ? 44.107 83.199 84.117 1.00 106.72 351 TRP A C 1
ATOM 2441 O O . TRP A 1 333 ? 43.184 83.208 83.292 1.00 107.13 351 TRP A O 1
ATOM 2452 N N . GLY A 1 334 ? 44.131 83.927 85.227 1.00 105.28 352 GLY A N 1
ATOM 2453 C CA . GLY A 1 334 ? 43.121 84.871 85.676 1.00 108.33 352 GLY A CA 1
ATOM 2454 C C . GLY A 1 334 ? 43.548 85.445 87.009 1.00 112.96 352 GLY A C 1
ATOM 2455 O O . GLY A 1 334 ? 44.699 85.256 87.426 1.00 109.81 352 GLY A O 1
ATOM 2456 N N . THR A 1 335 ? 42.630 86.155 87.692 1.00 113.31 353 THR A N 1
ATOM 2457 C CA . THR A 1 335 ? 42.912 86.711 89.020 1.00 114.96 353 THR A CA 1
ATOM 2458 C C . THR A 1 335 ? 42.816 85.541 90.009 1.00 120.08 353 THR A C 1
ATOM 2459 O O . THR A 1 335 ? 43.626 85.429 90.936 1.00 119.46 353 THR A O 1
ATOM 2463 N N . ASN A 1 336 ? 41.821 84.656 89.762 1.00 117.59 354 ASN A N 1
ATOM 2464 C CA . ASN A 1 336 ? 41.501 83.449 90.525 1.00 119.01 354 ASN A CA 1
ATOM 2465 C C . ASN A 1 336 ? 40.881 82.360 89.581 1.00 121.01 354 ASN A C 1
ATOM 2466 O O . ASN A 1 336 ? 40.083 81.536 90.048 1.00 123.29 354 ASN A O 1
ATOM 2471 N N . LEU A 1 337 ? 41.257 82.362 88.255 1.00 112.58 355 LEU A N 1
ATOM 2472 C CA . LEU A 1 337 ? 40.797 81.382 87.239 1.00 110.01 355 LEU A CA 1
ATOM 2473 C C . LEU A 1 337 ? 41.739 80.156 87.288 1.00 108.26 355 LEU A C 1
ATOM 2474 O O . LEU A 1 337 ? 42.547 79.907 86.384 1.00 103.26 355 LEU A O 1
ATOM 2479 N N . MET A 1 338 ? 41.633 79.422 88.407 1.00 105.86 356 MET A N 1
ATOM 2480 C CA . MET A 1 338 ? 42.444 78.262 88.759 1.00 103.71 356 MET A CA 1
ATOM 2481 C C . MET A 1 338 ? 41.671 76.961 88.536 1.00 106.66 356 MET A C 1
ATOM 2482 O O . MET A 1 338 ? 40.615 76.971 87.899 1.00 107.53 356 MET A O 1
ATOM 2487 N N . GLY A 1 339 ? 42.232 75.857 89.031 1.00 101.39 357 GLY A N 1
ATOM 2488 C CA . GLY A 1 339 ? 41.631 74.532 88.968 1.00 102.54 357 GLY A CA 1
ATOM 2489 C C . GLY A 1 339 ? 41.780 73.767 87.669 1.00 102.40 357 GLY A C 1
ATOM 2490 O O . GLY A 1 339 ? 41.253 72.649 87.566 1.00 103.83 357 GLY A O 1
ATOM 2491 N N . HIS A 1 340 ? 42.464 74.361 86.657 1.00 93.09 358 HIS A N 1
ATOM 2492 C CA . HIS A 1 340 ? 42.675 73.682 85.380 1.00 89.47 358 HIS A CA 1
ATOM 2493 C C . HIS A 1 340 ? 43.809 72.703 85.561 1.00 90.58 358 HIS A C 1
ATOM 2494 O O . HIS A 1 340 ? 44.918 73.121 85.890 1.00 89.01 358 HIS A O 1
ATOM 2501 N N . ALA A 1 341 ? 43.529 71.399 85.381 1.00 86.52 359 ALA A N 1
ATOM 2502 C CA . ALA A 1 341 ? 44.505 70.318 85.525 1.00 84.35 359 ALA A CA 1
ATOM 2503 C C . ALA A 1 341 ? 45.817 70.622 84.767 1.00 82.03 359 ALA A C 1
ATOM 2504 O O . ALA A 1 341 ? 45.785 71.012 83.595 1.00 78.97 359 ALA A O 1
ATOM 2506 N N . GLY A 1 342 ? 46.939 70.512 85.485 1.00 76.51 360 GLY A N 1
ATOM 2507 C CA . GLY A 1 342 ? 48.274 70.756 84.953 1.00 72.19 360 GLY A CA 1
ATOM 2508 C C . GLY A 1 342 ? 48.582 69.805 83.819 1.00 72.14 360 GLY A C 1
ATOM 2509 O O . GLY A 1 342 ? 48.208 68.620 83.885 1.00 73.99 360 GLY A O 1
ATOM 2510 N N . MET A 1 343 ? 49.200 70.340 82.739 1.00 61.86 361 MET A N 1
ATOM 2511 C CA . MET A 1 343 ? 49.534 69.572 81.546 1.00 58.78 361 MET A CA 1
ATOM 2512 C C . MET A 1 343 ? 50.687 70.232 80.777 1.00 61.56 361 MET A C 1
ATOM 2513 O O . MET A 1 343 ? 50.634 71.417 80.417 1.00 61.48 361 MET A O 1
ATOM 2518 N N . VAL A 1 344 ? 51.738 69.448 80.540 1.00 56.07 362 VAL A N 1
ATOM 2519 C CA . VAL A 1 344 ? 52.896 69.886 79.776 1.00 52.81 362 VAL A CA 1
ATOM 2520 C C . VAL A 1 344 ? 52.965 68.946 78.563 1.00 56.74 362 VAL A C 1
ATOM 2521 O O . VAL A 1 344 ? 52.873 67.724 78.708 1.00 56.45 362 VAL A O 1
ATOM 2525 N N . LYS A 1 345 ? 53.053 69.522 77.368 1.00 52.26 363 LYS A N 1
ATOM 2526 C CA . LYS A 1 345 ? 53.088 68.732 76.156 1.00 51.39 363 LYS A CA 1
ATOM 2527 C C . LYS A 1 345 ? 54.340 69.028 75.366 1.00 57.23 363 LYS A C 1
ATOM 2528 O O . LYS A 1 345 ? 54.650 70.197 75.123 1.00 56.61 363 LYS A O 1
ATOM 2534 N N . LEU A 1 346 ? 55.065 67.967 74.968 1.00 54.70 364 LEU A N 1
ATOM 2535 C CA . LEU A 1 346 ? 56.276 68.059 74.155 1.00 53.24 364 LEU A CA 1
ATOM 2536 C C . LEU A 1 346 ? 56.078 67.268 72.884 1.00 60.12 364 LEU A C 1
ATOM 2537 O O . LEU A 1 346 ? 55.645 66.108 72.956 1.00 61.37 364 LEU A O 1
ATOM 2542 N N . TYR A 1 347 ? 56.368 67.890 71.719 1.00 56.85 365 TYR A N 1
ATOM 2543 C CA . TYR A 1 347 ? 56.212 67.253 70.409 1.00 57.39 365 TYR A CA 1
ATOM 2544 C C . TYR A 1 347 ? 57.562 67.160 69.695 1.00 64.38 365 TYR A C 1
ATOM 2545 O O . TYR A 1 347 ? 58.238 68.157 69.469 1.00 63.92 365 TYR A O 1
ATOM 2554 N N . ASP A 1 348 ? 57.951 65.930 69.394 1.00 64.83 366 ASP A N 1
ATOM 2555 C CA . ASP A 1 348 ? 59.194 65.488 68.769 1.00 66.70 366 ASP A CA 1
ATOM 2556 C C . ASP A 1 348 ? 59.311 65.877 67.293 1.00 72.62 366 ASP A C 1
ATOM 2557 O O . ASP A 1 348 ? 60.424 65.974 66.762 1.00 74.21 366 ASP A O 1
ATOM 2562 N N . GLY A 1 349 ? 58.164 66.064 66.650 1.00 67.53 367 GLY A N 1
ATOM 2563 C CA . GLY A 1 349 ? 58.049 66.307 65.227 1.00 67.11 367 GLY A CA 1
ATOM 2564 C C . GLY A 1 349 ? 57.301 65.129 64.637 1.00 74.48 367 GLY A C 1
ATOM 2565 O O . GLY A 1 349 ? 56.860 65.182 63.483 1.00 75.31 367 GLY A O 1
ATOM 2566 N N . ASN A 1 350 ? 57.143 64.047 65.453 1.00 72.30 368 ASN A N 1
ATOM 2567 C CA . ASN A 1 350 ? 56.417 62.823 65.101 1.00 73.97 368 ASN A CA 1
ATOM 2568 C C . ASN A 1 350 ? 55.542 62.344 66.278 1.00 76.55 368 ASN A C 1
ATOM 2569 O O . ASN A 1 350 ? 54.336 62.166 66.074 1.00 76.59 368 ASN A O 1
ATOM 2574 N N . ARG A 1 351 ? 56.121 62.172 67.505 1.00 71.39 369 ARG A N 1
ATOM 2575 C CA . ARG A 1 351 ? 55.354 61.707 68.677 1.00 70.27 369 ARG A CA 1
ATOM 2576 C C . ARG A 1 351 ? 55.288 62.765 69.808 1.00 67.55 369 ARG A C 1
ATOM 2577 O O . ARG A 1 351 ? 56.100 63.679 69.842 1.00 64.77 369 ARG A O 1
ATOM 2585 N N . TRP A 1 352 ? 54.287 62.635 70.700 1.00 63.70 370 TRP A N 1
ATOM 2586 C CA . TRP A 1 352 ? 54.031 63.500 71.858 1.00 62.93 370 TRP A CA 1
ATOM 2587 C C . TRP A 1 352 ? 54.440 62.841 73.168 1.00 66.80 370 TRP A C 1
ATOM 2588 O O . TRP A 1 352 ? 54.352 61.617 73.307 1.00 66.85 370 TRP A O 1
ATOM 2599 N N . THR A 1 353 ? 54.820 63.682 74.156 1.00 62.79 371 THR A N 1
ATOM 2600 C CA . THR A 1 353 ? 55.146 63.306 75.540 1.00 62.65 371 THR A CA 1
ATOM 2601 C C . THR A 1 353 ? 54.302 64.227 76.408 1.00 65.58 371 THR A C 1
ATOM 2602 O O . THR A 1 353 ? 54.468 65.445 76.295 1.00 64.04 371 THR A O 1
ATOM 2606 N N . ASN A 1 354 ? 53.358 63.668 77.220 1.00 62.44 372 ASN A N 1
ATOM 2607 C CA . ASN A 1 354 ? 52.464 64.478 78.065 1.00 61.43 372 ASN A CA 1
ATOM 2608 C C . ASN A 1 354 ? 52.649 64.252 79.580 1.00 66.38 372 ASN A C 1
ATOM 2609 O O . ASN A 1 354 ? 52.494 63.139 80.078 1.00 68.13 372 ASN A O 1
ATOM 2614 N N . PHE A 1 355 ? 52.939 65.336 80.302 1.00 62.81 373 PHE A N 1
ATOM 2615 C CA . PHE A 1 355 ? 53.073 65.356 81.757 1.00 64.93 373 PHE A CA 1
ATOM 2616 C C . PHE A 1 355 ? 51.792 65.948 82.310 1.00 71.70 373 PHE A C 1
ATOM 2617 O O . PHE A 1 355 ? 51.631 67.163 82.279 1.00 70.04 373 PHE A O 1
ATOM 2625 N N . ASP A 1 356 ? 50.851 65.097 82.739 1.00 72.70 374 ASP A N 1
ATOM 2626 C CA . ASP A 1 356 ? 49.568 65.546 83.275 1.00 75.12 374 ASP A CA 1
ATOM 2627 C C . ASP A 1 356 ? 49.609 65.638 84.804 1.00 81.13 374 ASP A C 1
ATOM 2628 O O . ASP A 1 356 ? 50.627 65.299 85.427 1.00 81.39 374 ASP A O 1
ATOM 2633 N N . LYS A 1 357 ? 48.493 66.124 85.393 1.00 78.38 375 LYS A N 1
ATOM 2634 C CA . LYS A 1 357 ? 48.264 66.341 86.826 1.00 79.89 375 LYS A CA 1
ATOM 2635 C C . LYS A 1 357 ? 48.661 65.117 87.664 1.00 85.97 375 LYS A C 1
ATOM 2636 O O . LYS A 1 357 ? 49.447 65.268 88.585 1.00 85.89 375 LYS A O 1
ATOM 2642 N N . LYS A 1 358 ? 48.172 63.916 87.310 1.00 85.34 376 LYS A N 1
ATOM 2643 C CA . LYS A 1 358 ? 48.413 62.666 88.046 1.00 88.08 376 LYS A CA 1
ATOM 2644 C C . LYS A 1 358 ? 49.873 62.192 87.954 1.00 90.27 376 LYS A C 1
ATOM 2645 O O . LYS A 1 358 ? 50.470 61.928 88.994 1.00 91.76 376 LYS A O 1
ATOM 2651 N N . THR A 1 359 ? 50.448 62.120 86.741 1.00 83.86 377 THR A N 1
ATOM 2652 C CA . THR A 1 359 ? 51.843 61.724 86.478 1.00 81.98 377 THR A CA 1
ATOM 2653 C C . THR A 1 359 ? 52.841 62.498 87.362 1.00 84.45 377 THR A C 1
ATOM 2654 O O . THR A 1 359 ? 53.634 61.875 88.067 1.00 85.53 377 THR A O 1
ATOM 2658 N N . VAL A 1 360 ? 52.797 63.855 87.301 1.00 77.69 378 VAL A N 1
ATOM 2659 C CA . VAL A 1 360 ? 53.698 64.775 88.002 1.00 75.79 378 VAL A CA 1
ATOM 2660 C C . VAL A 1 360 ? 53.552 64.625 89.519 1.00 82.53 378 VAL A C 1
ATOM 2661 O O . VAL A 1 360 ? 54.565 64.547 90.224 1.00 83.04 378 VAL A O 1
ATOM 2665 N N . GLN A 1 361 ? 52.308 64.543 90.010 1.00 80.63 379 GLN A N 1
ATOM 2666 C CA . G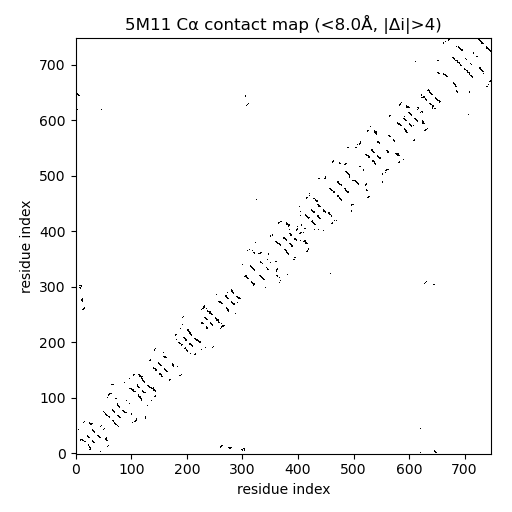LN A 1 361 ? 52.018 64.373 91.434 1.00 83.51 379 GLN A CA 1
ATOM 2667 C C . GLN A 1 361 ? 52.584 63.052 91.982 1.00 88.93 379 GLN A C 1
ATOM 2668 O O . GLN A 1 361 ? 53.006 63.030 93.135 1.00 90.09 379 GLN A O 1
ATOM 2674 N N . GLU A 1 362 ? 52.593 61.968 91.158 1.00 85.27 380 GLU A N 1
ATOM 2675 C CA . GLU A 1 362 ? 53.116 60.634 91.509 1.00 87.39 380 GLU A CA 1
ATOM 2676 C C . GLU A 1 362 ? 54.638 60.624 91.524 1.00 90.36 380 GLU A C 1
ATOM 2677 O O . GLU A 1 362 ? 55.232 60.009 92.409 1.00 92.48 380 GLU A O 1
ATOM 2683 N N . GLN A 1 363 ? 55.261 61.275 90.516 1.00 83.65 381 GLN A N 1
ATOM 2684 C CA . GLN A 1 363 ? 56.710 61.371 90.323 1.00 81.90 381 GLN A CA 1
ATOM 2685 C C . GLN A 1 363 ? 57.373 62.188 91.425 1.00 87.80 381 GLN A C 1
ATOM 2686 O O . GLN A 1 363 ? 58.505 61.887 91.809 1.00 88.06 381 GLN A O 1
ATOM 2692 N N . LEU A 1 364 ? 56.685 63.226 91.924 1.00 85.12 382 LEU A N 1
ATOM 2693 C CA . LEU A 1 364 ? 57.241 64.065 92.978 1.00 86.15 382 LEU A CA 1
ATOM 2694 C C . LEU A 1 364 ? 56.729 63.657 94.348 1.00 98.16 382 LEU A C 1
ATOM 2695 O O . LEU A 1 364 ? 57.467 63.787 95.334 1.00 100.03 382 LEU A O 1
ATOM 2700 N N . GLY A 1 365 ? 55.481 63.179 94.396 1.00 98.08 383 GLY A N 1
ATOM 2701 C CA . GLY A 1 365 ? 54.817 62.729 95.613 1.00 102.63 383 GLY A CA 1
ATOM 2702 C C . GLY A 1 365 ? 54.487 63.836 96.595 1.00 108.75 383 GLY A C 1
ATOM 2703 O O . GLY A 1 365 ? 55.176 64.867 96.662 1.00 106.94 383 GLY A O 1
ATOM 2704 N N . GLY A 1 366 ? 53.440 63.606 97.374 1.00 107.89 384 GLY A N 1
ATOM 2705 C CA . GLY A 1 366 ? 53.037 64.549 98.403 1.00 108.89 384 GLY A CA 1
ATOM 2706 C C . GLY A 1 366 ? 51.849 65.421 98.083 1.00 111.04 384 GLY A C 1
ATOM 2707 O O . GLY A 1 366 ? 51.154 65.215 97.085 1.00 108.94 384 GLY A O 1
ATOM 2708 N N . GLY A 1 367 ? 51.642 66.391 98.965 1.00 109.03 385 GLY A N 1
ATOM 2709 C CA . GLY A 1 367 ? 50.538 67.334 98.931 1.00 109.43 385 GLY A CA 1
ATOM 2710 C C . GLY A 1 367 ? 50.845 68.650 98.259 1.00 109.95 385 GLY A C 1
ATOM 2711 O O . GLY A 1 367 ? 51.460 69.538 98.858 1.00 109.28 385 GLY A O 1
ATOM 2712 N N . PHE A 1 368 ? 50.407 68.746 96.988 1.00 103.70 386 PHE A N 1
ATOM 2713 C CA . PHE A 1 368 ? 50.409 69.870 96.035 1.00 99.68 386 PHE A CA 1
ATOM 2714 C C . PHE A 1 368 ? 49.449 69.441 94.929 1.00 103.10 386 PHE A C 1
ATOM 2715 O O . PHE A 1 368 ? 49.105 68.254 94.878 1.00 104.12 386 PHE A O 1
ATOM 2723 N N . SER A 1 369 ? 48.953 70.363 94.099 1.00 98.22 387 SER A N 1
ATOM 2724 C CA . SER A 1 369 ? 47.918 69.938 93.161 1.00 98.30 387 SER A CA 1
ATOM 2725 C C . SER A 1 369 ? 48.326 69.860 91.670 1.00 98.25 387 SER A C 1
ATOM 2726 O O . SER A 1 369 ? 47.578 69.244 90.906 1.00 99.66 387 SER A O 1
ATOM 2729 N N . PHE A 1 370 ? 49.481 70.420 91.260 1.00 88.69 388 PHE A N 1
ATOM 2730 C CA . PHE A 1 370 ? 49.926 70.472 89.849 1.00 83.88 388 PHE A CA 1
ATOM 2731 C C . PHE A 1 370 ? 48.787 70.905 88.924 1.00 87.72 388 PHE A C 1
ATOM 2732 O O . PHE A 1 370 ? 48.264 70.114 88.133 1.00 87.01 388 PHE A O 1
ATOM 2740 N N . ASN A 1 371 ? 48.383 72.165 89.087 1.00 84.94 389 ASN A N 1
ATOM 2741 C CA . ASN A 1 371 ? 47.341 72.810 88.306 1.00 84.68 389 ASN A CA 1
ATOM 2742 C C . ASN A 1 371 ? 47.862 74.103 87.712 1.00 86.12 389 ASN A C 1
ATOM 2743 O O . ASN A 1 371 ? 48.805 74.706 88.237 1.00 85.35 389 ASN A O 1
ATOM 2748 N N . ASP A 1 372 ? 47.205 74.535 86.630 1.00 81.03 390 ASP A N 1
ATOM 2749 C CA . ASP A 1 372 ? 47.415 75.770 85.894 1.00 78.08 390 ASP A CA 1
ATOM 2750 C C . ASP A 1 372 ? 48.881 76.000 85.579 1.00 77.49 390 ASP A C 1
ATOM 2751 O O . ASP A 1 372 ? 49.464 76.995 86.020 1.00 76.51 390 ASP A O 1
ATOM 2756 N N . ALA A 1 373 ? 49.476 75.071 84.811 1.00 71.72 391 ALA A N 1
ATOM 2757 C CA . ALA A 1 373 ? 50.834 75.212 84.290 1.00 68.62 391 ALA A CA 1
ATOM 2758 C C . ALA A 1 373 ? 50.749 76.274 83.190 1.00 71.11 391 ALA A C 1
ATOM 2759 O O . ALA A 1 373 ? 50.023 76.076 82.217 1.00 70.19 391 ALA A O 1
ATOM 2761 N N . ILE A 1 374 ? 51.377 77.438 83.388 1.00 68.11 392 ILE A N 1
ATOM 2762 C CA . ILE A 1 374 ? 51.186 78.552 82.453 1.00 67.65 392 ILE A CA 1
ATOM 2763 C C . ILE A 1 374 ? 52.458 79.057 81.708 1.00 70.19 392 ILE A C 1
ATOM 2764 O O . ILE A 1 374 ? 52.307 79.892 80.799 1.00 70.30 392 ILE A O 1
ATOM 2769 N N . ASP A 1 375 ? 53.676 78.602 82.080 1.00 64.40 393 ASP A N 1
ATOM 2770 C CA . ASP A 1 375 ? 54.887 79.026 81.367 1.00 61.82 393 ASP A CA 1
ATOM 2771 C C . ASP A 1 375 ? 55.975 77.940 81.387 1.00 63.83 393 ASP A C 1
ATOM 2772 O O . ASP A 1 375 ? 56.101 77.167 82.339 1.00 63.41 393 ASP A O 1
ATOM 2777 N N . ILE A 1 376 ? 56.733 77.884 80.288 1.00 59.72 394 ILE A N 1
ATOM 2778 C CA . ILE A 1 376 ? 57.844 76.970 80.069 1.00 59.65 394 ILE A CA 1
ATOM 2779 C C . ILE A 1 376 ? 59.120 77.781 79.889 1.00 63.62 394 ILE A C 1
ATOM 2780 O O . ILE A 1 376 ? 59.080 78.922 79.396 1.00 63.61 394 ILE A O 1
ATOM 2785 N N . ALA A 1 377 ? 60.252 77.191 80.312 1.00 59.24 395 ALA A N 1
ATOM 2786 C CA . ALA A 1 377 ? 61.598 77.722 80.132 1.00 57.78 395 ALA A CA 1
ATOM 2787 C C . ALA A 1 377 ? 62.504 76.546 79.882 1.00 60.30 395 ALA A C 1
ATOM 2788 O O . ALA A 1 377 ? 62.618 75.683 80.741 1.00 61.82 395 ALA A O 1
ATOM 2790 N N . VAL A 1 378 ? 63.064 76.455 78.675 1.00 54.61 396 VAL A N 1
ATOM 2791 C CA . VAL A 1 378 ? 63.940 75.354 78.261 1.00 54.47 396 VAL A CA 1
ATOM 2792 C C . VAL A 1 378 ? 65.396 75.790 78.397 1.00 61.01 396 VAL A C 1
ATOM 2793 O O . VAL A 1 378 ? 65.743 76.904 77.998 1.00 60.21 396 VAL A O 1
ATOM 2797 N N . SER A 1 379 ? 66.260 74.915 78.904 1.00 60.35 397 SER A N 1
ATOM 2798 C CA . SER A 1 379 ? 67.664 75.279 78.995 1.00 61.98 397 SER A CA 1
ATOM 2799 C C . SER A 1 379 ? 68.318 75.238 77.606 1.00 70.24 397 SER A C 1
ATOM 2800 O O . SER A 1 379 ? 67.758 74.671 76.666 1.00 68.97 397 SER A O 1
ATOM 2803 N N . ASN A 1 380 ? 69.479 75.904 77.482 1.00 70.13 398 ASN A N 1
ATOM 2804 C CA . ASN A 1 380 ? 70.341 75.929 76.298 1.00 69.98 398 ASN A CA 1
ATOM 2805 C C . ASN A 1 380 ? 71.214 74.686 76.386 1.00 75.82 398 ASN A C 1
ATOM 2806 O O . ASN A 1 380 ? 71.780 74.415 77.450 1.00 77.75 398 ASN A O 1
ATOM 2811 N N . GLY A 1 381 ? 71.246 73.888 75.334 1.00 72.41 399 GLY A N 1
ATOM 2812 C CA . GLY A 1 381 ? 72.049 72.669 75.334 1.00 74.30 399 GLY A CA 1
ATOM 2813 C C . GLY A 1 381 ? 71.404 71.410 75.892 1.00 78.51 399 GLY A C 1
ATOM 2814 O O . GLY A 1 381 ? 71.735 70.312 75.432 1.00 80.52 399 GLY A O 1
ATOM 2815 N N . ASP A 1 382 ? 70.503 71.525 76.891 1.00 72.54 400 ASP A N 1
ATOM 2816 C CA . ASP A 1 382 ? 69.857 70.329 77.448 1.00 72.02 400 ASP A CA 1
ATOM 2817 C C . ASP A 1 382 ? 68.322 70.366 77.173 1.00 72.39 400 ASP A C 1
ATOM 2818 O O . ASP A 1 382 ? 67.566 70.926 77.965 1.00 70.83 400 ASP A O 1
ATOM 2823 N N . PRO A 1 383 ? 67.852 69.778 76.041 1.00 68.34 401 PRO A N 1
ATOM 2824 C CA . PRO A 1 383 ? 66.406 69.785 75.739 1.00 66.70 401 PRO A CA 1
ATOM 2825 C C . PRO A 1 383 ? 65.520 69.148 76.798 1.00 70.83 401 PRO A C 1
ATOM 2826 O O . PRO A 1 383 ? 64.397 69.616 76.971 1.00 69.19 401 PRO A O 1
ATOM 2830 N N . ASP A 1 384 ? 66.001 68.082 77.481 1.00 69.65 402 ASP A N 1
ATOM 2831 C CA . ASP A 1 384 ? 65.203 67.394 78.490 1.00 70.90 402 ASP A CA 1
ATOM 2832 C C . ASP A 1 384 ? 65.243 68.120 79.830 1.00 73.19 402 ASP A C 1
ATOM 2833 O O . ASP A 1 384 ? 64.533 67.722 80.742 1.00 73.87 402 ASP A O 1
ATOM 2838 N N . HIS A 1 385 ? 65.993 69.220 79.923 1.00 68.83 403 HIS A N 1
ATOM 2839 C CA . HIS A 1 385 ? 66.082 70.032 81.129 1.00 68.92 403 HIS A CA 1
ATOM 2840 C C . HIS A 1 385 ? 65.311 71.327 80.913 1.00 66.84 403 HIS A C 1
ATOM 2841 O O . HIS A 1 385 ? 65.781 72.238 80.225 1.00 66.17 403 HIS A O 1
ATOM 2848 N N . PHE A 1 386 ? 64.098 71.382 81.466 1.00 58.72 404 PHE A N 1
ATOM 2849 C CA . PHE A 1 386 ? 63.240 72.553 81.370 1.00 55.08 404 PHE A CA 1
ATOM 2850 C C . PHE A 1 386 ? 62.513 72.767 82.683 1.00 59.40 404 PHE A C 1
ATOM 2851 O O . PHE A 1 386 ? 62.375 71.831 83.471 1.00 60.56 404 PHE A O 1
ATOM 2859 N N . PHE A 1 387 ? 62.053 74.007 82.909 1.00 55.52 405 PHE A N 1
ATOM 2860 C CA . PHE A 1 387 ? 61.292 74.431 84.081 1.00 56.42 405 PHE A CA 1
ATOM 2861 C C . PHE A 1 387 ? 59.866 74.814 83.684 1.00 60.85 405 PHE A C 1
ATOM 2862 O O . PHE A 1 387 ? 59.616 75.229 82.537 1.00 59.34 405 PHE A O 1
ATOM 2870 N N . VAL A 1 388 ? 58.921 74.642 84.630 1.00 58.63 406 VAL A N 1
ATOM 2871 C CA . VAL A 1 388 ? 57.509 74.971 84.421 1.00 58.61 406 VAL A CA 1
ATOM 2872 C C . VAL A 1 388 ? 56.981 75.808 85.599 1.00 64.24 406 VAL A C 1
ATOM 2873 O O . VAL A 1 388 ? 57.141 75.435 86.757 1.00 65.55 406 VAL A O 1
ATOM 2877 N N . GLY A 1 389 ? 56.342 76.922 85.270 1.00 60.41 407 GLY A N 1
ATOM 2878 C CA . GLY A 1 389 ? 55.737 77.811 86.246 1.00 61.82 407 GLY A CA 1
ATOM 2879 C C . GLY A 1 389 ? 54.246 77.593 86.308 1.00 68.21 407 GLY A C 1
ATOM 2880 O O . GLY A 1 389 ? 53.552 77.759 85.296 1.00 68.37 407 GLY A O 1
ATOM 2881 N N . THR A 1 390 ? 53.756 77.163 87.483 1.00 65.98 408 THR A N 1
ATOM 2882 C CA . THR A 1 390 ? 52.334 76.957 87.732 1.00 67.75 408 THR A CA 1
ATOM 2883 C C . THR A 1 390 ? 51.774 78.162 88.478 1.00 72.86 408 THR A C 1
ATOM 2884 O O . THR A 1 390 ? 52.428 78.704 89.380 1.00 73.06 408 THR A O 1
ATOM 2888 N N . TRP A 1 391 ? 50.569 78.590 88.096 1.00 69.90 409 TRP A N 1
ATOM 2889 C CA . TRP A 1 391 ? 49.944 79.728 88.743 1.00 71.43 409 TRP A CA 1
ATOM 2890 C C . TRP A 1 391 ? 49.203 79.248 90.007 1.00 78.30 409 TRP A C 1
ATOM 2891 O O . TRP A 1 391 ? 48.028 78.866 89.954 1.00 79.90 409 TRP A O 1
ATOM 2902 N N . GLY A 1 392 ? 49.947 79.210 91.115 1.00 74.91 410 GLY A N 1
ATOM 2903 C CA . GLY A 1 392 ? 49.456 78.768 92.412 1.00 77.97 410 GLY A CA 1
ATOM 2904 C C . GLY A 1 392 ? 50.224 77.634 93.067 1.00 83.11 410 GLY A C 1
ATOM 2905 O O . GLY A 1 392 ? 50.269 77.576 94.294 1.00 86.20 410 GLY A O 1
ATOM 2906 N N . ASN A 1 393 ? 50.847 76.730 92.281 1.00 78.28 411 ASN A N 1
ATOM 2907 C CA . ASN A 1 393 ? 51.551 75.560 92.834 1.00 79.51 411 ASN A CA 1
ATOM 2908 C C . ASN A 1 393 ? 53.117 75.612 92.815 1.00 80.93 411 ASN A C 1
ATOM 2909 O O . ASN A 1 393 ? 53.764 74.646 93.244 1.00 81.62 411 ASN A O 1
ATOM 2914 N N . GLY A 1 394 ? 53.700 76.713 92.353 1.00 74.14 412 GLY A N 1
ATOM 2915 C CA . GLY A 1 394 ? 55.151 76.883 92.358 1.00 71.41 412 GLY A CA 1
ATOM 2916 C C . GLY A 1 394 ? 55.890 76.626 91.061 1.00 68.88 412 GLY A C 1
ATOM 2917 O O . GLY A 1 394 ? 55.298 76.654 89.982 1.00 66.25 412 GLY A O 1
ATOM 2918 N N . LEU A 1 395 ? 57.214 76.433 91.173 1.00 62.80 413 LEU A N 1
ATOM 2919 C CA . LEU A 1 395 ? 58.118 76.174 90.057 1.00 59.27 413 LEU A CA 1
ATOM 2920 C C . LEU A 1 395 ? 58.448 74.691 90.003 1.00 66.24 413 LEU A C 1
ATOM 2921 O O . LEU A 1 395 ? 58.694 74.060 91.039 1.00 68.93 413 LEU A O 1
ATOM 2926 N N . PHE A 1 396 ? 58.445 74.128 88.798 1.00 61.31 414 PHE A N 1
ATOM 2927 C CA . PHE A 1 396 ? 58.694 72.709 88.607 1.00 61.48 414 PHE A CA 1
ATOM 2928 C C . PHE A 1 396 ? 59.887 72.492 87.707 1.00 65.34 414 PHE A C 1
ATOM 2929 O O . PHE A 1 396 ? 60.084 73.220 86.735 1.00 62.93 414 PHE A O 1
ATOM 2937 N N . GLU A 1 397 ? 60.712 71.506 88.072 1.00 64.02 415 GLU A N 1
ATOM 2938 C CA . GLU A 1 397 ? 61.905 71.127 87.332 1.00 62.40 415 GLU A CA 1
ATOM 2939 C C . GLU A 1 397 ? 61.669 69.791 86.680 1.00 67.59 415 GLU A C 1
ATOM 2940 O O . GLU A 1 397 ? 61.297 68.818 87.355 1.00 69.72 415 GLU A O 1
ATOM 2946 N N . PHE A 1 398 ? 61.877 69.748 85.364 1.00 62.06 416 PHE A N 1
ATOM 2947 C CA . PHE A 1 398 ? 61.782 68.522 84.588 1.00 61.95 416 PHE A CA 1
ATOM 2948 C C . PHE A 1 398 ? 63.176 68.168 84.110 1.00 66.65 416 PHE A C 1
ATOM 2949 O O . PHE A 1 398 ? 63.965 69.069 83.799 1.00 64.65 416 PHE A O 1
ATOM 2957 N N . LYS A 1 399 ? 63.520 66.869 84.170 1.00 65.70 417 LYS A N 1
ATOM 2958 C CA . LYS A 1 399 ? 64.835 66.371 83.781 1.00 66.40 417 LYS A CA 1
ATOM 2959 C C . LYS A 1 399 ? 64.731 64.899 83.334 1.00 75.41 417 LYS A C 1
ATOM 2960 O O . LYS A 1 399 ? 64.263 64.032 84.094 1.00 77.81 417 LYS A O 1
ATOM 2966 N N . ASP A 1 400 ? 65.159 64.640 82.076 1.00 72.33 418 ASP A N 1
ATOM 2967 C CA . ASP A 1 400 ? 65.194 63.328 81.421 1.00 74.42 418 ASP A CA 1
ATOM 2968 C C . ASP A 1 400 ? 63.838 62.562 81.477 1.00 79.17 418 ASP A C 1
ATOM 2969 O O . ASP A 1 400 ? 63.798 61.373 81.815 1.00 80.80 418 ASP A O 1
ATOM 2974 N N . GLY A 1 401 ? 62.762 63.254 81.093 1.00 74.05 419 GLY A N 1
ATOM 2975 C CA . GLY A 1 401 ? 61.415 62.693 80.984 1.00 74.03 419 GLY A CA 1
ATOM 2976 C C . GLY A 1 401 ? 60.635 62.443 82.258 1.00 77.75 419 GLY A C 1
ATOM 2977 O O . GLY A 1 401 ? 59.676 61.656 82.245 1.00 78.21 419 GLY A O 1
ATOM 2978 N N . LYS A 1 402 ? 61.021 63.124 83.355 1.00 73.14 420 LYS A N 1
ATOM 2979 C CA . LYS A 1 402 ? 60.379 63.010 84.670 1.00 74.72 420 LYS A CA 1
ATOM 2980 C C . LYS A 1 402 ? 60.482 64.333 85.422 1.00 76.66 420 LYS A C 1
ATOM 2981 O O . LYS A 1 402 ? 61.395 65.114 85.142 1.00 75.58 420 LYS A O 1
ATOM 2987 N N . ALA A 1 403 ? 59.566 64.590 86.377 1.00 72.36 421 ALA A N 1
ATOM 2988 C CA . ALA A 1 403 ? 59.617 65.818 87.179 1.00 70.80 421 ALA A CA 1
ATOM 2989 C C . ALA A 1 403 ? 60.500 65.566 88.370 1.00 75.59 421 ALA A C 1
ATOM 2990 O O . ALA A 1 403 ? 60.103 64.851 89.292 1.00 78.87 421 ALA A O 1
ATOM 2992 N N . ILE A 1 404 ? 61.714 66.116 88.354 1.00 69.59 422 ILE A N 1
ATOM 2993 C CA . ILE A 1 404 ? 62.672 65.866 89.437 1.00 70.35 422 ILE A CA 1
ATOM 2994 C C . ILE A 1 404 ? 62.472 66.797 90.680 1.00 74.32 422 ILE A C 1
ATOM 2995 O O . ILE A 1 404 ? 62.914 66.394 91.759 1.00 77.75 422 ILE A O 1
ATOM 3000 N N . ALA A 1 405 ? 61.825 68.005 90.570 1.00 66.72 423 ALA A N 1
ATOM 3001 C CA . ALA A 1 405 ? 61.660 68.872 91.755 1.00 66.38 423 ALA A CA 1
ATOM 3002 C C . ALA A 1 405 ? 60.498 69.855 91.674 1.00 67.26 423 ALA A C 1
ATOM 3003 O O . ALA A 1 405 ? 60.196 70.350 90.595 1.00 63.65 423 ALA A O 1
ATOM 3005 N N . ARG A 1 406 ? 59.907 70.193 92.852 1.00 66.36 424 ARG A N 1
ATOM 3006 C CA . ARG A 1 406 ? 58.892 71.244 93.047 1.00 66.55 424 ARG A CA 1
ATOM 3007 C C . ARG A 1 406 ? 59.429 72.295 94.054 1.00 74.19 424 ARG A C 1
ATOM 3008 O O . ARG A 1 406 ? 59.731 71.974 95.209 1.00 75.58 424 ARG A O 1
ATOM 3016 N N . TYR A 1 407 ? 59.547 73.545 93.591 1.00 72.21 425 TYR A N 1
ATOM 3017 C CA . TYR A 1 407 ? 60.044 74.693 94.362 1.00 73.88 425 TYR A CA 1
ATOM 3018 C C . TYR A 1 407 ? 58.900 75.627 94.718 1.00 80.40 425 TYR A C 1
ATOM 3019 O O . TYR A 1 407 ? 58.210 76.133 93.817 1.00 79.31 425 TYR A O 1
ATOM 3028 N N . SER A 1 408 ? 58.677 75.820 96.035 1.00 79.46 426 SER A N 1
ATOM 3029 C CA . SER A 1 408 ? 57.641 76.685 96.604 1.00 80.92 426 SER A CA 1
ATOM 3030 C C . SER A 1 408 ? 57.896 76.905 98.077 1.00 90.16 426 SER A C 1
ATOM 3031 O O . SER A 1 408 ? 58.143 75.945 98.809 1.00 91.86 426 SER A O 1
ATOM 3034 N N . GLY A 1 409 ? 57.835 78.165 98.486 1.00 88.82 427 GLY A N 1
ATOM 3035 C CA . GLY A 1 409 ? 57.979 78.573 99.874 1.00 93.13 427 GLY A CA 1
ATOM 3036 C C . GLY A 1 409 ? 59.377 78.605 100.453 1.00 99.83 427 GLY A C 1
ATOM 3037 O O . GLY A 1 409 ? 60.346 78.895 99.746 1.00 96.66 427 GLY A O 1
ATOM 3038 N N . ASN A 1 410 ? 59.460 78.341 101.782 1.00 101.46 428 ASN A N 1
ATOM 3039 C CA . ASN A 1 410 ? 60.658 78.348 102.632 1.00 103.15 428 ASN A CA 1
ATOM 3040 C C . ASN A 1 410 ? 61.850 77.595 102.013 1.00 103.62 428 ASN A C 1
ATOM 3041 O O . ASN A 1 410 ? 61.653 76.550 101.380 1.00 101.31 428 ASN A O 1
ATOM 3046 N N . GLU A 1 411 ? 63.085 78.166 102.188 1.00 99.65 429 GLU A N 1
ATOM 3047 C CA . GLU A 1 411 ? 64.398 77.687 101.701 1.00 97.67 429 GLU A CA 1
ATOM 3048 C C . GLU A 1 411 ? 64.612 78.049 100.204 1.00 94.86 429 GLU A C 1
ATOM 3049 O O . GLU A 1 411 ? 65.760 78.142 99.761 1.00 93.10 429 GLU A O 1
ATOM 3055 N N . THR A 1 412 ? 63.508 78.294 99.458 1.00 87.51 430 THR A N 1
ATOM 3056 C CA . THR A 1 412 ? 63.439 78.647 98.026 1.00 81.57 430 THR A CA 1
ATOM 3057 C C . THR A 1 412 ? 63.160 80.166 97.835 1.00 80.51 430 THR A C 1
ATOM 3058 O O . THR A 1 412 ? 62.593 80.802 98.734 1.00 81.32 430 THR A O 1
ATOM 3062 N N . ALA A 1 413 ? 63.536 80.741 96.671 1.00 72.38 431 ALA A N 1
ATOM 3063 C CA . ALA A 1 413 ? 63.241 82.162 96.403 1.00 71.20 431 ALA A CA 1
ATOM 3064 C C . ALA A 1 413 ? 61.808 82.335 95.843 1.00 72.99 431 ALA A C 1
ATOM 3065 O O . ALA A 1 413 ? 61.346 83.474 95.707 1.00 72.95 431 ALA A O 1
ATOM 3067 N N . ILE A 1 414 ? 61.103 81.195 95.560 1.00 67.19 432 ILE A N 1
ATOM 3068 C CA . ILE A 1 414 ? 59.711 81.114 95.095 1.00 65.53 432 ILE A CA 1
ATOM 3069 C C . ILE A 1 414 ? 58.825 81.521 96.275 1.00 73.34 432 ILE A C 1
ATOM 3070 O O . ILE A 1 414 ? 58.462 80.690 97.110 1.00 74.71 432 ILE A O 1
ATOM 3075 N N . ALA A 1 415 ? 58.558 82.835 96.371 1.00 72.04 433 ALA A N 1
ATOM 3076 C CA . ALA A 1 415 ? 57.759 83.472 97.423 1.00 75.32 433 ALA A CA 1
ATOM 3077 C C . ALA A 1 415 ? 56.260 83.196 97.237 1.00 81.75 433 ALA A C 1
ATOM 3078 O O . ALA A 1 415 ? 55.738 83.329 96.123 1.00 80.61 433 ALA A O 1
ATOM 3080 N N . GLU A 1 416 ? 55.576 82.828 98.329 1.00 81.29 434 GLU A N 1
ATOM 3081 C CA . GLU A 1 416 ? 54.146 82.535 98.320 1.00 83.24 434 GLU A CA 1
ATOM 3082 C C . GLU A 1 416 ? 53.317 83.760 98.744 1.00 91.49 434 GLU A C 1
ATOM 3083 O O . GLU A 1 416 ? 53.591 84.372 99.782 1.00 93.92 434 GLU A O 1
ATOM 3089 N N . CYS A 1 417 ? 52.304 84.109 97.933 1.00 88.89 435 CYS A N 1
ATOM 3090 C CA . CYS A 1 417 ? 51.381 85.223 98.185 1.00 91.97 435 CYS A CA 1
ATOM 3091 C C . CYS A 1 417 ? 50.377 84.836 99.251 1.00 100.94 435 CYS A C 1
ATOM 3092 O O . CYS A 1 417 ? 49.841 85.707 99.939 1.00 104.46 435 CYS A O 1
ATOM 3095 N N . ASN A 1 418 ? 50.108 83.531 99.369 1.00 97.90 436 ASN A N 1
ATOM 3096 C CA . ASN A 1 418 ? 49.211 82.946 100.360 1.00 102.37 436 ASN A CA 1
ATOM 3097 C C . ASN A 1 418 ? 49.827 81.653 100.881 1.00 106.14 436 ASN A C 1
ATOM 3098 O O . ASN A 1 418 ? 50.593 81.042 100.145 1.00 101.64 436 ASN A O 1
ATOM 3103 N N . PRO A 1 419 ? 49.567 81.221 102.137 1.00 107.85 437 PRO A N 1
ATOM 3104 C CA . PRO A 1 419 ? 50.198 79.978 102.621 1.00 108.34 437 PRO A CA 1
ATOM 3105 C C . PRO A 1 419 ? 49.885 78.783 101.706 1.00 110.81 437 PRO A C 1
ATOM 3106 O O . PRO A 1 419 ? 48.748 78.304 101.643 1.00 112.36 437 PRO A O 1
ATOM 3110 N N . GLY A 1 420 ? 50.906 78.378 100.951 1.00 104.20 438 GLY A N 1
ATOM 3111 C CA . GLY A 1 420 ? 50.845 77.286 99.982 1.00 102.16 438 GLY A CA 1
ATOM 3112 C C . GLY A 1 420 ? 50.476 77.709 98.569 1.00 103.71 438 GLY A C 1
ATOM 3113 O O . GLY A 1 420 ? 50.143 76.857 97.734 1.00 102.17 438 GLY A O 1
ATOM 3114 N N . ASP A 1 421 ? 50.552 79.028 98.280 1.00 99.22 439 ASP A N 1
ATOM 3115 C CA . ASP A 1 421 ? 50.185 79.595 96.984 1.00 96.29 439 ASP A CA 1
ATOM 3116 C C . ASP A 1 421 ? 51.312 80.445 96.354 1.00 95.76 439 ASP A C 1
ATOM 3117 O O . ASP A 1 421 ? 51.473 81.626 96.673 1.00 96.24 439 ASP A O 1
ATOM 3122 N N . ALA A 1 422 ? 52.075 79.831 95.439 1.00 87.27 440 ALA A N 1
ATOM 3123 C CA . ALA A 1 422 ? 53.166 80.487 94.727 1.00 82.81 440 ALA A CA 1
ATOM 3124 C C . ALA A 1 422 ? 52.850 80.481 93.240 1.00 82.97 440 ALA A C 1
ATOM 3125 O O . ALA A 1 422 ? 52.858 79.429 92.592 1.00 80.66 440 ALA A O 1
ATOM 3127 N N . ARG A 1 423 ? 52.506 81.661 92.718 1.00 78.50 441 ARG A N 1
ATOM 3128 C CA . ARG A 1 423 ? 52.119 81.832 91.326 1.00 75.51 441 ARG A CA 1
ATOM 3129 C C . ARG A 1 423 ? 53.304 82.350 90.492 1.00 74.89 441 ARG A C 1
ATOM 3130 O O . ARG A 1 423 ? 53.677 83.516 90.601 1.00 74.85 441 ARG A O 1
ATOM 3138 N N . VAL A 1 424 ? 53.890 81.449 89.660 1.00 67.57 442 VAL A N 1
ATOM 3139 C CA . VAL A 1 424 ? 55.094 81.669 88.844 1.00 64.13 442 VAL A CA 1
ATOM 3140 C C . VAL A 1 424 ? 54.770 81.841 87.335 1.00 63.94 442 VAL A C 1
ATOM 3141 O O . VAL A 1 424 ? 54.349 80.878 86.681 1.00 62.86 442 VAL A O 1
ATOM 3145 N N . LYS A 1 425 ? 55.046 83.040 86.784 1.00 57.42 443 LYS A N 1
ATOM 3146 C CA . LYS A 1 425 ? 54.898 83.350 85.353 1.00 55.09 443 LYS A CA 1
ATOM 3147 C C . LYS A 1 425 ? 56.145 84.129 84.864 1.00 58.71 443 LYS A C 1
ATOM 3148 O O . LYS A 1 425 ? 56.951 84.514 85.702 1.00 60.16 443 LYS A O 1
ATOM 3154 N N . ALA A 1 426 ? 56.312 84.348 83.525 1.00 52.89 444 ALA A N 1
ATOM 3155 C CA . ALA A 1 426 ? 57.427 85.067 82.868 1.00 50.75 444 ALA A CA 1
ATOM 3156 C C . ALA A 1 426 ? 58.826 84.458 83.195 1.00 53.46 444 ALA A C 1
ATOM 3157 O O . ALA A 1 426 ? 59.740 85.188 83.607 1.00 53.35 444 ALA A O 1
ATOM 3159 N N . ILE A 1 427 ? 58.998 83.126 82.961 1.00 48.95 445 ILE A N 1
ATOM 3160 C CA . ILE A 1 427 ? 60.265 82.408 83.228 1.00 48.11 445 ILE A CA 1
ATOM 3161 C C . ILE A 1 427 ? 61.109 82.239 81.957 1.00 52.57 445 ILE A C 1
ATOM 3162 O O . ILE A 1 427 ? 60.602 81.763 80.932 1.00 53.22 445 ILE A O 1
ATOM 3167 N N . ALA A 1 428 ? 62.415 82.579 82.049 1.00 47.37 446 ALA A N 1
ATOM 3168 C CA . ALA A 1 428 ? 63.357 82.430 80.939 1.00 45.63 446 ALA A CA 1
ATOM 3169 C C . ALA A 1 428 ? 64.762 82.109 81.459 1.00 51.93 446 ALA A C 1
ATOM 3170 O O . ALA A 1 428 ? 65.019 82.235 82.657 1.00 50.20 446 ALA A O 1
ATOM 3172 N N . PHE A 1 429 ? 65.659 81.662 80.556 1.00 51.14 447 PHE A N 1
ATOM 3173 C CA . PHE A 1 429 ? 67.070 81.352 80.853 1.00 51.90 447 PHE A CA 1
ATOM 3174 C C . PHE A 1 429 ? 68.001 82.410 80.244 1.00 57.92 447 PHE A C 1
ATOM 3175 O O . PHE A 1 429 ? 67.730 82.911 79.142 1.00 56.10 447 PHE A O 1
ATOM 3183 N N . ASP A 1 430 ? 69.122 82.714 80.916 1.00 58.01 448 ASP A N 1
ATOM 3184 C CA . ASP A 1 430 ? 70.069 83.675 80.339 1.00 59.36 448 ASP A CA 1
ATOM 3185 C C . ASP A 1 430 ? 71.145 82.933 79.526 1.00 65.60 448 ASP A C 1
ATOM 3186 O O . ASP A 1 430 ? 71.170 81.696 79.507 1.00 64.53 448 ASP A O 1
ATOM 3191 N N . ASN A 1 431 ? 72.020 83.694 78.838 1.00 65.07 449 ASN A N 1
ATOM 3192 C CA . ASN A 1 431 ? 73.103 83.130 78.019 1.00 66.18 449 ASN A CA 1
ATOM 3193 C C . ASN A 1 431 ? 74.113 82.359 78.904 1.00 71.82 449 ASN A C 1
ATOM 3194 O O . ASN A 1 431 ? 74.862 81.526 78.382 1.00 73.15 449 ASN A O 1
ATOM 3199 N N . LYS A 1 432 ? 74.128 82.650 80.237 1.00 66.87 450 LYS A N 1
ATOM 3200 C CA . LYS A 1 432 ? 75.016 82.016 81.207 1.00 67.45 450 LYS A CA 1
ATOM 3201 C C . LYS A 1 432 ? 74.404 80.729 81.845 1.00 69.74 450 LYS A C 1
ATOM 3202 O O . LYS A 1 432 ? 75.077 80.059 82.634 1.00 71.11 450 LYS A O 1
ATOM 3208 N N . GLY A 1 433 ? 73.176 80.372 81.458 1.00 62.85 451 GLY A N 1
ATOM 3209 C CA . GLY A 1 433 ? 72.510 79.157 81.927 1.00 61.08 451 GLY A CA 1
ATOM 3210 C C . GLY A 1 433 ? 71.698 79.254 83.204 1.00 61.84 451 GLY A C 1
ATOM 3211 O O . GLY A 1 433 ? 71.308 78.221 83.761 1.00 61.93 451 GLY A O 1
ATOM 3212 N N . ASN A 1 434 ? 71.407 80.486 83.657 1.00 55.50 452 ASN A N 1
ATOM 3213 C CA . ASN A 1 434 ? 70.622 80.756 84.857 1.00 55.18 452 ASN A CA 1
ATOM 3214 C C . ASN A 1 434 ? 69.150 80.917 84.532 1.00 56.85 452 ASN A C 1
ATOM 3215 O O . ASN A 1 434 ? 68.808 81.354 83.440 1.00 55.87 452 ASN A O 1
ATOM 3220 N N . LEU A 1 435 ? 68.280 80.616 85.496 1.00 53.05 453 LEU A N 1
ATOM 3221 C CA . LEU A 1 435 ? 66.858 80.759 85.302 1.00 51.79 453 LEU A CA 1
ATOM 3222 C C . LEU A 1 435 ? 66.355 82.025 85.960 1.00 60.15 453 LEU A C 1
ATOM 3223 O O . LEU A 1 435 ? 66.330 82.125 87.182 1.00 62.87 453 LEU A O 1
ATOM 3228 N N . TRP A 1 436 ? 65.944 82.986 85.147 1.00 57.17 454 TRP A N 1
ATOM 3229 C CA . TRP A 1 436 ? 65.316 84.221 85.597 1.00 57.68 454 TRP A CA 1
ATOM 3230 C C . TRP A 1 436 ? 63.800 84.050 85.501 1.00 61.32 454 TRP A C 1
ATOM 3231 O O . TRP A 1 436 ? 63.293 83.387 84.581 1.00 62.58 454 TRP A O 1
ATOM 3242 N N . GLY A 1 437 ? 63.091 84.623 86.444 1.00 54.71 455 GLY A N 1
ATOM 3243 C CA . GLY A 1 437 ? 61.649 84.517 86.448 1.00 53.74 455 GLY A CA 1
ATOM 3244 C C . GLY A 1 437 ? 61.025 85.493 87.401 1.00 59.43 455 GLY A C 1
ATOM 3245 O O . GLY A 1 437 ? 61.710 86.098 88.230 1.00 59.69 455 GLY A O 1
ATOM 3246 N N . THR A 1 438 ? 59.710 85.645 87.282 1.00 57.15 456 THR A N 1
ATOM 3247 C CA . THR A 1 438 ? 58.938 86.551 88.115 1.00 58.89 456 THR A CA 1
ATOM 3248 C C . THR A 1 438 ? 57.845 85.761 88.864 1.00 64.28 456 THR A C 1
ATOM 3249 O O . THR A 1 438 ? 57.486 84.651 88.461 1.00 62.83 456 THR A O 1
ATOM 3253 N N . LEU A 1 439 ? 57.358 86.334 89.983 1.00 63.71 457 LEU A N 1
ATOM 3254 C CA . LEU A 1 439 ? 56.320 85.786 90.864 1.00 64.94 457 LEU A CA 1
ATOM 3255 C C . LEU A 1 439 ? 55.222 86.811 91.056 1.00 70.87 457 LEU A C 1
ATOM 3256 O O . LEU A 1 439 ? 55.494 88.013 91.182 1.00 72.14 457 LEU A O 1
ATOM 3261 N N . GLY A 1 440 ? 53.995 86.334 91.128 1.00 67.70 458 GLY A N 1
ATOM 3262 C CA . GLY A 1 440 ? 52.848 87.203 91.343 1.00 68.99 458 GLY A CA 1
ATOM 3263 C C . GLY A 1 440 ? 52.453 87.398 92.794 1.00 71.80 458 GLY A C 1
ATOM 3264 O O . GLY A 1 440 ? 52.618 86.492 93.620 1.00 70.35 458 GLY A O 1
ATOM 3265 N N . ALA A 1 441 ? 51.903 88.605 93.073 1.00 69.84 459 ALA A N 1
ATOM 3266 C CA . ALA A 1 441 ? 51.353 89.140 94.330 1.00 73.59 459 ALA A CA 1
ATOM 3267 C C . ALA A 1 441 ? 52.284 88.966 95.573 1.00 79.06 459 ALA A C 1
ATOM 3268 O O . ALA A 1 441 ? 51.807 88.590 96.646 1.00 81.35 459 ALA A O 1
ATOM 3270 N N . VAL A 1 442 ? 53.596 89.275 95.429 1.00 74.45 460 VAL A N 1
ATOM 3271 C CA . VAL A 1 442 ? 54.618 89.197 96.499 1.00 75.60 460 VAL A CA 1
ATOM 3272 C C . VAL A 1 442 ? 55.608 90.350 96.355 1.00 80.18 460 VAL A C 1
ATOM 3273 O O . VAL A 1 442 ? 55.779 90.845 95.234 1.00 78.78 460 VAL A O 1
ATOM 3277 N N . GLY A 1 443 ? 56.283 90.707 97.464 1.00 77.49 461 GLY A N 1
ATOM 3278 C CA . GLY A 1 443 ? 57.308 91.752 97.530 1.00 77.01 461 GLY A CA 1
ATOM 3279 C C . GLY A 1 443 ? 58.489 91.561 96.586 1.00 78.13 461 GLY A C 1
ATOM 3280 O O . GLY A 1 443 ? 58.591 92.278 95.584 1.00 75.92 461 GLY A O 1
ATOM 3281 N N . LYS A 1 444 ? 59.387 90.574 96.888 1.00 73.16 462 LYS A N 1
ATOM 3282 C CA . LYS A 1 444 ? 60.577 90.226 96.089 1.00 68.83 462 LYS A CA 1
ATOM 3283 C C . LYS A 1 444 ? 60.122 89.452 94.841 1.00 71.03 462 LYS A C 1
ATOM 3284 O O . LYS A 1 444 ? 60.260 88.221 94.736 1.00 69.77 462 LYS A O 1
ATOM 3290 N N . ASN A 1 445 ? 59.548 90.221 93.907 1.00 66.97 463 ASN A N 1
ATOM 3291 C CA . ASN A 1 445 ? 58.916 89.816 92.659 1.00 64.80 463 ASN A CA 1
ATOM 3292 C C . ASN A 1 445 ? 59.803 89.026 91.708 1.00 67.11 463 ASN A C 1
ATOM 3293 O O . ASN A 1 445 ? 59.395 87.962 91.257 1.00 65.33 463 ASN A O 1
ATOM 3298 N N . ILE A 1 446 ? 60.967 89.595 91.341 1.00 63.86 464 ILE A N 1
ATOM 3299 C CA . ILE A 1 446 ? 61.931 89.068 90.367 1.00 60.75 464 ILE A CA 1
ATOM 3300 C C . ILE A 1 446 ? 62.924 88.115 91.047 1.00 64.53 464 ILE A C 1
ATOM 3301 O O . ILE A 1 446 ? 63.447 88.441 92.112 1.00 66.81 464 ILE A O 1
ATOM 3306 N N . PHE A 1 447 ? 63.197 86.950 90.429 1.00 58.37 465 PHE A N 1
ATOM 3307 C CA . PHE A 1 447 ? 64.135 85.981 90.997 1.00 58.04 465 PHE A CA 1
ATOM 3308 C C . PHE A 1 447 ? 65.078 85.372 89.938 1.00 60.99 465 PHE A C 1
ATOM 3309 O O . PHE A 1 447 ? 64.851 85.483 88.728 1.00 58.86 465 PHE A O 1
ATOM 3317 N N . MET A 1 448 ? 66.135 84.711 90.434 1.00 59.06 466 MET A N 1
ATOM 3318 C CA . MET A 1 448 ? 67.109 83.968 89.662 1.00 58.27 466 MET A CA 1
ATOM 3319 C C . MET A 1 448 ? 67.492 82.672 90.402 1.00 67.07 466 MET A C 1
ATOM 3320 O O . MET A 1 448 ? 67.712 82.681 91.631 1.00 67.60 466 MET A O 1
ATOM 3325 N N . TYR A 1 449 ? 67.593 81.561 89.625 1.00 64.21 467 TYR A N 1
ATOM 3326 C CA . TYR A 1 449 ? 68.016 80.251 90.105 1.00 65.18 467 TYR A CA 1
ATOM 3327 C C . TYR A 1 449 ? 69.189 79.750 89.292 1.00 72.70 467 TYR A C 1
ATOM 3328 O O . TYR A 1 449 ? 69.127 79.746 88.060 1.00 70.23 467 TYR A O 1
ATOM 3337 N N . ASP A 1 450 ? 70.278 79.364 89.985 1.00 75.03 468 ASP A N 1
ATOM 3338 C CA . ASP A 1 450 ? 71.456 78.768 89.346 1.00 76.42 468 ASP A CA 1
ATOM 3339 C C . ASP A 1 450 ? 71.229 77.265 89.419 1.00 83.27 468 ASP A C 1
ATOM 3340 O O . ASP A 1 450 ? 71.281 76.711 90.522 1.00 85.63 468 ASP A O 1
ATOM 3345 N N . PRO A 1 451 ? 70.845 76.601 88.300 1.00 78.80 469 PRO A N 1
ATOM 3346 C CA . PRO A 1 451 ? 70.544 75.164 88.373 1.00 79.73 469 PRO A CA 1
ATOM 3347 C C . PRO A 1 451 ? 71.765 74.325 88.752 1.00 87.47 469 PRO A C 1
ATOM 3348 O O . PRO A 1 451 ? 71.598 73.228 89.293 1.00 89.89 469 PRO A O 1
ATOM 3352 N N . GLN A 1 452 ? 72.979 74.853 88.488 1.00 82.99 470 GLN A N 1
ATOM 3353 C CA . GLN A 1 452 ? 74.241 74.181 88.743 1.00 84.57 470 GLN A CA 1
ATOM 3354 C C . GLN A 1 452 ? 74.590 74.222 90.235 1.00 89.06 470 GLN A C 1
ATOM 3355 O O . GLN A 1 452 ? 74.660 73.169 90.870 1.00 90.34 470 GLN A O 1
ATOM 3361 N N . SER A 1 453 ? 74.800 75.429 90.793 1.00 84.86 471 SER A N 1
ATOM 3362 C CA . SER A 1 453 ? 75.187 75.599 92.189 1.00 86.83 471 SER A CA 1
ATOM 3363 C C . SER A 1 453 ? 74.004 75.416 93.148 1.00 91.19 471 SER A C 1
ATOM 3364 O O . SER A 1 453 ? 74.216 75.287 94.360 1.00 93.69 471 SER A O 1
ATOM 3367 N N . SER A 1 454 ? 72.769 75.363 92.596 1.00 85.35 472 SER A N 1
ATOM 3368 C CA . SER A 1 454 ? 71.489 75.243 93.309 1.00 85.20 472 SER A CA 1
ATOM 3369 C C . SER A 1 454 ? 71.326 76.414 94.294 1.00 89.63 472 SER A C 1
ATOM 3370 O O . SER A 1 454 ? 70.912 76.218 95.435 1.00 91.91 472 SER A O 1
ATOM 3373 N N . THR A 1 455 ? 71.675 77.634 93.842 1.00 83.51 473 THR A N 1
ATOM 3374 C CA . THR A 1 455 ? 71.582 78.851 94.655 1.00 83.28 473 THR A CA 1
ATOM 3375 C C . THR A 1 455 ? 70.423 79.705 94.160 1.00 83.15 473 THR A C 1
ATOM 3376 O O . THR A 1 455 ? 70.075 79.645 92.981 1.00 81.72 473 THR A O 1
ATOM 3380 N N . TRP A 1 456 ? 69.810 80.467 95.072 1.00 78.52 474 TRP A N 1
ATOM 3381 C CA . TRP A 1 456 ? 68.663 81.334 94.816 1.00 76.74 474 TRP A CA 1
ATOM 3382 C C . TRP A 1 456 ? 68.964 82.794 95.164 1.00 82.41 474 TRP A C 1
ATOM 3383 O O . TRP A 1 456 ? 69.688 83.066 96.124 1.00 86.02 474 TRP A O 1
ATOM 3394 N N . HIS A 1 457 ? 68.359 83.728 94.417 1.00 75.98 475 HIS A N 1
ATOM 3395 C CA . HIS A 1 457 ? 68.438 85.175 94.629 1.00 75.25 475 HIS A CA 1
ATOM 3396 C C . HIS A 1 457 ? 67.152 85.821 94.144 1.00 74.70 475 HIS A C 1
ATOM 3397 O O . HIS A 1 457 ? 66.714 85.552 93.033 1.00 70.89 475 HIS A O 1
ATOM 3404 N N . SER A 1 458 ? 66.517 86.623 94.988 1.00 73.27 476 SER A N 1
ATOM 3405 C CA . SER A 1 458 ? 65.300 87.351 94.625 1.00 72.32 476 SER A CA 1
ATOM 3406 C C . SER A 1 458 ? 65.448 88.813 95.022 1.00 75.26 476 SER A C 1
ATOM 3407 O O . SER A 1 458 ? 66.188 89.144 95.963 1.00 76.17 476 SER A O 1
ATOM 3410 N N . PHE A 1 459 ? 64.798 89.685 94.248 1.00 69.42 477 PHE A N 1
ATOM 3411 C CA . PHE A 1 459 ? 64.793 91.128 94.446 1.00 70.66 477 PHE A CA 1
ATOM 3412 C C . PHE A 1 459 ? 63.563 91.737 93.770 1.00 73.55 477 PHE A C 1
ATOM 3413 O O . PHE A 1 459 ? 62.743 91.006 93.214 1.00 72.35 477 PHE A O 1
ATOM 3421 N N . SER A 1 460 ? 63.460 93.081 93.789 1.00 70.50 478 SER A N 1
ATOM 3422 C CA . SER A 1 460 ? 62.415 93.849 93.116 1.00 70.08 478 SER A CA 1
ATOM 3423 C C . SER A 1 460 ? 62.802 95.321 93.003 1.00 77.10 478 SER A C 1
ATOM 3424 O O . SER A 1 460 ? 63.872 95.737 93.472 1.00 78.71 478 SER A O 1
ATOM 3427 N N . TYR A 1 461 ? 61.919 96.107 92.374 1.00 73.47 479 TYR A N 1
ATOM 3428 C CA . TYR A 1 461 ? 62.042 97.551 92.253 1.00 74.56 479 TYR A CA 1
ATOM 3429 C C . TYR A 1 461 ? 60.725 98.137 92.778 1.00 83.10 479 TYR A C 1
ATOM 3430 O O . TYR A 1 461 ? 59.678 97.708 92.299 1.00 83.24 479 TYR A O 1
ATOM 3439 N N . PRO A 1 462 ? 60.732 99.019 93.814 1.00 83.29 480 PRO A N 1
ATOM 3440 C CA . PRO A 1 462 ? 59.460 99.506 94.412 1.00 86.42 480 PRO A CA 1
ATOM 3441 C C . PRO A 1 462 ? 58.317 99.855 93.441 1.00 90.26 480 PRO A C 1
ATOM 3442 O O . PRO A 1 462 ? 57.155 99.569 93.751 1.00 91.29 480 PRO A O 1
ATOM 3446 N N . ASP A 1 463 ? 58.643 100.452 92.279 1.00 85.75 481 ASP A N 1
ATOM 3447 C CA . ASP A 1 463 ? 57.688 100.829 91.226 1.00 85.52 481 ASP A CA 1
ATOM 3448 C C . ASP A 1 463 ? 56.947 99.574 90.617 1.00 85.51 481 ASP A C 1
ATOM 3449 O O . ASP A 1 463 ? 55.799 99.708 90.203 1.00 85.40 481 ASP A O 1
ATOM 3454 N N . VAL A 1 464 ? 57.580 98.375 90.609 1.00 79.00 482 VAL A N 1
ATOM 3455 C CA . VAL A 1 464 ? 56.988 97.118 90.093 1.00 76.50 482 VAL A CA 1
ATOM 3456 C C . VAL A 1 464 ? 56.683 96.078 91.213 1.00 80.59 482 VAL A C 1
ATOM 3457 O O . VAL A 1 464 ? 56.051 95.064 90.914 1.00 78.55 482 VAL A O 1
ATOM 3461 N N . ALA A 1 465 ? 57.140 96.302 92.470 1.00 78.17 483 ALA A N 1
ATOM 3462 C CA . ALA A 1 465 ? 56.911 95.361 93.568 1.00 78.31 483 ALA A CA 1
ATOM 3463 C C . ALA A 1 465 ? 55.427 95.244 93.934 1.00 85.96 483 ALA A C 1
ATOM 3464 O O . ALA A 1 465 ? 54.668 96.219 93.845 1.00 87.79 483 ALA A O 1
ATOM 3466 N N . ASN A 1 466 ? 55.025 93.999 94.287 1.00 83.16 484 ASN A N 1
ATOM 3467 C CA . ASN A 1 466 ? 53.709 93.519 94.743 1.00 84.51 484 ASN A CA 1
ATOM 3468 C C . ASN A 1 466 ? 52.612 93.525 93.668 1.00 87.58 484 ASN A C 1
ATOM 3469 O O . ASN A 1 466 ? 51.465 93.226 94.005 1.00 89.15 484 ASN A O 1
ATOM 3474 N N . LEU A 1 467 ? 52.949 93.774 92.381 1.00 82.40 485 LEU A N 1
ATOM 3475 C CA . LEU A 1 467 ? 51.935 93.745 91.319 1.00 82.38 485 LEU A CA 1
ATOM 3476 C C . LEU A 1 467 ? 51.410 92.327 91.143 1.00 85.45 485 LEU A C 1
ATOM 3477 O O . LEU A 1 467 ? 52.167 91.368 91.289 1.00 83.98 485 LEU A O 1
ATOM 3482 N N . ALA A 1 468 ? 50.103 92.212 90.871 1.00 83.14 486 ALA A N 1
ATOM 3483 C CA . ALA A 1 468 ? 49.364 90.964 90.711 1.00 82.38 486 ALA A CA 1
ATOM 3484 C C . ALA A 1 468 ? 50.040 89.967 89.750 1.00 81.74 486 ALA A C 1
ATOM 3485 O O . ALA A 1 468 ? 50.319 88.843 90.162 1.00 80.83 486 ALA A O 1
ATOM 3487 N N . SER A 1 469 ? 50.300 90.356 88.489 1.00 75.46 487 SER A N 1
ATOM 3488 C CA . SER A 1 469 ? 50.892 89.424 87.539 1.00 71.71 487 SER A CA 1
ATOM 3489 C C . SER A 1 469 ? 51.641 90.093 86.409 1.00 73.40 487 SER A C 1
ATOM 3490 O O . SER A 1 469 ? 51.177 91.083 85.831 1.00 73.79 487 SER A O 1
ATOM 3493 N N . PHE A 1 470 ? 52.803 89.505 86.091 1.00 66.92 488 PHE A N 1
ATOM 3494 C CA . PHE A 1 470 ? 53.652 89.855 84.965 1.00 64.57 488 PHE A CA 1
ATOM 3495 C C . PHE A 1 470 ? 53.233 88.967 83.802 1.00 68.04 488 PHE A C 1
ATOM 3496 O O . PHE A 1 470 ? 52.445 88.035 83.996 1.00 68.24 488 PHE A O 1
ATOM 3504 N N . GLY A 1 471 ? 53.764 89.237 82.616 1.00 63.95 489 GLY A N 1
ATOM 3505 C CA . GLY A 1 471 ? 53.446 88.474 81.419 1.00 62.30 489 GLY A CA 1
ATOM 3506 C C . GLY A 1 471 ? 54.520 87.486 81.053 1.00 64.59 489 GLY A C 1
ATOM 3507 O O . GLY A 1 471 ? 54.563 86.379 81.587 1.00 64.12 489 GLY A O 1
ATOM 3508 N N . ASN A 1 472 ? 55.386 87.879 80.129 1.00 60.80 490 ASN A N 1
ATOM 3509 C CA . ASN A 1 472 ? 56.464 87.026 79.632 1.00 59.05 490 ASN A CA 1
ATOM 3510 C C . ASN A 1 472 ? 57.804 87.782 79.632 1.00 60.86 490 ASN A C 1
ATOM 3511 O O . ASN A 1 472 ? 57.827 89.013 79.586 1.00 61.08 490 ASN A O 1
ATOM 3516 N N . MET A 1 473 ? 58.914 87.047 79.697 1.00 55.99 491 MET A N 1
ATOM 3517 C CA . MET A 1 473 ? 60.217 87.696 79.757 1.00 56.30 491 MET A CA 1
ATOM 3518 C C . MET A 1 473 ? 61.033 87.497 78.484 1.00 58.17 491 MET A C 1
ATOM 3519 O O . MET A 1 473 ? 61.135 86.376 77.976 1.00 58.83 491 MET A O 1
ATOM 3524 N N . ILE A 1 474 ? 61.630 88.582 77.978 1.00 51.61 492 ILE A N 1
ATOM 3525 C CA . ILE A 1 474 ? 62.558 88.454 76.867 1.00 49.66 492 ILE A CA 1
ATOM 3526 C C . ILE A 1 474 ? 63.876 89.011 77.371 1.00 54.65 492 ILE A C 1
ATOM 3527 O O . ILE A 1 474 ? 63.870 90.005 78.097 1.00 56.56 492 ILE A O 1
ATOM 3532 N N . ILE A 1 475 ? 64.978 88.296 77.108 1.00 49.93 493 ILE A N 1
ATOM 3533 C CA . ILE A 1 475 ? 66.321 88.678 77.548 1.00 50.51 493 ILE A CA 1
ATOM 3534 C C . ILE A 1 475 ? 67.136 89.029 76.283 1.00 58.72 493 ILE A C 1
ATOM 3535 O O . ILE A 1 475 ? 67.487 88.138 75.510 1.00 59.00 493 ILE A O 1
ATOM 3540 N N . LEU A 1 476 ? 67.405 90.324 76.068 1.00 58.45 494 LEU A N 1
ATOM 3541 C CA . LEU A 1 476 ? 68.179 90.821 74.927 1.00 59.84 494 LEU A CA 1
ATOM 3542 C C . LEU A 1 476 ? 69.654 90.383 75.020 1.00 65.80 494 LEU A C 1
ATOM 3543 O O . LEU A 1 476 ? 70.124 90.148 76.147 1.00 65.49 494 LEU A O 1
ATOM 3548 N N . PRO A 1 477 ? 70.400 90.295 73.863 1.00 63.21 495 PRO A N 1
ATOM 3549 C CA . PRO A 1 477 ? 71.812 89.865 73.904 1.00 63.53 495 PRO A CA 1
ATOM 3550 C C . PRO A 1 477 ? 72.712 90.625 74.888 1.00 67.36 495 PRO A C 1
ATOM 3551 O O . PRO A 1 477 ? 73.598 90.001 75.468 1.00 67.50 495 PRO A O 1
ATOM 3555 N N . ASN A 1 478 ? 72.462 91.923 75.122 1.00 64.11 496 ASN A N 1
ATOM 3556 C CA . ASN A 1 478 ? 73.242 92.731 76.073 1.00 65.46 496 ASN A CA 1
ATOM 3557 C C . ASN A 1 478 ? 72.891 92.431 77.563 1.00 70.25 496 ASN A C 1
ATOM 3558 O O . ASN A 1 478 ? 73.475 93.032 78.470 1.00 70.86 496 ASN A O 1
ATOM 3563 N N . GLY A 1 479 ? 71.931 91.538 77.794 1.00 66.74 497 GLY A N 1
ATOM 3564 C CA . GLY A 1 479 ? 71.531 91.146 79.144 1.00 66.54 497 GLY A CA 1
ATOM 3565 C C . GLY A 1 479 ? 70.297 91.808 79.720 1.00 69.22 497 GLY A C 1
ATOM 3566 O O . GLY A 1 479 ? 69.825 91.392 80.782 1.00 68.04 497 GLY A O 1
ATOM 3567 N N . ASP A 1 480 ? 69.774 92.851 79.042 1.00 65.71 498 ASP A N 1
ATOM 3568 C CA . ASP A 1 480 ? 68.558 93.558 79.455 1.00 64.86 498 ASP A CA 1
ATOM 3569 C C . ASP A 1 480 ? 67.384 92.584 79.499 1.00 66.25 498 ASP A C 1
ATOM 3570 O O . ASP A 1 480 ? 67.293 91.690 78.647 1.00 64.84 498 ASP A O 1
ATOM 3575 N N . LYS A 1 481 ? 66.506 92.732 80.495 1.00 61.22 499 LYS A N 1
ATOM 3576 C CA . LYS A 1 481 ? 65.355 91.844 80.633 1.00 58.69 499 LYS A CA 1
ATOM 3577 C C . LYS A 1 481 ? 64.101 92.663 80.536 1.00 63.11 499 LYS A C 1
ATOM 3578 O O . LYS A 1 481 ? 63.952 93.636 81.275 1.00 64.43 499 LYS A O 1
ATOM 3584 N N . TRP A 1 482 ? 63.227 92.315 79.577 1.00 58.76 500 TRP A N 1
ATOM 3585 C CA . TRP A 1 482 ? 61.941 92.991 79.355 1.00 58.60 500 TRP A CA 1
ATOM 3586 C C . TRP A 1 482 ? 60.850 92.106 79.866 1.00 61.20 500 TRP A C 1
ATOM 3587 O O . TRP A 1 482 ? 60.800 90.928 79.501 1.00 59.65 500 TRP A O 1
ATOM 3598 N N . VAL A 1 483 ? 60.010 92.637 80.760 1.00 59.14 501 VAL A N 1
ATOM 3599 C CA . VAL A 1 483 ? 58.865 91.895 81.302 1.00 59.07 501 VAL A CA 1
ATOM 3600 C C . VAL A 1 483 ? 57.620 92.770 81.147 1.00 60.17 501 VAL A C 1
ATOM 3601 O O . VAL A 1 483 ? 57.639 93.892 81.634 1.00 60.89 501 VAL A O 1
ATOM 3605 N N . ASN A 1 484 ? 56.554 92.265 80.483 1.00 55.31 502 ASN A N 1
ATOM 3606 C CA . ASN A 1 484 ? 55.273 92.979 80.337 1.00 57.43 502 ASN A CA 1
ATOM 3607 C C . ASN A 1 484 ? 54.426 92.851 81.620 1.00 63.95 502 ASN A C 1
ATOM 3608 O O . ASN A 1 484 ? 54.590 91.886 82.357 1.00 62.07 502 ASN A O 1
ATOM 3613 N N . ILE A 1 485 ? 53.556 93.844 81.905 1.00 65.30 503 ILE A N 1
ATOM 3614 C CA . ILE A 1 485 ? 52.687 93.828 83.103 1.00 68.37 503 ILE A CA 1
ATOM 3615 C C . ILE A 1 485 ? 51.274 93.433 82.687 1.00 74.18 503 ILE A C 1
ATOM 3616 O O . ILE A 1 485 ? 50.616 94.175 81.949 1.00 74.84 503 ILE A O 1
ATOM 3621 N N . LEU A 1 486 ? 50.814 92.267 83.149 1.00 71.28 504 LEU A N 1
ATOM 3622 C CA . LEU A 1 486 ? 49.465 91.820 82.833 1.00 72.61 504 LEU A CA 1
ATOM 3623 C C . LEU A 1 486 ? 48.432 92.408 83.803 1.00 82.19 504 LEU A C 1
ATOM 3624 O O . LEU A 1 486 ? 47.301 92.649 83.380 1.00 83.24 504 LEU A O 1
ATOM 3629 N N . HIS A 1 487 ? 48.814 92.633 85.090 1.00 82.12 505 HIS A N 1
ATOM 3630 C CA . HIS A 1 487 ? 47.932 93.183 86.123 1.00 87.17 505 HIS A CA 1
ATOM 3631 C C . HIS A 1 487 ? 48.687 93.754 87.365 1.00 92.90 505 HIS A C 1
ATOM 3632 O O . HIS A 1 487 ? 49.600 93.106 87.874 1.00 91.83 505 HIS A O 1
ATOM 3639 N N . ARG A 1 488 ? 48.282 94.951 87.858 1.00 92.01 506 ARG A N 1
ATOM 3640 C CA . ARG A 1 488 ? 48.813 95.542 89.098 1.00 94.15 506 ARG A CA 1
ATOM 3641 C C . ARG A 1 488 ? 47.963 95.082 90.266 1.00 103.45 506 ARG A C 1
ATOM 3642 O O . ARG A 1 488 ? 48.457 94.470 91.214 1.00 102.88 506 ARG A O 1
ATOM 3650 N N . SER A 1 489 ? 46.661 95.443 90.188 1.00 105.20 507 SER A N 1
ATOM 3651 C CA . SER A 1 489 ? 45.578 95.229 91.143 1.00 109.85 507 SER A CA 1
ATOM 3652 C C . SER A 1 489 ? 44.228 95.516 90.461 1.00 118.80 507 SER A C 1
ATOM 3653 O O . SER A 1 489 ? 44.203 96.032 89.338 1.00 117.27 507 SER A O 1
ATOM 3656 N N . GLY A 1 490 ? 43.132 95.194 91.154 1.00 120.60 508 GLY A N 1
ATOM 3657 C CA . GLY A 1 490 ? 41.767 95.405 90.681 1.00 123.74 508 GLY A CA 1
ATOM 3658 C C . GLY A 1 490 ? 41.366 96.866 90.624 1.00 131.74 508 GLY A C 1
ATOM 3659 O O . GLY A 1 490 ? 40.994 97.456 91.645 1.00 135.58 508 GLY A O 1
ATOM 3660 N N . GLY A 1 491 ? 41.449 97.439 89.423 1.00 126.97 509 GLY A N 1
ATOM 3661 C CA . GLY A 1 491 ? 41.105 98.832 89.149 1.00 129.59 509 GLY A CA 1
ATOM 3662 C C . GLY A 1 491 ? 42.288 99.713 88.794 1.00 131.02 509 GLY A C 1
ATOM 3663 O O . GLY A 1 491 ? 42.146 100.937 88.726 1.00 133.53 509 GLY A O 1
ATOM 3664 N N . SER A 1 492 ? 43.466 99.102 88.568 1.00 122.19 510 SER A N 1
ATOM 3665 C CA . SER A 1 492 ? 44.681 99.833 88.223 1.00 119.11 510 SER A CA 1
ATOM 3666 C C . SER A 1 492 ? 44.984 99.705 86.733 1.00 118.63 510 SER A C 1
ATOM 3667 O O . SER A 1 492 ? 44.887 98.611 86.169 1.00 115.35 510 SER A O 1
ATOM 3670 N N . THR A 1 493 ? 45.331 100.838 86.098 1.00 114.80 511 THR A N 1
ATOM 3671 C CA . THR A 1 493 ? 45.655 100.932 84.668 1.00 111.11 511 THR A CA 1
ATOM 3672 C C . THR A 1 493 ? 47.183 101.001 84.449 1.00 109.32 511 THR A C 1
ATOM 3673 O O . THR A 1 493 ? 47.632 101.038 83.299 1.00 106.30 511 THR A O 1
ATOM 3677 N N . ARG A 1 494 ? 47.970 100.963 85.554 1.00 104.38 512 ARG A N 1
ATOM 3678 C CA . ARG A 1 494 ? 49.440 101.040 85.589 1.00 100.93 512 ARG A CA 1
ATOM 3679 C C . ARG A 1 494 ? 50.147 99.763 85.013 1.00 99.02 512 ARG A C 1
ATOM 3680 O O . ARG A 1 494 ? 51.127 99.281 85.577 1.00 95.89 512 ARG A O 1
ATOM 3688 N N . LYS A 1 495 ? 49.664 99.247 83.877 1.00 93.66 513 LYS A N 1
ATOM 3689 C CA . LYS A 1 495 ? 50.240 98.077 83.209 1.00 88.75 513 LYS A CA 1
ATOM 3690 C C . LYS A 1 495 ? 51.143 98.586 82.092 1.00 89.99 513 LYS A C 1
ATOM 3691 O O . LYS A 1 495 ? 50.655 99.227 81.143 1.00 92.74 513 LYS A O 1
ATOM 3697 N N . GLY A 1 496 ? 52.445 98.389 82.254 1.00 80.37 514 GLY A N 1
ATOM 3698 C CA . GLY A 1 496 ? 53.424 98.815 81.263 1.00 77.61 514 GLY A CA 1
ATOM 3699 C C . GLY A 1 496 ? 54.351 97.688 80.868 1.00 77.25 514 GLY A C 1
ATOM 3700 O O . GLY A 1 496 ? 53.904 96.578 80.557 1.00 76.96 514 GLY A O 1
ATOM 3701 N N . VAL A 1 497 ? 55.653 97.977 80.887 1.00 69.95 515 VAL A N 1
ATOM 3702 C CA . VAL A 1 497 ? 56.774 97.070 80.631 1.00 65.33 515 VAL A CA 1
ATOM 3703 C C . VAL A 1 497 ? 57.901 97.473 81.584 1.00 67.25 515 VAL A C 1
ATOM 3704 O O . VAL A 1 497 ? 58.131 98.667 81.795 1.00 68.05 515 VAL A O 1
ATOM 3708 N N . LEU A 1 498 ? 58.614 96.491 82.131 1.00 61.37 516 LEU A N 1
ATOM 3709 C CA . LEU A 1 498 ? 59.782 96.749 82.955 1.00 61.01 516 LEU A CA 1
ATOM 3710 C C . LEU A 1 498 ? 61.037 96.184 82.256 1.00 62.85 516 LEU A C 1
ATOM 3711 O O . LEU A 1 498 ? 61.107 94.985 81.939 1.00 60.99 516 LEU A O 1
ATOM 3716 N N . ILE A 1 499 ? 62.005 97.067 81.992 1.00 58.91 517 ILE A N 1
ATOM 3717 C CA . ILE A 1 499 ? 63.303 96.705 81.421 1.00 56.81 517 ILE A CA 1
ATOM 3718 C C . ILE A 1 499 ? 64.287 96.813 82.574 1.00 61.74 517 ILE A C 1
ATOM 3719 O O . ILE A 1 499 ? 64.249 97.817 83.284 1.00 63.21 517 ILE A O 1
ATOM 3724 N N . PHE A 1 500 ? 65.119 95.782 82.806 1.00 57.64 518 PHE A N 1
ATOM 3725 C CA . PHE A 1 500 ? 66.105 95.845 83.884 1.00 59.30 518 PHE A CA 1
ATOM 3726 C C . PHE A 1 500 ? 67.336 94.980 83.610 1.00 63.06 518 PHE A C 1
ATOM 3727 O O . PHE A 1 500 ? 67.243 93.979 82.891 1.00 61.04 518 PHE A O 1
ATOM 3735 N N . ASN A 1 501 ? 68.487 95.377 84.200 1.00 60.51 519 ASN A N 1
ATOM 3736 C CA . ASN A 1 501 ? 69.757 94.666 84.095 1.00 60.09 519 ASN A CA 1
ATOM 3737 C C . ASN A 1 501 ? 70.387 94.537 85.472 1.00 65.55 519 ASN A C 1
ATOM 3738 O O . ASN A 1 501 ? 70.786 95.526 86.080 1.00 65.68 519 ASN A O 1
ATOM 3743 N N . ASP A 1 502 ? 70.445 93.293 85.962 1.00 62.99 520 ASP A N 1
ATOM 3744 C CA . ASP A 1 502 ? 70.990 92.863 87.251 1.00 63.63 520 ASP A CA 1
ATOM 3745 C C . ASP A 1 502 ? 72.495 93.178 87.410 1.00 68.79 520 ASP A C 1
ATOM 3746 O O . ASP A 1 502 ? 73.006 93.124 88.529 1.00 69.27 520 ASP A O 1
ATOM 3751 N N . ARG A 1 503 ? 73.198 93.445 86.276 1.00 65.60 521 ARG A N 1
ATOM 3752 C CA . ARG A 1 503 ? 74.629 93.780 86.144 1.00 66.84 521 ARG A CA 1
ATOM 3753 C C . ARG A 1 503 ? 75.538 92.683 86.766 1.00 74.30 521 ARG A C 1
ATOM 3754 O O . ARG A 1 503 ? 76.488 92.993 87.499 1.00 78.72 521 ARG A O 1
ATOM 3762 N N . GLY A 1 504 ? 75.229 91.424 86.470 1.00 69.06 522 GLY A N 1
ATOM 3763 C CA . GLY A 1 504 ? 75.982 90.260 86.937 1.00 70.47 522 GLY A CA 1
ATOM 3764 C C . GLY A 1 504 ? 75.844 89.857 88.399 1.00 78.37 522 GLY A C 1
ATOM 3765 O O . GLY A 1 504 ? 76.303 88.780 88.785 1.00 78.55 522 GLY A O 1
ATOM 3766 N N . THR A 1 505 ? 75.228 90.709 89.230 1.00 77.22 523 THR A N 1
ATOM 3767 C CA . THR A 1 505 ? 75.056 90.442 90.658 1.00 78.58 523 THR A CA 1
ATOM 3768 C C . THR A 1 505 ? 73.548 90.359 91.028 1.00 81.97 523 THR A C 1
ATOM 3769 O O . THR A 1 505 ? 72.931 91.391 91.331 1.00 82.85 523 THR A O 1
ATOM 3773 N N . PRO A 1 506 ? 72.933 89.149 91.025 1.00 76.64 524 PRO A N 1
ATOM 3774 C CA . PRO A 1 506 ? 71.505 89.057 91.402 1.00 75.60 524 PRO A CA 1
ATOM 3775 C C . PRO A 1 506 ? 71.267 89.234 92.917 1.00 79.93 524 PRO A C 1
ATOM 3776 O O . PRO A 1 506 ? 70.119 89.352 93.349 1.00 79.14 524 PRO A O 1
ATOM 3780 N N . GLU A 1 507 ? 72.351 89.270 93.711 1.00 78.21 525 GLU A N 1
ATOM 3781 C CA . GLU A 1 507 ? 72.311 89.448 95.164 1.00 81.15 525 GLU A CA 1
ATOM 3782 C C . GLU A 1 507 ? 72.218 90.968 95.575 1.00 88.41 525 GLU A C 1
ATOM 3783 O O . GLU A 1 507 ? 71.946 91.263 96.747 1.00 89.61 525 GLU A O 1
ATOM 3789 N N . THR A 1 508 ? 72.436 91.913 94.615 1.00 85.19 526 THR A N 1
ATOM 3790 C CA . THR A 1 508 ? 72.304 93.356 94.868 1.00 86.80 526 THR A CA 1
ATOM 3791 C C . THR A 1 508 ? 71.527 94.061 93.753 1.00 89.68 526 THR A C 1
ATOM 3792 O O . THR A 1 508 ? 71.507 93.617 92.595 1.00 88.14 526 THR A O 1
ATOM 3796 N N . THR A 1 509 ? 70.900 95.181 94.140 1.00 86.42 527 THR A N 1
ATOM 3797 C CA . THR A 1 509 ? 70.113 96.103 93.331 1.00 84.81 527 THR A CA 1
ATOM 3798 C C . THR A 1 509 ? 70.928 97.388 93.195 1.00 89.82 527 THR A C 1
ATOM 3799 O O . THR A 1 509 ? 70.730 98.154 92.251 1.00 89.15 527 THR A O 1
ATOM 3803 N N . SER A 1 510 ? 71.867 97.605 94.154 1.00 88.03 528 SER A N 1
ATOM 3804 C CA . SER A 1 510 ? 72.725 98.787 94.297 1.00 89.18 528 SER A CA 1
ATOM 3805 C C . SER A 1 510 ? 73.509 99.148 93.014 1.00 90.46 528 SER A C 1
ATOM 3806 O O . SER A 1 510 ? 73.805 100.329 92.820 1.00 92.83 528 SER A O 1
ATOM 3809 N N . ASP A 1 511 ? 73.820 98.153 92.146 1.00 81.97 529 ASP A N 1
ATOM 3810 C CA . ASP A 1 511 ? 74.573 98.340 90.898 1.00 79.69 529 ASP A CA 1
ATOM 3811 C C . ASP A 1 511 ? 73.695 98.190 89.634 1.00 80.90 529 ASP A C 1
ATOM 3812 O O . ASP A 1 511 ? 74.174 98.468 88.529 1.00 80.39 529 ASP A O 1
ATOM 3817 N N . ASP A 1 512 ? 72.415 97.785 89.802 1.00 75.20 530 ASP A N 1
ATOM 3818 C CA . ASP A 1 512 ? 71.453 97.593 88.718 1.00 71.93 530 ASP A CA 1
ATOM 3819 C C . ASP A 1 512 ? 71.072 98.862 87.986 1.00 76.27 530 ASP A C 1
ATOM 3820 O O . ASP A 1 512 ? 71.171 99.964 88.528 1.00 78.89 530 ASP A O 1
ATOM 3825 N N . SER A 1 513 ? 70.613 98.668 86.739 1.00 69.95 531 SER A N 1
ATOM 3826 C CA . SER A 1 513 ? 70.033 99.636 85.809 1.00 69.37 531 SER A CA 1
ATOM 3827 C C . SER A 1 513 ? 68.637 99.131 85.452 1.00 71.67 531 SER A C 1
ATOM 3828 O O . SER A 1 513 ? 68.491 97.947 85.120 1.00 69.40 531 SER A O 1
ATOM 3831 N N . HIS A 1 514 ? 67.603 99.984 85.576 1.00 68.71 532 HIS A N 1
ATOM 3832 C CA . HIS A 1 514 ? 66.221 99.586 85.261 1.00 66.23 532 HIS A CA 1
ATOM 3833 C C . HIS A 1 514 ? 65.389 100.772 84.836 1.00 69.81 532 HIS A C 1
ATOM 3834 O O . HIS A 1 514 ? 65.611 101.905 85.274 1.00 71.67 532 HIS A O 1
ATOM 3841 N N . LEU A 1 515 ? 64.394 100.496 84.020 1.00 65.08 533 LEU A N 1
ATOM 3842 C CA . LEU A 1 515 ? 63.471 101.516 83.579 1.00 66.42 533 LEU A CA 1
ATOM 3843 C C . LEU A 1 515 ? 62.098 100.934 83.475 1.00 69.70 533 LEU A C 1
ATOM 3844 O O . LEU A 1 515 ? 61.846 100.052 82.643 1.00 66.73 533 LEU A O 1
ATOM 3849 N N . TYR A 1 516 ? 61.208 101.437 84.323 1.00 69.72 534 TYR A N 1
ATOM 3850 C CA . TYR A 1 516 ? 59.804 101.067 84.282 1.00 70.50 534 TYR A CA 1
ATOM 3851 C C . TYR A 1 516 ? 59.056 102.078 83.338 1.00 76.97 534 TYR A C 1
ATOM 3852 O O . TYR A 1 516 ? 59.010 103.297 83.605 1.00 79.24 534 TYR A O 1
ATOM 3861 N N . VAL A 1 517 ? 58.539 101.549 82.202 1.00 71.36 535 VAL A N 1
ATOM 3862 C CA . VAL A 1 517 ? 57.824 102.321 81.188 1.00 72.16 535 VAL A CA 1
ATOM 3863 C C . VAL A 1 517 ? 56.331 101.881 81.209 1.00 77.43 535 VAL A C 1
ATOM 3864 O O . VAL A 1 517 ? 55.917 100.950 80.514 1.00 75.07 535 VAL A O 1
ATOM 3868 N N . GLU A 1 518 ? 55.550 102.571 82.082 1.00 77.03 536 GLU A N 1
ATOM 3869 C CA . GLU A 1 518 ? 54.112 102.426 82.312 1.00 77.89 536 GLU A CA 1
ATOM 3870 C C . GLU A 1 518 ? 53.346 102.658 81.006 1.00 81.51 536 GLU A C 1
ATOM 3871 O O . GLU A 1 518 ? 52.358 101.967 80.747 1.00 81.72 536 GLU A O 1
ATOM 3877 N N . GLN A 1 519 ? 53.821 103.616 80.180 1.00 77.83 537 GLN A N 1
ATOM 3878 C CA . GLN A 1 519 ? 53.261 103.943 78.863 1.00 78.00 537 GLN A CA 1
ATOM 3879 C C . GLN A 1 519 ? 54.362 104.441 77.921 1.00 81.78 537 GLN A C 1
ATOM 3880 O O . GLN A 1 519 ? 55.187 105.287 78.299 1.00 82.38 537 GLN A O 1
ATOM 3886 N N . PHE A 1 520 ? 54.363 103.891 76.694 1.00 77.01 538 PHE A N 1
ATOM 3887 C CA . PHE A 1 520 ? 55.291 104.226 75.610 1.00 76.25 538 PHE A CA 1
ATOM 3888 C C . PHE A 1 520 ? 54.815 105.473 74.853 1.00 81.29 538 PHE A C 1
ATOM 3889 O O . PHE A 1 520 ? 53.641 105.840 74.940 1.00 82.72 538 PHE A O 1
ATOM 3897 N N . VAL A 1 521 ? 55.733 106.103 74.103 1.00 77.39 539 VAL A N 1
ATOM 3898 C CA . VAL A 1 521 ? 55.470 107.308 73.325 1.00 80.74 539 VAL A CA 1
ATOM 3899 C C . VAL A 1 521 ? 55.874 107.137 71.858 1.00 84.89 539 VAL A C 1
ATOM 3900 O O . VAL A 1 521 ? 56.678 106.264 71.536 1.00 81.84 539 VAL A O 1
ATOM 3904 N N . ASN A 1 522 ? 55.336 107.997 70.980 1.00 84.45 540 ASN A N 1
ATOM 3905 C CA . ASN A 1 522 ? 55.724 108.041 69.573 1.00 84.72 540 ASN A CA 1
ATOM 3906 C C . ASN A 1 522 ? 56.857 109.095 69.414 1.00 93.92 540 ASN A C 1
ATOM 3907 O O . ASN A 1 522 ? 57.328 109.649 70.420 1.00 94.31 540 ASN A O 1
ATOM 3912 N N . ARG A 1 523 ? 57.274 109.385 68.157 1.00 93.16 541 ARG A N 1
ATOM 3913 C CA . ARG A 1 523 ? 58.324 110.366 67.834 1.00 95.31 541 ARG A CA 1
ATOM 3914 C C . ARG A 1 523 ? 57.962 111.751 68.328 1.00 101.87 541 ARG A C 1
ATOM 3915 O O . ARG A 1 523 ? 58.854 112.514 68.692 1.00 103.03 541 ARG A O 1
ATOM 3923 N N . LEU A 1 524 ? 56.656 112.066 68.362 1.00 99.74 542 LEU A N 1
ATOM 3924 C CA . LEU A 1 524 ? 56.152 113.378 68.771 1.00 103.89 542 LEU A CA 1
ATOM 3925 C C . LEU A 1 524 ? 55.900 113.502 70.274 1.00 106.88 542 LEU A C 1
ATOM 3926 O O . LEU A 1 524 ? 55.416 114.544 70.722 1.00 109.83 542 LEU A O 1
ATOM 3931 N N . GLY A 1 525 ? 56.258 112.470 71.028 1.00 99.72 543 GLY A N 1
ATOM 3932 C CA . GLY A 1 525 ? 56.156 112.456 72.483 1.00 99.37 543 GLY A CA 1
ATOM 3933 C C . GLY A 1 525 ? 54.780 112.263 73.088 1.00 103.84 543 GLY A C 1
ATOM 3934 O O . GLY A 1 525 ? 54.550 112.639 74.243 1.00 104.90 543 GLY A O 1
ATOM 3935 N N . ALA A 1 526 ? 53.866 111.672 72.326 1.00 99.12 544 ALA A N 1
ATOM 3936 C CA . ALA A 1 526 ? 52.526 111.375 72.802 1.00 99.94 544 ALA A CA 1
ATOM 3937 C C . ALA A 1 526 ? 52.437 109.912 73.192 1.00 100.47 544 ALA A C 1
ATOM 3938 O O . ALA A 1 526 ? 53.198 109.095 72.668 1.00 96.74 544 ALA A O 1
ATOM 3940 N N . ALA A 1 527 ? 51.489 109.567 74.075 1.00 97.70 545 ALA A N 1
ATOM 3941 C CA . ALA A 1 527 ? 51.250 108.185 74.488 1.00 94.17 545 ALA A CA 1
ATOM 3942 C C . ALA A 1 527 ? 50.744 107.339 73.306 1.00 97.29 545 ALA A C 1
ATOM 3943 O O . ALA A 1 527 ? 49.977 107.842 72.471 1.00 100.12 545 ALA A O 1
ATOM 3945 N N . ILE A 1 528 ? 51.178 106.064 73.225 1.00 89.32 546 ILE A N 1
ATOM 3946 C CA . ILE A 1 528 ? 50.713 105.147 72.173 1.00 86.95 546 ILE A CA 1
ATOM 3947 C C . ILE A 1 528 ? 49.196 104.911 72.380 1.00 94.20 546 ILE A C 1
ATOM 3948 O O . ILE A 1 528 ? 48.409 105.070 71.436 1.00 96.34 546 ILE A O 1
ATOM 3953 N N . GLY A 1 529 ? 48.814 104.631 73.625 1.00 90.04 547 GLY A N 1
ATOM 3954 C CA . GLY A 1 529 ? 47.422 104.439 74.010 1.00 91.41 547 GLY A CA 1
ATOM 3955 C C . GLY A 1 529 ? 47.081 103.035 74.436 1.00 90.91 547 GLY A C 1
ATOM 3956 O O . GLY A 1 529 ? 45.912 102.746 74.704 1.00 91.97 547 GLY A O 1
ATOM 3957 N N . HIS A 1 530 ? 48.104 102.152 74.488 1.00 82.73 548 HIS A N 1
ATOM 3958 C CA . HIS A 1 530 ? 47.972 100.750 74.883 1.00 78.91 548 HIS A CA 1
ATOM 3959 C C . HIS A 1 530 ? 47.555 100.634 76.347 1.00 82.65 548 HIS A C 1
ATOM 3960 O O . HIS A 1 530 ? 48.032 101.393 77.202 1.00 82.16 548 HIS A O 1
ATOM 3967 N N . LYS A 1 531 ? 46.639 99.701 76.612 1.00 79.63 549 LYS A N 1
ATOM 3968 C CA . LYS A 1 531 ? 46.121 99.430 77.948 1.00 81.10 549 LYS A CA 1
ATOM 3969 C C . LYS A 1 531 ? 46.921 98.262 78.553 1.00 83.52 549 LYS A C 1
ATOM 3970 O O . LYS A 1 531 ? 47.421 98.385 79.674 1.00 84.28 549 LYS A O 1
ATOM 3976 N N . THR A 1 532 ? 47.114 97.173 77.782 1.00 76.97 550 THR A N 1
ATOM 3977 C CA . THR A 1 532 ? 47.903 96.017 78.207 1.00 73.42 550 THR A CA 1
ATOM 3978 C C . THR A 1 532 ? 48.795 95.566 77.059 1.00 75.08 550 THR A C 1
ATOM 3979 O O . THR A 1 532 ? 48.370 95.645 75.911 1.00 74.90 550 THR A O 1
ATOM 3983 N N . ILE A 1 533 ? 50.032 95.097 77.381 1.00 69.29 551 ILE A N 1
ATOM 3984 C CA . ILE A 1 533 ? 51.021 94.519 76.459 1.00 65.77 551 ILE A CA 1
ATOM 3985 C C . ILE A 1 533 ? 50.945 93.010 76.621 1.00 67.22 551 ILE A C 1
ATOM 3986 O O . ILE A 1 533 ? 51.193 92.503 77.716 1.00 65.75 551 ILE A O 1
ATOM 3991 N N . TYR A 1 534 ? 50.559 92.292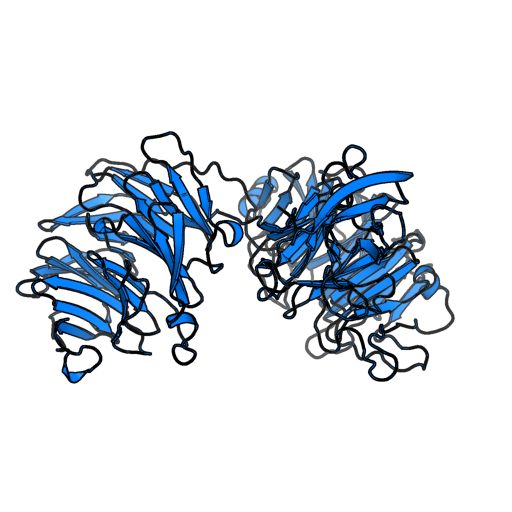 75.557 1.00 63.52 552 TYR A N 1
ATOM 3992 C CA . TYR A 1 534 ? 50.365 90.839 75.652 1.00 61.51 552 TYR A CA 1
ATOM 3993 C C . TYR A 1 534 ? 51.516 90.048 75.086 1.00 61.63 552 TYR A C 1
ATOM 3994 O O . TYR A 1 534 ? 51.788 88.960 75.589 1.00 59.33 552 TYR A O 1
ATOM 4003 N N . ALA A 1 535 ? 52.173 90.574 74.043 1.00 58.47 553 ALA A N 1
ATOM 4004 C CA . ALA A 1 535 ? 53.264 89.903 73.354 1.00 57.46 553 ALA A CA 1
ATOM 4005 C C . ALA A 1 535 ? 54.443 90.822 73.119 1.00 64.55 553 ALA A C 1
ATOM 4006 O O . ALA A 1 535 ? 54.243 92.023 72.986 1.00 67.31 553 ALA A O 1
ATOM 4008 N N . MET A 1 536 ? 55.669 90.245 73.036 1.00 60.55 554 MET A N 1
ATOM 4009 C CA . MET A 1 536 ? 56.974 90.903 72.784 1.00 59.75 554 MET A CA 1
ATOM 4010 C C . MET A 1 536 ? 57.903 90.005 71.978 1.00 60.52 554 MET A C 1
ATOM 4011 O O . MET A 1 536 ? 57.978 88.812 72.279 1.00 60.11 554 MET A O 1
ATOM 4016 N N . ALA A 1 537 ? 58.636 90.561 70.987 1.00 54.88 555 ALA A N 1
ATOM 4017 C CA . ALA A 1 537 ? 59.552 89.781 70.153 1.00 53.36 555 ALA A CA 1
ATOM 4018 C C . ALA A 1 537 ? 60.713 90.605 69.692 1.00 58.41 555 ALA A C 1
ATOM 4019 O O . ALA A 1 537 ? 60.497 91.723 69.231 1.00 61.02 555 ALA A O 1
ATOM 4021 N N . VAL A 1 538 ? 61.939 90.057 69.744 1.00 53.27 556 VAL A N 1
ATOM 4022 C CA . VAL A 1 538 ? 63.105 90.792 69.251 1.00 53.36 556 VAL A CA 1
ATOM 4023 C C . VAL A 1 538 ? 63.391 90.354 67.786 1.00 61.21 556 VAL A C 1
ATOM 4024 O O . VAL A 1 538 ? 63.548 89.162 67.488 1.00 60.37 556 VAL A O 1
ATOM 4028 N N . ASP A 1 539 ? 63.396 91.315 66.867 1.00 61.24 557 ASP A N 1
ATOM 4029 C CA . ASP A 1 539 ? 63.667 90.946 65.492 1.00 63.43 557 ASP A CA 1
ATOM 4030 C C . ASP A 1 539 ? 65.182 90.985 65.240 1.00 72.58 557 ASP A C 1
ATOM 4031 O O . ASP A 1 539 ? 65.948 91.176 66.188 1.00 72.70 557 ASP A O 1
ATOM 4036 N N . HIS A 1 540 ? 65.619 90.793 63.983 1.00 73.27 558 HIS A N 1
ATOM 4037 C CA . HIS A 1 540 ? 67.045 90.796 63.648 1.00 75.77 558 HIS A CA 1
ATOM 4038 C C . HIS A 1 540 ? 67.654 92.212 63.670 1.00 80.64 558 HIS A C 1
ATOM 4039 O O . HIS A 1 540 ? 68.870 92.330 63.829 1.00 81.33 558 HIS A O 1
ATOM 4046 N N . ASN A 1 541 ? 66.814 93.274 63.533 1.00 76.54 559 ASN A N 1
ATOM 4047 C CA . ASN A 1 541 ? 67.229 94.689 63.531 1.00 77.78 559 ASN A CA 1
ATOM 4048 C C . ASN A 1 541 ? 67.312 95.284 64.971 1.00 78.72 559 ASN A C 1
ATOM 4049 O O . ASN A 1 541 ? 67.253 96.515 65.144 1.00 79.75 559 ASN A O 1
ATOM 4054 N N . GLY A 1 542 ? 67.448 94.402 65.969 1.00 70.48 560 GLY A N 1
ATOM 4055 C CA . GLY A 1 542 ? 67.522 94.758 67.381 1.00 68.57 560 GLY A CA 1
ATOM 4056 C C . GLY A 1 542 ? 66.326 95.527 67.914 1.00 70.32 560 GLY A C 1
ATOM 4057 O O . GLY A 1 542 ? 66.470 96.298 68.873 1.00 69.30 560 GLY A O 1
ATOM 4058 N N . SER A 1 543 ? 65.131 95.327 67.273 1.00 65.50 561 SER A N 1
ATOM 4059 C CA . SER A 1 543 ? 63.844 95.957 67.607 1.00 64.17 561 SER A CA 1
ATOM 4060 C C . SER A 1 543 ? 62.964 95.042 68.458 1.00 65.76 561 SER A C 1
ATOM 4061 O O . SER A 1 543 ? 62.927 93.828 68.203 1.00 64.63 561 SER A O 1
ATOM 4064 N N . VAL A 1 544 ? 62.246 95.607 69.462 1.00 60.74 562 VAL A N 1
ATOM 4065 C CA . VAL A 1 544 ? 61.351 94.784 70.267 1.00 58.41 562 VAL A CA 1
ATOM 4066 C C . VAL A 1 544 ? 59.932 95.129 69.861 1.00 64.35 562 VAL A C 1
ATOM 4067 O O . VAL A 1 544 ? 59.392 96.153 70.260 1.00 66.44 562 VAL A O 1
ATOM 4071 N N . TRP A 1 545 ? 59.361 94.283 69.008 1.00 60.98 563 TRP A N 1
ATOM 4072 C CA . TRP A 1 545 ? 58.014 94.440 68.520 1.00 63.10 563 TRP A CA 1
ATOM 4073 C C . TRP A 1 545 ? 57.087 93.940 69.579 1.00 70.62 563 TRP A C 1
ATOM 4074 O O . TRP A 1 545 ? 57.242 92.805 70.037 1.00 68.67 563 TRP A O 1
ATOM 4085 N N . MET A 1 546 ? 56.160 94.796 70.027 1.00 71.35 564 MET A N 1
ATOM 4086 C CA . MET A 1 546 ? 55.197 94.370 71.036 1.00 71.65 564 MET A CA 1
ATOM 4087 C C . MET A 1 546 ? 53.775 94.550 70.546 1.00 75.23 564 MET A C 1
ATOM 4088 O O . MET A 1 546 ? 53.484 95.458 69.761 1.00 76.67 564 MET A O 1
ATOM 4093 N N . GLY A 1 547 ? 52.933 93.619 70.975 1.00 68.94 565 GLY A N 1
ATOM 4094 C CA . GLY A 1 547 ? 51.525 93.562 70.642 1.00 69.09 565 GLY A CA 1
ATOM 4095 C C . GLY A 1 547 ? 50.715 93.908 71.858 1.00 72.98 565 GLY A C 1
ATOM 4096 O O . GLY A 1 547 ? 51.107 93.583 72.981 1.00 71.79 565 GLY A O 1
ATOM 4097 N N . SER A 1 548 ? 49.598 94.582 71.636 1.00 72.27 566 SER A N 1
ATOM 4098 C CA . SER A 1 548 ? 48.715 95.053 72.689 1.00 74.97 566 SER A CA 1
ATOM 4099 C C . SER A 1 548 ? 47.232 94.880 72.310 1.00 80.74 566 SER A C 1
ATOM 4100 O O . SER A 1 548 ? 46.905 94.222 71.318 1.00 80.56 566 SER A O 1
ATOM 4103 N N . ASP A 1 549 ? 46.347 95.498 73.102 1.00 78.35 567 ASP A N 1
ATOM 4104 C CA . ASP A 1 549 ? 44.911 95.526 72.879 1.00 80.45 567 ASP A CA 1
ATOM 4105 C C . ASP A 1 549 ? 44.556 96.469 71.698 1.00 85.31 567 ASP A C 1
ATOM 4106 O O . ASP A 1 549 ? 43.477 96.327 71.116 1.00 86.85 567 ASP A O 1
ATOM 4111 N N . ILE A 1 550 ? 45.451 97.437 71.368 1.00 80.28 568 ILE A N 1
ATOM 4112 C CA . ILE A 1 550 ? 45.226 98.426 70.305 1.00 81.79 568 ILE A CA 1
ATOM 4113 C C . ILE A 1 550 ? 46.115 98.159 69.053 1.00 84.40 568 ILE A C 1
ATOM 4114 O O . ILE A 1 550 ? 46.204 99.014 68.169 1.00 85.05 568 ILE A O 1
ATOM 4119 N N . GLY A 1 551 ? 46.733 96.979 68.982 1.00 78.68 569 GLY A N 1
ATOM 4120 C CA . GLY A 1 551 ? 47.568 96.601 67.847 1.00 76.88 569 GLY A CA 1
ATOM 4121 C C . GLY A 1 551 ? 49.030 96.335 68.146 1.00 79.72 569 GLY A C 1
ATOM 4122 O O . GLY A 1 551 ? 49.407 96.047 69.286 1.00 78.48 569 GLY A O 1
ATOM 4123 N N . ILE A 1 552 ? 49.866 96.431 67.106 1.00 75.80 570 ILE A N 1
ATOM 4124 C CA . ILE A 1 552 ? 51.298 96.159 67.202 1.00 72.83 570 ILE A CA 1
ATOM 4125 C C . ILE A 1 552 ? 52.117 97.470 67.041 1.00 76.06 570 ILE A C 1
ATOM 4126 O O . ILE A 1 552 ? 51.636 98.421 66.427 1.00 76.69 570 ILE A O 1
ATOM 4131 N N . PHE A 1 553 ? 53.342 97.505 67.624 1.00 72.14 571 PHE A N 1
ATOM 4132 C CA . PHE A 1 553 ? 54.303 98.633 67.590 1.00 73.39 571 PHE A CA 1
ATOM 4133 C C . PHE A 1 553 ? 55.690 98.198 68.082 1.00 76.26 571 PHE A C 1
ATOM 4134 O O . PHE A 1 553 ? 55.796 97.404 69.023 1.00 74.56 571 PHE A O 1
ATOM 4142 N N . GLY A 1 554 ? 56.728 98.725 67.441 1.00 73.63 572 GLY A N 1
ATOM 4143 C CA . GLY A 1 554 ? 58.107 98.367 67.759 1.00 72.44 572 GLY A CA 1
ATOM 4144 C C . GLY A 1 554 ? 59.059 99.477 68.177 1.00 80.12 572 GLY A C 1
ATOM 4145 O O . GLY A 1 554 ? 59.038 100.596 67.631 1.00 82.52 572 GLY A O 1
ATOM 4146 N N . VAL A 1 555 ? 59.931 99.143 69.151 1.00 75.33 573 VAL A N 1
ATOM 4147 C CA . VAL A 1 555 ? 60.972 100.024 69.664 1.00 76.07 573 VAL A CA 1
ATOM 4148 C C . VAL A 1 555 ? 62.261 99.669 68.924 1.00 80.29 573 VAL A C 1
ATOM 4149 O O . VAL A 1 555 ? 62.727 98.534 69.026 1.00 78.51 573 VAL A O 1
ATOM 4153 N N . TYR A 1 556 ? 62.828 100.624 68.172 1.00 78.10 574 TYR A N 1
ATOM 4154 C CA . TYR A 1 556 ? 64.087 100.395 67.465 1.00 76.59 574 TYR A CA 1
ATOM 4155 C C . TYR A 1 556 ? 65.265 100.505 68.483 1.00 78.64 574 TYR A C 1
ATOM 4156 O O . TYR A 1 556 ? 65.094 101.092 69.564 1.00 75.76 574 TYR A O 1
ATOM 4165 N N . ASN A 1 557 ? 66.423 99.870 68.163 1.00 76.08 575 ASN A N 1
ATOM 4166 C CA . ASN A 1 557 ? 67.646 99.834 68.998 1.00 76.14 575 ASN A CA 1
ATOM 4167 C C . ASN A 1 557 ? 67.252 99.653 70.483 1.00 78.18 575 ASN A C 1
ATOM 4168 O O . ASN A 1 557 ? 67.464 100.545 71.322 1.00 79.74 575 ASN A O 1
ATOM 4173 N N . ALA A 1 558 ? 66.608 98.500 70.772 1.00 70.62 576 ALA A N 1
ATOM 4174 C CA . ALA A 1 558 ? 66.082 98.143 72.092 1.00 67.50 576 ALA A CA 1
ATOM 4175 C C . ALA A 1 558 ? 67.191 97.989 73.155 1.00 69.11 576 ALA A C 1
ATOM 4176 O O . ALA A 1 558 ? 66.947 98.275 74.327 1.00 67.74 576 ALA A O 1
ATOM 4178 N N . ALA A 1 559 ? 68.405 97.582 72.730 1.00 65.54 577 ALA A N 1
ATOM 4179 C CA . ALA A 1 559 ? 69.601 97.390 73.559 1.00 65.35 577 ALA A CA 1
ATOM 4180 C C . ALA A 1 559 ? 70.072 98.696 74.292 1.00 72.94 577 ALA A C 1
ATOM 4181 O O . ALA A 1 559 ? 70.694 98.623 75.368 1.00 73.22 577 ALA A O 1
ATOM 4183 N N . GLY A 1 560 ? 69.756 99.858 73.725 1.00 70.32 578 GLY A N 1
ATOM 4184 C CA . GLY A 1 560 ? 70.168 101.116 74.329 1.00 72.41 578 GLY A CA 1
ATOM 4185 C C . GLY A 1 560 ? 69.155 101.843 75.195 1.00 76.45 578 GLY A C 1
ATOM 4186 O O . GLY A 1 560 ? 69.440 102.963 75.634 1.00 79.41 578 GLY A O 1
ATOM 4187 N N . VAL A 1 561 ? 67.975 101.238 75.452 1.00 68.96 579 VAL A N 1
ATOM 4188 C CA . VAL A 1 561 ? 66.903 101.889 76.213 1.00 68.42 579 VAL A CA 1
ATOM 4189 C C . VAL A 1 561 ? 67.356 102.242 77.613 1.00 70.81 579 VAL A C 1
ATOM 4190 O O . VAL A 1 561 ? 67.102 103.371 78.026 1.00 72.30 579 VAL A O 1
ATOM 4194 N N . LEU A 1 562 ? 68.072 101.329 78.316 1.00 65.46 580 LEU A N 1
ATOM 4195 C CA . LEU A 1 562 ? 68.548 101.586 79.688 1.00 65.81 580 LEU A CA 1
ATOM 4196 C C . LEU A 1 562 ? 69.629 102.685 79.749 1.00 71.49 580 LEU A C 1
ATOM 4197 O O . LEU A 1 562 ? 69.782 103.326 80.792 1.00 72.14 580 LEU A O 1
ATOM 4202 N N . SER A 1 563 ? 70.362 102.885 78.635 1.00 68.50 581 SER A N 1
ATOM 4203 C CA . SER A 1 563 ? 71.442 103.849 78.489 1.00 70.93 581 SER A CA 1
ATOM 4204 C C . SER A 1 563 ? 70.972 105.196 77.930 1.00 78.38 581 SER A C 1
ATOM 4205 O O . SER A 1 563 ? 71.681 106.182 78.112 1.00 80.71 581 SER A O 1
ATOM 4208 N N . SER A 1 564 ? 69.796 105.249 77.267 1.00 76.10 582 SER A N 1
ATOM 4209 C CA . SER A 1 564 ? 69.265 106.472 76.652 1.00 79.88 582 SER A CA 1
ATOM 4210 C C . SER A 1 564 ? 68.759 107.495 77.667 1.00 88.35 582 SER A C 1
ATOM 4211 O O . SER A 1 564 ? 68.292 107.133 78.753 1.00 87.53 582 SER A O 1
ATOM 4214 N N . THR A 1 565 ? 68.846 108.788 77.272 1.00 88.75 583 THR A N 1
ATOM 4215 C CA . THR A 1 565 ? 68.424 109.964 78.038 1.00 91.09 583 THR A CA 1
ATOM 4216 C C . THR A 1 565 ? 66.988 110.431 77.655 1.00 95.96 583 THR A C 1
ATOM 4217 O O . THR A 1 565 ? 66.711 111.637 77.726 1.00 98.71 583 THR A O 1
ATOM 4221 N N . SER A 1 566 ? 66.072 109.481 77.294 1.00 89.23 584 SER A N 1
ATOM 4222 C CA . SER A 1 566 ? 64.679 109.790 76.925 1.00 90.02 584 SER A CA 1
ATOM 4223 C C . SER A 1 566 ? 63.739 108.559 77.088 1.00 91.82 584 SER A C 1
ATOM 4224 O O . SER A 1 566 ? 64.229 107.437 77.241 1.00 89.90 584 SER A O 1
ATOM 4227 N N . THR A 1 567 ? 62.394 108.770 77.081 1.00 88.47 585 THR A N 1
ATOM 4228 C CA . THR A 1 567 ? 61.421 107.662 77.192 1.00 85.98 585 THR A CA 1
ATOM 4229 C C . THR A 1 567 ? 61.410 106.929 75.847 1.00 86.97 585 THR A C 1
ATOM 4230 O O . THR A 1 567 ? 61.294 107.598 74.820 1.00 89.44 585 THR A O 1
ATOM 4234 N N . PRO A 1 568 ? 61.564 105.585 75.815 1.00 78.53 586 PRO A N 1
ATOM 4235 C CA . PRO A 1 568 ? 61.636 104.880 74.521 1.00 75.98 586 PRO A CA 1
ATOM 4236 C C . PRO A 1 568 ? 60.505 105.210 73.558 1.00 79.13 586 PRO A C 1
ATOM 4237 O O . PRO A 1 568 ? 59.339 105.312 73.957 1.00 80.12 586 PRO A O 1
ATOM 4241 N N . ILE A 1 569 ? 60.886 105.409 72.284 1.00 73.97 587 ILE A N 1
ATOM 4242 C CA . ILE A 1 569 ? 59.985 105.705 71.180 1.00 74.07 587 ILE A CA 1
ATOM 4243 C C . ILE A 1 569 ? 59.557 104.383 70.514 1.00 75.69 587 ILE A C 1
ATOM 4244 O O . ILE A 1 569 ? 60.397 103.560 70.118 1.00 71.31 587 ILE A O 1
ATOM 4249 N N . ALA A 1 570 ? 58.217 104.201 70.434 1.00 75.11 588 ALA A N 1
ATOM 4250 C CA . ALA A 1 570 ? 57.484 103.105 69.796 1.00 73.26 588 ALA A CA 1
ATOM 4251 C C . ALA A 1 570 ? 56.963 103.578 68.466 1.00 79.55 588 ALA A C 1
ATOM 4252 O O . ALA A 1 570 ? 56.436 104.688 68.372 1.00 81.47 588 ALA A O 1
ATOM 4254 N N . VAL A 1 571 ? 57.151 102.762 67.429 1.00 76.87 589 VAL A N 1
ATOM 4255 C CA . VAL A 1 571 ? 56.706 103.073 66.068 1.00 79.45 589 VAL A CA 1
ATOM 4256 C C . VAL A 1 571 ? 55.487 102.213 65.727 1.00 84.44 589 VAL A C 1
ATOM 4257 O O . VAL A 1 571 ? 55.592 100.974 65.705 1.00 81.38 589 VAL A O 1
ATOM 4261 N N . ARG A 1 572 ? 54.335 102.870 65.466 1.00 84.54 590 ARG A N 1
ATOM 4262 C CA . ARG A 1 572 ? 53.112 102.184 65.029 1.00 84.70 590 ARG A CA 1
ATOM 4263 C C . ARG A 1 572 ? 53.194 102.079 63.506 1.00 91.71 590 ARG A C 1
ATOM 4264 O O . ARG A 1 572 ? 53.313 103.113 62.836 1.00 94.20 590 ARG A O 1
ATOM 4272 N N . PRO A 1 573 ? 53.267 100.842 62.954 1.00 87.36 591 PRO A N 1
ATOM 4273 C CA . PRO A 1 573 ? 53.442 100.690 61.503 1.00 88.55 591 PRO A CA 1
ATOM 4274 C C . PRO A 1 573 ? 52.317 101.340 60.712 1.00 95.79 591 PRO A C 1
ATOM 4275 O O . PRO A 1 573 ? 51.160 101.311 61.134 1.00 96.24 591 PRO A O 1
ATOM 4279 N N . VAL A 1 574 ? 52.680 101.963 59.587 1.00 94.55 592 VAL A N 1
ATOM 4280 C CA . VAL A 1 574 ? 51.748 102.661 58.705 1.00 97.96 592 VAL A CA 1
ATOM 4281 C C . VAL A 1 574 ? 51.698 101.925 57.352 1.00 104.19 592 VAL A C 1
ATOM 4282 O O . VAL A 1 574 ? 52.739 101.718 56.719 1.00 103.86 592 VAL A O 1
ATOM 4286 N N . GLY A 1 575 ? 50.491 101.522 56.952 1.00 102.20 593 GLY A N 1
ATOM 4287 C CA . GLY A 1 575 ? 50.246 100.821 55.698 1.00 103.09 593 GLY A CA 1
ATOM 4288 C C . GLY A 1 575 ? 49.301 101.538 54.757 1.00 112.81 593 GLY A C 1
ATOM 4289 O O . GLY A 1 575 ? 48.694 102.548 55.124 1.00 115.30 593 GLY A O 1
ATOM 4290 N N . GLY A 1 576 ? 49.185 101.010 53.541 1.00 111.49 594 GLY A N 1
ATOM 4291 C CA . GLY A 1 576 ? 48.308 101.549 52.509 1.00 115.99 594 GLY A CA 1
ATOM 4292 C C . GLY A 1 576 ? 48.950 102.546 51.571 1.00 124.71 594 GLY A C 1
ATOM 4293 O O . GLY A 1 576 ? 50.027 103.078 51.848 1.00 122.73 594 GLY A O 1
ATOM 4294 N N . GLU A 1 577 ? 48.270 102.803 50.445 1.00 127.36 595 GLU A N 1
ATOM 4295 C CA . GLU A 1 577 ? 48.695 103.746 49.410 1.00 132.30 595 GLU A CA 1
ATOM 4296 C C . GLU A 1 577 ? 48.766 105.161 49.990 1.00 141.31 595 GLU A C 1
ATOM 4297 O O . GLU A 1 577 ? 48.047 105.469 50.942 1.00 140.79 595 GLU A O 1
ATOM 4303 N N . GLU A 1 578 ? 49.619 106.017 49.409 1.00 142.11 596 GLU A N 1
ATOM 4304 C CA . GLU A 1 578 ? 49.825 107.409 49.830 1.00 145.45 596 GLU A CA 1
ATOM 4305 C C . GLU A 1 578 ? 48.503 108.197 50.123 1.00 151.96 596 GLU A C 1
ATOM 4306 O O . GLU A 1 578 ? 48.484 108.856 51.171 1.00 152.36 596 GLU A O 1
ATOM 4312 N N . PRO A 1 579 ? 47.401 108.164 49.302 1.00 149.90 597 PRO A N 1
ATOM 4313 C CA . PRO A 1 579 ? 46.214 108.960 49.677 1.00 148.74 597 PRO A CA 1
ATOM 4314 C C . PRO A 1 579 ? 45.407 108.347 50.834 1.00 150.31 597 PRO A C 1
ATOM 4315 O O . PRO A 1 579 ? 44.820 109.104 51.610 1.00 151.01 597 PRO A O 1
ATOM 4319 N N . ASN A 1 580 ? 45.399 107.002 50.973 1.00 141.04 598 ASN A N 1
ATOM 4320 C CA . ASN A 1 580 ? 44.635 106.308 52.012 1.00 137.32 598 ASN A CA 1
ATOM 4321 C C . ASN A 1 580 ? 45.543 105.470 52.940 1.00 134.81 598 ASN A C 1
ATOM 4322 O O . ASN A 1 580 ? 45.793 104.281 52.686 1.00 130.82 598 ASN A O 1
ATOM 4327 N N . LEU A 1 581 ? 46.013 106.103 54.036 1.00 129.41 599 LEU A N 1
ATOM 4328 C CA . LEU A 1 581 ? 46.899 105.472 55.023 1.00 124.12 599 LEU A CA 1
ATOM 4329 C C . LEU A 1 581 ? 46.133 105.078 56.316 1.00 125.00 599 LEU A C 1
ATOM 4330 O O . LEU A 1 581 ? 45.000 105.534 56.522 1.00 128.27 599 LEU A O 1
ATOM 4335 N N . TYR A 1 582 ? 46.744 104.195 57.155 1.00 113.96 600 TYR A N 1
ATOM 4336 C CA . TYR A 1 582 ? 46.168 103.660 58.403 1.00 110.32 600 TYR A CA 1
ATOM 4337 C C . TYR A 1 582 ? 47.215 102.973 59.301 1.00 109.38 600 TYR A C 1
ATOM 4338 O O . TYR A 1 582 ? 48.276 102.569 58.815 1.00 107.07 600 TYR A O 1
ATOM 4347 N N . TYR A 1 583 ? 46.896 102.786 60.597 1.00 103.88 601 TYR A N 1
ATOM 4348 C CA . TYR A 1 583 ? 47.784 102.018 61.469 1.00 99.26 601 TYR A CA 1
ATOM 4349 C C . TYR A 1 583 ? 47.416 100.545 61.326 1.00 97.95 601 TYR A C 1
ATOM 4350 O O . TYR A 1 583 ? 46.238 100.178 61.388 1.00 96.26 601 TYR A O 1
ATOM 4359 N N . VAL A 1 584 ? 48.439 99.717 61.109 1.00 92.37 602 VAL A N 1
ATOM 4360 C CA . VAL A 1 584 ? 48.346 98.277 60.924 1.00 90.08 602 VAL A CA 1
ATOM 4361 C C . VAL A 1 584 ? 47.683 97.653 62.170 1.00 93.52 602 VAL A C 1
ATOM 4362 O O . VAL A 1 584 ? 48.284 97.551 63.240 1.00 91.81 602 VAL A O 1
ATOM 4366 N N . LEU A 1 585 ? 46.406 97.292 61.992 1.00 91.15 603 LEU A N 1
ATOM 4367 C CA . LEU A 1 585 ? 45.450 96.667 62.901 1.00 90.55 603 LEU A CA 1
ATOM 4368 C C . LEU A 1 585 ? 45.258 97.434 64.247 1.00 95.06 603 LEU A C 1
ATOM 4369 O O . LEU A 1 585 ? 45.674 96.975 65.305 1.00 91.97 603 LEU A O 1
ATOM 4374 N N . ASP A 1 586 ? 44.516 98.563 64.187 1.00 96.22 604 ASP A N 1
ATOM 4375 C CA . ASP A 1 586 ? 44.072 99.348 65.352 1.00 97.80 604 ASP A CA 1
ATOM 4376 C C . ASP A 1 586 ? 42.954 98.586 66.072 1.00 101.52 604 ASP A C 1
ATOM 4377 O O . ASP A 1 586 ? 42.100 98.000 65.391 1.00 101.81 604 ASP A O 1
ATOM 4382 N N . LYS A 1 587 ? 42.923 98.633 67.430 1.00 97.00 605 LYS A N 1
ATOM 4383 C CA . LYS A 1 587 ? 41.908 98.009 68.316 1.00 97.00 605 LYS A CA 1
ATOM 4384 C C . LYS A 1 587 ? 41.860 96.446 68.235 1.00 96.16 605 LYS A C 1
ATOM 4385 O O . LYS A 1 587 ? 41.023 95.830 68.903 1.00 95.97 605 LYS A O 1
ATOM 4391 N N . VAL A 1 588 ? 42.772 95.822 67.459 1.00 88.21 606 VAL A N 1
ATOM 4392 C CA . VAL A 1 588 ? 42.899 94.370 67.332 1.00 84.27 606 VAL A CA 1
ATOM 4393 C C . VAL A 1 588 ? 43.811 93.888 68.461 1.00 85.84 606 VAL A C 1
ATOM 4394 O O . VAL A 1 588 ? 44.958 94.348 68.554 1.00 84.57 606 VAL A O 1
ATOM 4398 N N . THR A 1 589 ? 43.313 92.975 69.318 1.00 81.27 607 THR A N 1
ATOM 4399 C CA . THR A 1 589 ? 44.086 92.424 70.439 1.00 77.88 607 THR A CA 1
ATOM 4400 C C . THR A 1 589 ? 45.075 91.373 69.903 1.00 77.68 607 THR A C 1
ATOM 4401 O O . THR A 1 589 ? 44.669 90.329 69.388 1.00 76.34 607 THR A O 1
ATOM 4405 N N . VAL A 1 590 ? 46.377 91.692 70.000 1.00 72.61 608 VAL A N 1
ATOM 4406 C CA . VAL A 1 590 ? 47.497 90.854 69.547 1.00 69.54 608 VAL A CA 1
ATOM 4407 C C . VAL A 1 590 ? 47.981 90.008 70.749 1.00 70.99 608 VAL A C 1
ATOM 4408 O O . VAL A 1 590 ? 48.418 90.559 71.766 1.00 70.13 608 VAL A O 1
ATOM 4412 N N . THR A 1 591 ? 47.885 88.670 70.607 1.00 65.45 609 THR A N 1
ATOM 4413 C CA . THR A 1 591 ? 48.216 87.676 71.632 1.00 63.13 609 THR A CA 1
ATOM 4414 C C . THR A 1 591 ? 49.672 87.167 71.502 1.00 64.98 609 THR A C 1
ATOM 4415 O O . THR A 1 591 ? 50.326 86.947 72.527 1.00 63.08 609 THR A O 1
ATOM 4419 N N . ASP A 1 592 ? 50.179 86.970 70.260 1.00 61.38 610 ASP A N 1
ATOM 4420 C CA . ASP A 1 592 ? 51.560 86.510 70.059 1.00 58.83 610 ASP A CA 1
ATOM 4421 C C . ASP A 1 592 ? 52.187 87.068 68.789 1.00 60.36 610 ASP A C 1
ATOM 4422 O O . ASP A 1 592 ? 51.484 87.450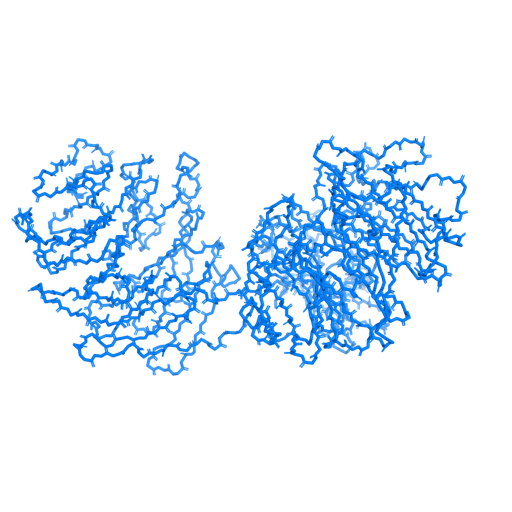 67.841 1.00 61.27 610 ASP A O 1
ATOM 4427 N N . ILE A 1 593 ? 53.534 87.134 68.804 1.00 54.14 611 ILE A N 1
ATOM 4428 C CA . ILE A 1 593 ? 54.402 87.588 67.707 1.00 53.36 611 ILE A CA 1
ATOM 4429 C C . ILE A 1 593 ? 55.602 86.628 67.631 1.00 55.16 611 ILE A C 1
ATOM 4430 O O . ILE A 1 593 ? 56.232 86.331 68.647 1.00 53.79 611 ILE A O 1
ATOM 4435 N N . VAL A 1 594 ? 55.919 86.185 66.408 1.00 51.33 612 VAL A N 1
ATOM 4436 C CA . VAL A 1 594 ? 57.044 85.326 66.054 1.00 49.86 612 VAL A CA 1
ATOM 4437 C C . VAL A 1 594 ? 57.727 85.971 64.827 1.00 57.72 612 VAL A C 1
ATOM 4438 O O . VAL A 1 594 ? 57.034 86.574 64.004 1.00 59.37 612 VAL A O 1
ATOM 4442 N N . VAL A 1 595 ? 59.079 85.919 64.746 1.00 55.57 613 VAL A N 1
ATOM 4443 C CA . VAL A 1 595 ? 59.832 86.564 63.660 1.00 56.90 613 VAL A CA 1
ATOM 4444 C C . VAL A 1 595 ? 60.571 85.523 62.765 1.00 63.80 613 VAL A C 1
ATOM 4445 O O . VAL A 1 595 ? 61.353 84.688 63.250 1.00 63.13 613 VAL A O 1
ATOM 4449 N N . ASP A 1 596 ? 60.311 85.637 61.444 1.00 62.48 614 ASP A N 1
ATOM 4450 C CA . ASP A 1 596 ? 60.855 84.882 60.303 1.00 63.40 614 ASP A CA 1
ATOM 4451 C C . ASP A 1 596 ? 62.366 84.953 60.166 1.00 65.48 614 ASP A C 1
ATOM 4452 O O . ASP A 1 596 ? 63.013 85.858 60.682 1.00 64.44 614 ASP A O 1
ATOM 4457 N N . LYS A 1 597 ? 62.887 84.065 59.319 1.00 62.12 615 LYS A N 1
ATOM 4458 C CA . LYS A 1 597 ? 64.259 83.971 58.830 1.00 62.62 615 LYS A CA 1
ATOM 4459 C C . LYS A 1 597 ? 64.463 85.175 57.898 1.00 67.77 615 LYS A C 1
ATOM 4460 O O . LYS A 1 597 ? 65.581 85.687 57.755 1.00 67.61 615 LYS A O 1
ATOM 4466 N N . LEU A 1 598 ? 63.335 85.645 57.289 1.00 64.48 616 LEU A N 1
ATOM 4467 C CA . LEU A 1 598 ? 63.275 86.804 56.397 1.00 65.06 616 LEU A CA 1
ATOM 4468 C C . LEU A 1 598 ? 63.038 88.086 57.170 1.00 70.88 616 LEU A C 1
ATOM 4469 O O . LEU A 1 598 ? 62.908 89.144 56.546 1.00 74.27 616 LEU A O 1
ATOM 4474 N N . ASN A 1 599 ? 62.982 88.003 58.525 1.00 64.81 617 ASN A N 1
ATOM 4475 C CA . ASN A 1 599 ? 62.710 89.115 59.449 1.00 63.86 617 ASN A CA 1
ATOM 4476 C C . ASN A 1 599 ? 61.230 89.602 59.313 1.00 66.95 617 ASN A C 1
ATOM 4477 O O . ASN A 1 599 ? 60.881 90.698 59.760 1.00 65.01 617 ASN A O 1
ATOM 4482 N N . HIS A 1 600 ? 60.365 88.755 58.714 1.00 64.51 618 HIS A N 1
ATOM 4483 C CA . HIS A 1 600 ? 58.936 89.021 58.577 1.00 64.84 618 HIS A CA 1
ATOM 4484 C C . HIS A 1 600 ? 58.272 88.624 59.870 1.00 63.40 618 HIS A C 1
ATOM 4485 O O . HIS A 1 600 ? 58.865 87.865 60.636 1.00 61.55 618 HIS A O 1
ATOM 4492 N N . LYS A 1 601 ? 57.081 89.162 60.156 1.00 58.48 619 LYS A N 1
ATOM 4493 C CA . LYS A 1 601 ? 56.429 88.923 61.440 1.00 56.48 619 LYS A CA 1
ATOM 4494 C C . LYS A 1 601 ? 55.134 88.125 61.335 1.00 62.92 619 LYS A C 1
ATOM 4495 O O . LYS A 1 601 ? 54.241 88.495 60.580 1.00 65.13 619 LYS A O 1
ATOM 4501 N N . TRP A 1 602 ? 55.034 87.022 62.100 1.00 59.00 620 TRP A N 1
ATOM 4502 C CA . TRP A 1 602 ? 53.820 86.209 62.184 1.00 58.38 620 TRP A CA 1
ATOM 4503 C C . TRP A 1 602 ? 53.062 86.701 63.393 1.00 62.41 620 TRP A C 1
ATOM 4504 O O . TRP A 1 602 ? 53.569 86.629 64.511 1.00 61.02 620 TRP A O 1
ATOM 4515 N N . VAL A 1 603 ? 51.900 87.314 63.160 1.00 60.91 621 VAL A N 1
ATOM 4516 C CA . VAL A 1 603 ? 51.087 87.888 64.225 1.00 60.85 621 VAL A CA 1
ATOM 4517 C C . VAL A 1 603 ? 49.789 87.096 64.475 1.00 66.37 621 VAL A C 1
ATOM 4518 O O . VAL A 1 603 ? 48.918 87.021 63.595 1.00 68.33 621 VAL A O 1
ATOM 4522 N N . ALA A 1 604 ? 49.659 86.553 65.703 1.00 60.23 622 ALA A N 1
ATOM 4523 C CA . ALA A 1 604 ? 48.457 85.905 66.213 1.00 59.51 622 ALA A CA 1
ATOM 4524 C C . ALA A 1 604 ? 47.592 86.954 66.880 1.00 66.15 622 ALA A C 1
ATOM 4525 O O . ALA A 1 604 ? 48.105 87.784 67.645 1.00 66.34 622 ALA A O 1
ATOM 4527 N N . THR A 1 605 ? 46.288 86.936 66.583 1.00 64.56 623 THR A N 1
ATOM 4528 C CA . THR A 1 605 ? 45.309 87.873 67.134 1.00 66.69 623 THR A CA 1
ATOM 4529 C C . THR A 1 605 ? 44.127 87.152 67.816 1.00 72.11 623 THR A C 1
ATOM 4530 O O . THR A 1 605 ? 43.801 86.004 67.505 1.00 70.08 623 THR A O 1
ATOM 4534 N N . GLN A 1 606 ? 43.457 87.879 68.706 1.00 72.00 624 GLN A N 1
ATOM 4535 C CA . GLN A 1 606 ? 42.258 87.435 69.389 1.00 73.83 624 GLN A CA 1
ATOM 4536 C C . GLN A 1 606 ? 41.070 87.933 68.575 1.00 80.82 624 GLN A C 1
ATOM 4537 O O . GLN A 1 606 ? 40.717 89.105 68.674 1.00 83.48 624 GLN A O 1
ATOM 4543 N N . GLY A 1 607 ? 40.562 87.074 67.692 1.00 77.26 625 GLY A N 1
ATOM 4544 C CA . GLY A 1 607 ? 39.384 87.327 66.866 1.00 79.64 625 GLY A CA 1
ATOM 4545 C C . GLY A 1 607 ? 39.508 87.739 65.410 1.00 83.36 625 GLY A C 1
ATOM 4546 O O . GLY A 1 607 ? 38.475 87.909 64.757 1.00 87.25 625 GLY A O 1
ATOM 4547 N N . THR A 1 608 ? 40.716 87.954 64.875 1.00 76.05 626 THR A N 1
ATOM 4548 C CA . THR A 1 608 ? 40.817 88.389 63.463 1.00 76.04 626 THR A CA 1
ATOM 4549 C C . THR A 1 608 ? 41.806 87.503 62.635 1.00 75.59 626 THR A C 1
ATOM 4550 O O . THR A 1 608 ? 42.251 87.894 61.548 1.00 74.15 626 THR A O 1
ATOM 4554 N N . GLY A 1 609 ? 42.106 86.318 63.150 1.00 69.63 627 GLY A N 1
ATOM 4555 C CA . GLY A 1 609 ? 42.970 85.359 62.481 1.00 66.94 627 GLY A CA 1
ATOM 4556 C C . GLY A 1 609 ? 44.454 85.584 62.658 1.00 67.96 627 GLY A C 1
ATOM 4557 O O . GLY A 1 609 ? 44.900 86.111 63.680 1.00 65.04 627 GLY A O 1
ATOM 4558 N N . LEU A 1 610 ? 45.221 85.134 61.651 1.00 64.99 628 LEU A N 1
ATOM 4559 C CA . LEU A 1 610 ? 46.678 85.179 61.584 1.00 62.95 628 LEU A CA 1
ATOM 4560 C C . LEU A 1 610 ? 47.140 86.125 60.484 1.00 67.86 628 LEU A C 1
ATOM 4561 O O . LEU A 1 610 ? 46.632 86.079 59.371 1.00 68.04 628 LEU A O 1
ATOM 4566 N N . TYR A 1 611 ? 48.153 86.933 60.787 1.00 65.32 629 TYR A N 1
ATOM 4567 C CA . TYR A 1 611 ? 48.737 87.873 59.833 1.00 66.20 629 TYR A CA 1
ATOM 4568 C C . TYR A 1 611 ? 50.208 87.612 59.625 1.00 67.88 629 TYR A C 1
ATOM 4569 O O . TYR A 1 611 ? 50.897 87.194 60.552 1.00 64.20 629 TYR A O 1
ATOM 4578 N N . LEU A 1 612 ? 50.691 87.905 58.418 1.00 66.41 630 LEU A N 1
ATOM 4579 C CA . LEU A 1 612 ? 52.101 87.855 58.063 1.00 65.86 630 LEU A CA 1
ATOM 4580 C C . LEU A 1 612 ? 52.448 89.250 57.629 1.00 72.49 630 LEU A C 1
ATOM 4581 O O . LEU A 1 612 ? 51.857 89.734 56.666 1.00 75.91 630 LEU A O 1
ATOM 4586 N N . LEU A 1 613 ? 53.336 89.926 58.360 1.00 67.52 631 LEU A N 1
ATOM 4587 C CA . LEU A 1 613 ? 53.731 91.303 58.038 1.00 68.87 631 LEU A CA 1
ATOM 4588 C C . LEU A 1 613 ? 55.183 91.368 57.550 1.00 71.74 631 LEU A C 1
ATOM 4589 O O . LEU A 1 613 ? 55.965 90.466 57.832 1.00 67.96 631 LEU A O 1
ATOM 4594 N N . SER A 1 614 ? 55.535 92.449 56.819 1.00 71.83 632 SER A N 1
ATOM 4595 C CA . SER A 1 614 ? 56.882 92.700 56.292 1.00 71.95 632 SER A CA 1
ATOM 4596 C C . SER A 1 614 ? 57.842 93.094 57.423 1.00 72.95 632 SER A C 1
ATOM 4597 O O . SER A 1 614 ? 57.416 93.248 58.568 1.00 69.33 632 SER A O 1
ATOM 4600 N N . GLU A 1 615 ? 59.137 93.238 57.100 1.00 72.01 633 GLU A N 1
ATOM 4601 C CA . GLU A 1 615 ? 60.196 93.599 58.049 1.00 72.01 633 GLU A CA 1
ATOM 4602 C C . GLU A 1 615 ? 59.717 94.636 59.092 1.00 76.33 633 GLU A C 1
ATOM 4603 O O . GLU A 1 615 ? 59.714 94.339 60.285 1.00 73.36 633 GLU A O 1
ATOM 4609 N N . ASP A 1 616 ? 59.250 95.815 58.627 1.00 76.37 634 ASP A N 1
ATOM 4610 C CA . ASP A 1 616 ? 58.834 96.945 59.466 1.00 77.11 634 ASP A CA 1
ATOM 4611 C C . ASP A 1 616 ? 57.347 96.919 59.830 1.00 80.20 634 ASP A C 1
ATOM 4612 O O . ASP A 1 616 ? 56.823 97.916 60.346 1.00 81.15 634 ASP A O 1
ATOM 4617 N N . CYS A 1 617 ? 56.673 95.787 59.550 1.00 75.27 635 CYS A N 1
ATOM 4618 C CA . CYS A 1 617 ? 55.246 95.554 59.796 1.00 75.36 635 CYS A CA 1
ATOM 4619 C C . CYS A 1 617 ? 54.328 96.545 59.003 1.00 82.79 635 CYS A C 1
ATOM 4620 O O . CYS A 1 617 ? 53.118 96.544 59.232 1.00 82.63 635 CYS A O 1
ATOM 4623 N N . SER A 1 618 ? 54.896 97.342 58.047 1.00 82.08 636 SER A N 1
ATOM 4624 C CA . SER A 1 618 ? 54.176 98.342 57.244 1.00 85.10 636 SER A CA 1
ATOM 4625 C C . SER A 1 618 ? 53.093 97.745 56.371 1.00 90.53 636 SER A C 1
ATOM 4626 O O . SER A 1 618 ? 51.997 98.305 56.304 1.00 92.95 636 SER A O 1
ATOM 4629 N N . LYS A 1 619 ? 53.396 96.635 55.675 1.00 84.33 637 LYS A N 1
ATOM 4630 C CA . LYS A 1 619 ? 52.429 96.059 54.768 1.00 84.34 637 LYS A CA 1
ATOM 4631 C C . LYS A 1 619 ? 52.076 94.611 55.137 1.00 83.56 637 LYS A C 1
ATOM 4632 O O . LYS A 1 619 ? 52.957 93.821 55.505 1.00 81.78 637 LYS A O 1
ATOM 4638 N N . ILE A 1 620 ? 50.762 94.284 55.055 1.00 77.15 638 ILE A N 1
ATOM 4639 C CA . ILE A 1 620 ? 50.245 92.941 55.298 1.00 74.08 638 ILE A CA 1
ATOM 4640 C C . ILE A 1 620 ? 50.639 92.095 54.089 1.00 79.02 638 ILE A C 1
ATOM 4641 O O . ILE A 1 620 ? 50.238 92.420 52.966 1.00 82.16 638 ILE A O 1
ATOM 4646 N N . LEU A 1 621 ? 51.476 91.061 54.309 1.00 72.35 639 LEU A N 1
ATOM 4647 C CA . LEU A 1 621 ? 51.937 90.148 53.255 1.00 72.23 639 LEU A CA 1
ATOM 4648 C C . LEU A 1 621 ? 50.924 89.005 53.013 1.00 75.98 639 LEU A C 1
ATOM 4649 O O . LEU A 1 621 ? 50.901 88.441 51.914 1.00 76.94 639 LEU A O 1
ATOM 4654 N N . ALA A 1 622 ? 50.126 88.644 54.057 1.00 70.16 640 ALA A N 1
ATOM 4655 C CA . ALA A 1 622 ? 49.082 87.611 54.043 1.00 69.10 640 ALA A CA 1
ATOM 4656 C C . ALA A 1 622 ? 48.278 87.615 55.354 1.00 70.87 640 ALA A C 1
ATOM 4657 O O . ALA A 1 622 ? 48.784 88.052 56.391 1.00 69.17 640 ALA A O 1
ATOM 4659 N N . GLN A 1 623 ? 47.027 87.114 55.291 1.00 67.48 641 GLN A N 1
ATOM 4660 C CA . GLN A 1 623 ? 46.126 86.941 56.427 1.00 66.22 641 GLN A CA 1
ATOM 4661 C C . GLN A 1 623 ? 45.246 85.683 56.231 1.00 72.96 641 GLN A C 1
ATOM 4662 O O . GLN A 1 623 ? 44.607 85.512 55.180 1.00 75.28 641 GLN A O 1
ATOM 4668 N N . PHE A 1 624 ? 45.230 84.813 57.266 1.00 68.01 642 PHE A N 1
ATOM 4669 C CA . PHE A 1 624 ? 44.482 83.557 57.317 1.00 67.46 642 PHE A CA 1
ATOM 4670 C C . PHE A 1 624 ? 43.466 83.608 58.431 1.00 70.10 642 PHE A C 1
ATOM 4671 O O . PHE A 1 624 ? 43.776 84.029 59.543 1.00 67.17 642 PHE A O 1
ATOM 4679 N N . THR A 1 625 ? 42.230 83.232 58.094 1.00 69.50 643 THR A N 1
ATOM 4680 C CA . THR A 1 625 ? 41.054 83.173 58.957 1.00 70.47 643 THR A CA 1
ATOM 4681 C C . THR A 1 625 ? 40.325 81.847 58.732 1.00 75.49 643 THR A C 1
ATOM 4682 O O . THR A 1 625 ? 40.723 81.054 57.873 1.00 74.23 643 THR A O 1
ATOM 4686 N N . VAL A 1 626 ? 39.236 81.623 59.474 1.00 73.78 644 VAL A N 1
ATOM 4687 C CA . VAL A 1 626 ? 38.439 80.414 59.315 1.00 75.19 644 VAL A CA 1
ATOM 4688 C C . VAL A 1 626 ? 37.742 80.458 57.955 1.00 81.58 644 VAL A C 1
ATOM 4689 O O . VAL A 1 626 ? 37.563 79.420 57.308 1.00 81.27 644 VAL A O 1
ATOM 4693 N N . GLU A 1 627 ? 37.398 81.683 57.527 1.00 80.12 645 GLU A N 1
ATOM 4694 C CA . GLU A 1 627 ? 36.658 82.018 56.316 1.00 83.27 645 GLU A CA 1
ATOM 4695 C C . GLU A 1 627 ? 37.455 81.766 55.026 1.00 89.23 645 GLU A C 1
ATOM 4696 O O . GLU A 1 627 ? 36.893 81.159 54.100 1.00 91.60 645 GLU A O 1
ATOM 4702 N N . ASN A 1 628 ? 38.743 82.236 54.957 1.00 83.88 646 ASN A N 1
ATOM 4703 C CA . ASN A 1 628 ? 39.631 82.145 53.776 1.00 83.22 646 ASN A CA 1
ATOM 4704 C C . ASN A 1 628 ? 40.661 81.006 53.856 1.00 84.95 646 ASN A C 1
ATOM 4705 O O . ASN A 1 628 ? 41.355 80.754 52.869 1.00 85.17 646 ASN A O 1
ATOM 4710 N N . SER A 1 629 ? 40.809 80.359 55.014 1.00 78.92 647 SER A N 1
ATOM 4711 C CA . SER A 1 629 ? 41.820 79.316 55.126 1.00 75.78 647 SER A CA 1
ATOM 4712 C C . SER A 1 629 ? 41.358 78.132 56.012 1.00 76.26 647 SER A C 1
ATOM 4713 O O . SER A 1 629 ? 40.356 78.265 56.722 1.00 77.65 647 SER A O 1
ATOM 4716 N N . PRO A 1 630 ? 42.111 76.996 56.034 1.00 67.63 648 PRO A N 1
ATOM 4717 C CA . PRO A 1 630 ? 41.720 75.864 56.892 1.00 65.79 648 PRO A CA 1
ATOM 4718 C C . PRO A 1 630 ? 41.899 76.123 58.404 1.00 64.87 648 PRO A C 1
ATOM 4719 O O . PRO A 1 630 ? 41.605 75.209 59.182 1.00 63.13 648 PRO A O 1
ATOM 4723 N N . LEU A 1 631 ? 42.338 77.361 58.814 1.00 58.30 649 LEU A N 1
ATOM 4724 C CA . LEU A 1 631 ? 42.521 77.804 60.206 1.00 56.28 649 LEU A CA 1
ATOM 4725 C C . LEU A 1 631 ? 41.279 77.458 61.063 1.00 63.07 649 LEU A C 1
ATOM 4726 O O . LEU A 1 631 ? 40.139 77.800 60.710 1.00 64.32 649 LEU A O 1
ATOM 4731 N N . LEU A 1 632 ? 41.519 76.703 62.159 1.00 60.19 650 LEU A N 1
ATOM 4732 C CA . LEU A 1 632 ? 40.488 76.171 63.069 1.00 60.90 650 LEU A CA 1
ATOM 4733 C C . LEU A 1 632 ? 39.679 77.273 63.790 1.00 68.85 650 LEU A C 1
ATOM 4734 O O . LEU A 1 632 ? 38.455 77.142 63.910 1.00 71.39 650 LEU A O 1
ATOM 4739 N N . SER A 1 633 ? 40.354 78.341 64.260 1.00 64.79 651 SER A N 1
ATOM 4740 C CA . SER A 1 633 ? 39.707 79.433 64.973 1.00 66.74 651 SER A CA 1
ATOM 4741 C C . SER A 1 633 ? 40.399 80.758 64.695 1.00 72.57 651 SER A C 1
ATOM 4742 O O . SER A 1 633 ? 41.626 80.788 64.549 1.00 69.99 651 SER A O 1
ATOM 4745 N N . ASN A 1 634 ? 39.615 81.864 64.653 1.00 72.52 652 ASN A N 1
ATOM 4746 C CA . ASN A 1 634 ? 40.153 83.224 64.482 1.00 72.21 652 ASN A CA 1
ATOM 4747 C C . ASN A 1 634 ? 40.797 83.721 65.795 1.00 73.85 652 ASN A C 1
ATOM 4748 O O . ASN A 1 634 ? 41.510 84.723 65.772 1.00 72.80 652 ASN A O 1
ATOM 4753 N N . ASN A 1 635 ? 40.530 83.030 66.934 1.00 69.77 653 ASN A N 1
ATOM 4754 C CA . ASN A 1 635 ? 41.105 83.358 68.233 1.00 68.88 653 ASN A CA 1
ATOM 4755 C C . ASN A 1 635 ? 42.317 82.434 68.471 1.00 71.89 653 ASN A C 1
ATOM 4756 O O . ASN A 1 635 ? 42.161 81.246 68.791 1.00 71.31 653 ASN A O 1
ATOM 4761 N N . ILE A 1 636 ? 43.529 83.002 68.246 1.00 67.29 654 ILE A N 1
ATOM 4762 C CA . ILE A 1 636 ? 44.829 82.345 68.387 1.00 64.81 654 ILE A CA 1
ATOM 4763 C C . ILE A 1 636 ? 45.447 82.795 69.701 1.00 67.95 654 ILE A C 1
ATOM 4764 O O . ILE A 1 636 ? 45.572 83.990 69.942 1.00 68.80 654 ILE A O 1
ATOM 4769 N N . LEU A 1 637 ? 45.844 81.833 70.533 1.00 62.65 655 LEU A N 1
ATOM 4770 C CA . LEU A 1 637 ? 46.390 82.055 71.871 1.00 61.42 655 LEU A CA 1
ATOM 4771 C C . LEU A 1 637 ? 47.914 82.109 71.897 1.00 62.66 655 LEU A C 1
ATOM 4772 O O . LEU A 1 637 ? 48.480 82.835 72.725 1.00 60.61 655 LEU A O 1
ATOM 4777 N N . SER A 1 638 ? 48.571 81.312 71.010 1.00 57.94 656 SER A N 1
ATOM 4778 C CA . SER A 1 638 ? 50.024 81.200 70.915 1.00 55.05 656 SER A CA 1
ATOM 4779 C C . SER A 1 638 ? 50.528 80.858 69.495 1.00 57.75 656 SER A C 1
ATOM 4780 O O . SER A 1 638 ? 49.767 80.410 68.636 1.00 59.32 656 SER A O 1
ATOM 4783 N N . LEU A 1 639 ? 51.838 81.084 69.284 1.00 51.82 657 LEU A N 1
ATOM 4784 C CA . LEU A 1 639 ? 52.643 80.804 68.092 1.00 50.24 657 LEU A CA 1
ATOM 4785 C C . LEU A 1 639 ? 54.032 80.198 68.500 1.00 56.30 657 LEU A C 1
ATOM 4786 O O . LEU A 1 639 ? 54.487 80.375 69.644 1.00 56.98 657 LEU A O 1
ATOM 4791 N N . ALA A 1 640 ? 54.679 79.463 67.566 1.00 51.26 658 ALA A N 1
ATOM 4792 C CA . ALA A 1 640 ? 56.009 78.838 67.695 1.00 49.47 658 ALA A CA 1
ATOM 4793 C C . ALA A 1 640 ? 56.429 78.440 66.332 1.00 53.83 658 ALA A C 1
ATOM 4794 O O . ALA A 1 640 ? 55.596 77.970 65.566 1.00 56.00 658 ALA A O 1
ATOM 4796 N N . LEU A 1 641 ? 57.687 78.643 65.989 1.00 48.73 659 LEU A N 1
ATOM 4797 C CA . LEU A 1 641 ? 58.159 78.367 64.644 1.00 48.03 659 LEU A CA 1
ATOM 4798 C C . LEU A 1 641 ? 59.386 77.459 64.635 1.00 49.74 659 LEU A C 1
ATOM 4799 O O . LEU A 1 641 ? 60.367 77.719 65.340 1.00 48.30 659 LEU A O 1
ATOM 4804 N N . ASN A 1 642 ? 59.327 76.412 63.800 1.00 46.25 660 ASN A N 1
ATOM 4805 C CA . ASN A 1 642 ? 60.414 75.470 63.579 1.00 46.63 660 ASN A CA 1
ATOM 4806 C C . ASN A 1 642 ? 61.231 76.032 62.423 1.00 54.06 660 ASN A C 1
ATOM 4807 O O . ASN A 1 642 ? 60.946 75.749 61.255 1.00 56.15 660 ASN A O 1
ATOM 4812 N N . ASP A 1 643 ? 62.225 76.870 62.749 1.00 51.45 661 ASP A N 1
ATOM 4813 C CA . ASP A 1 643 ? 63.065 77.584 61.775 1.00 53.05 661 ASP A CA 1
ATOM 4814 C C . ASP A 1 643 ? 63.791 76.648 60.793 1.00 57.42 661 ASP A C 1
ATOM 4815 O O . ASP A 1 643 ? 64.143 77.093 59.701 1.00 59.10 661 ASP A O 1
ATOM 4820 N N . ASP A 1 644 ? 63.944 75.360 61.145 1.00 52.63 662 ASP A N 1
ATOM 4821 C CA . ASP A 1 644 ? 64.640 74.370 60.338 1.00 53.94 662 ASP A CA 1
ATOM 4822 C C . ASP A 1 644 ? 63.804 73.778 59.198 1.00 60.59 662 ASP A C 1
ATOM 4823 O O . ASP A 1 644 ? 64.375 73.479 58.139 1.00 62.22 662 ASP A O 1
ATOM 4828 N N . ASN A 1 645 ? 62.494 73.532 59.416 1.00 56.33 663 ASN A N 1
ATOM 4829 C CA . ASN A 1 645 ? 61.670 72.953 58.349 1.00 57.20 663 ASN A CA 1
ATOM 4830 C C . ASN A 1 645 ? 60.516 73.890 57.960 1.00 61.34 663 ASN A C 1
ATOM 4831 O O . ASN A 1 645 ? 59.640 73.509 57.176 1.00 62.57 663 ASN A O 1
ATOM 4836 N N . GLY A 1 646 ? 60.529 75.093 58.527 1.00 55.77 664 GLY A N 1
ATOM 4837 C CA . GLY A 1 646 ? 59.564 76.138 58.229 1.00 55.20 664 GLY A CA 1
ATOM 4838 C C . GLY A 1 646 ? 58.173 75.916 58.763 1.00 59.28 664 GLY A C 1
ATOM 4839 O O . GLY A 1 646 ? 57.264 76.640 58.369 1.00 61.47 664 GLY A O 1
ATOM 4840 N N . LEU A 1 647 ? 57.973 74.950 59.666 1.00 53.63 665 LEU A N 1
ATOM 4841 C CA . LEU A 1 647 ? 56.626 74.732 60.189 1.00 51.91 665 LEU A CA 1
ATOM 4842 C C . LEU A 1 647 ? 56.298 75.675 61.334 1.00 54.51 665 LEU A C 1
ATOM 4843 O O . LEU A 1 647 ? 56.949 75.621 62.388 1.00 54.27 665 LEU A O 1
ATOM 4848 N N . LEU A 1 648 ? 55.267 76.518 61.131 1.00 49.31 666 LEU A N 1
ATOM 4849 C CA . LEU A 1 648 ? 54.748 77.413 62.165 1.00 47.48 666 LEU A CA 1
ATOM 4850 C C . LEU A 1 648 ? 53.630 76.686 62.909 1.00 52.76 666 LEU A C 1
ATOM 4851 O O . LEU A 1 648 ? 52.654 76.251 62.276 1.00 54.08 666 LEU A O 1
ATOM 4856 N N . TYR A 1 649 ? 53.784 76.535 64.244 1.00 47.49 667 TYR A N 1
ATOM 4857 C CA . TYR A 1 649 ? 52.783 75.922 65.130 1.00 47.02 667 TYR A CA 1
ATOM 4858 C C . TYR A 1 649 ? 51.798 77.019 65.561 1.00 51.75 667 TYR A C 1
ATOM 4859 O O . TYR A 1 649 ? 52.223 78.109 65.958 1.00 52.64 667 TYR A O 1
ATOM 4868 N N . ILE A 1 650 ? 50.497 76.772 65.388 1.00 47.41 668 ILE A N 1
ATOM 4869 C CA . ILE A 1 650 ? 49.453 77.764 65.668 1.00 47.09 668 ILE A CA 1
ATOM 4870 C C . ILE A 1 650 ? 48.557 77.206 66.743 1.00 50.98 668 ILE A C 1
ATOM 4871 O O . ILE A 1 650 ? 47.811 76.268 66.479 1.00 50.24 668 ILE A O 1
ATOM 4876 N N . GLY A 1 651 ? 48.662 77.761 67.943 1.00 47.74 669 GLY A N 1
ATOM 4877 C CA . GLY A 1 651 ? 47.825 77.340 69.052 1.00 49.47 669 GLY A CA 1
ATOM 4878 C C . GLY A 1 651 ? 46.512 78.087 69.036 1.00 59.38 669 GLY A C 1
ATOM 4879 O O . GLY A 1 651 ? 46.431 79.174 69.609 1.00 60.88 669 GLY A O 1
ATOM 4880 N N . THR A 1 652 ? 45.488 77.569 68.327 1.00 59.27 670 THR A N 1
ATOM 4881 C CA . THR A 1 652 ? 44.185 78.260 68.294 1.00 62.00 670 THR A CA 1
ATOM 4882 C C . THR A 1 652 ? 43.377 77.861 69.525 1.00 68.38 670 THR A C 1
ATOM 4883 O O . THR A 1 652 ? 43.707 76.877 70.193 1.00 67.10 670 THR A O 1
ATOM 4887 N N . ALA A 1 653 ? 42.302 78.607 69.805 1.00 67.99 671 ALA A N 1
ATOM 4888 C CA . ALA A 1 653 ? 41.412 78.323 70.934 1.00 70.32 671 ALA A CA 1
ATOM 4889 C C . ALA A 1 653 ? 40.750 76.930 70.785 1.00 73.50 671 ALA A C 1
ATOM 4890 O O . ALA A 1 653 ? 40.320 76.336 71.779 1.00 73.64 671 ALA A O 1
ATOM 4892 N N . ASP A 1 654 ? 40.723 76.409 69.539 1.00 69.27 672 ASP A N 1
ATOM 4893 C CA . ASP A 1 654 ? 40.164 75.111 69.171 1.00 69.82 672 ASP A CA 1
ATOM 4894 C C . ASP A 1 654 ? 41.263 74.072 68.815 1.00 69.06 672 ASP A C 1
ATOM 4895 O O . ASP A 1 654 ? 40.982 73.108 68.115 1.00 69.56 672 ASP A O 1
ATOM 4900 N N . GLY A 1 655 ? 42.488 74.261 69.304 1.00 61.70 673 GLY A N 1
ATOM 4901 C CA . GLY A 1 655 ? 43.567 73.304 69.068 1.00 58.63 673 GLY A CA 1
ATOM 4902 C C . GLY A 1 655 ? 44.748 73.707 68.203 1.00 56.55 673 GLY A C 1
ATOM 4903 O O . GLY A 1 655 ? 44.773 74.783 67.606 1.00 53.83 673 GLY A O 1
ATOM 4904 N N . LEU A 1 656 ? 45.719 72.792 68.107 1.00 52.75 674 LEU A N 1
ATOM 4905 C CA . LEU A 1 656 ? 46.959 72.967 67.375 1.00 52.16 674 LEU A CA 1
ATOM 4906 C C . LEU A 1 656 ? 46.844 72.698 65.874 1.00 61.05 674 LEU A C 1
ATOM 4907 O O . LEU A 1 656 ? 46.223 71.735 65.411 1.00 62.11 674 LEU A O 1
ATOM 4912 N N . MET A 1 657 ? 47.542 73.557 65.132 1.00 59.54 675 MET A N 1
ATOM 4913 C CA . MET A 1 657 ? 47.663 73.584 63.679 1.00 59.31 675 MET A CA 1
ATOM 4914 C C . MET A 1 657 ? 49.104 73.863 63.284 1.00 61.47 675 MET A C 1
ATOM 4915 O O . MET A 1 657 ? 49.869 74.395 64.097 1.00 58.73 675 MET A O 1
ATOM 4920 N N . THR A 1 658 ? 49.467 73.517 62.029 1.00 58.63 676 THR A N 1
ATOM 4921 C CA . THR A 1 658 ? 50.789 73.792 61.455 1.00 57.11 676 THR A CA 1
ATOM 4922 C C . THR A 1 658 ? 50.647 74.257 60.029 1.00 58.23 676 THR A C 1
ATOM 4923 O O . THR A 1 658 ? 49.962 73.608 59.231 1.00 59.08 676 THR A O 1
ATOM 4927 N N . PHE A 1 659 ? 51.350 75.349 59.710 1.00 51.12 677 PHE A N 1
ATOM 4928 C CA . PHE A 1 659 ? 51.395 75.949 58.387 1.00 50.92 677 PHE A CA 1
ATOM 4929 C C . PHE A 1 659 ? 52.837 75.939 57.890 1.00 55.10 677 PHE A C 1
ATOM 4930 O O . PHE A 1 659 ? 53.744 76.352 58.623 1.00 51.44 677 PHE A O 1
ATOM 4938 N N . GLN A 1 660 ? 53.057 75.437 56.650 1.00 56.03 678 GLN A N 1
ATOM 4939 C CA . GLN A 1 660 ? 54.403 75.396 56.055 1.00 56.64 678 GLN A CA 1
ATOM 4940 C C . GLN A 1 660 ? 54.695 76.765 55.513 1.00 61.95 678 GLN A C 1
ATOM 4941 O O . GLN A 1 660 ? 54.072 77.184 54.529 1.00 64.94 678 GLN A O 1
ATOM 4947 N N . THR A 1 661 ? 55.598 77.480 56.204 1.00 56.63 679 THR A N 1
ATOM 4948 C CA . THR A 1 661 ? 55.997 78.865 55.958 1.00 56.87 679 THR A CA 1
ATOM 4949 C C . THR A 1 661 ? 56.906 78.997 54.712 1.00 64.51 679 THR A C 1
ATOM 4950 O O . THR A 1 661 ? 56.885 80.046 54.041 1.00 65.18 679 THR A O 1
ATOM 4954 N N . GLY A 1 662 ? 57.688 77.951 54.423 1.00 82.08 680 GLY A N 1
ATOM 4955 C CA . GLY A 1 662 ? 58.638 77.955 53.314 1.00 80.55 680 GLY A CA 1
ATOM 4956 C C . GLY A 1 662 ? 59.875 78.746 53.693 1.00 87.27 680 GLY A C 1
ATOM 4957 O O . GLY A 1 662 ? 60.608 79.228 52.832 1.00 85.84 680 GLY A O 1
ATOM 4958 N N . THR A 1 663 ? 60.115 78.845 55.016 1.00 87.14 681 THR A N 1
ATOM 4959 C CA . THR A 1 663 ? 61.162 79.569 55.722 1.00 89.40 681 THR A CA 1
ATOM 4960 C C . THR A 1 663 ? 62.168 78.530 56.268 1.00 101.49 681 THR A C 1
ATOM 4961 O O . THR A 1 663 ? 63.130 78.880 56.954 1.00 106.50 681 THR A O 1
ATOM 4965 N N . GLY A 1 664 ? 61.973 77.275 55.880 1.00 99.72 682 GLY A N 1
ATOM 4966 C CA . GLY A 1 664 ? 62.827 76.166 56.275 1.00 105.00 682 GLY A CA 1
ATOM 4967 C C . GLY A 1 664 ? 64.264 76.224 55.793 1.00 114.50 682 GLY A C 1
ATOM 4968 O O . GLY A 1 664 ? 64.564 76.742 54.711 1.00 110.81 682 GLY A O 1
ATOM 4969 N N . SER A 1 665 ? 65.161 75.671 56.621 1.00 119.76 683 SER A N 1
ATOM 4970 C CA . SER A 1 665 ? 66.586 75.532 56.353 1.00 124.07 683 SER A CA 1
ATOM 4971 C C . SER A 1 665 ? 66.837 74.103 55.825 1.00 132.68 683 SER A C 1
ATOM 4972 O O . SER A 1 665 ? 67.679 73.356 56.336 1.00 137.98 683 SER A O 1
ATOM 4975 N N . GLY A 1 666 ? 66.036 73.743 54.820 1.00 126.88 684 GLY A N 1
ATOM 4976 C CA . GLY A 1 666 ? 66.106 72.481 54.101 1.00 128.92 684 GLY A CA 1
ATOM 4977 C C . GLY A 1 666 ? 67.115 72.681 52.997 1.00 134.48 684 GLY A C 1
ATOM 4978 O O . GLY A 1 666 ? 66.852 73.427 52.044 1.00 129.28 684 GLY A O 1
ATOM 4979 N N . SER A 1 667 ? 68.312 72.088 53.179 1.00 137.65 685 SER A N 1
ATOM 4980 C CA . SER A 1 667 ? 69.454 72.240 52.280 1.00 139.36 685 SER A CA 1
ATOM 4981 C C . SER A 1 667 ? 69.191 71.693 50.844 1.00 142.21 685 SER A C 1
ATOM 4982 O O . SER A 1 667 ? 68.975 72.493 49.913 1.00 136.20 685 SER A O 1
ATOM 4985 N N . ALA A 1 668 ? 69.227 70.346 50.677 1.00 143.51 686 ALA A N 1
ATOM 4986 C CA . ALA A 1 668 ? 69.081 69.659 49.392 1.00 142.43 686 ALA A CA 1
ATOM 4987 C C . ALA A 1 668 ? 67.626 69.384 49.027 1.00 140.00 686 ALA A C 1
ATOM 4988 O O . ALA A 1 668 ? 66.786 69.150 49.904 1.00 138.87 686 ALA A O 1
ATOM 4990 N N . SER A 1 669 ? 67.348 69.421 47.704 1.00 132.55 687 SER A N 1
ATOM 4991 C CA . SER A 1 669 ? 66.049 69.197 47.053 1.00 127.19 687 SER A CA 1
ATOM 4992 C C . SER A 1 669 ? 64.990 70.270 47.434 1.00 122.63 687 SER A C 1
ATOM 4993 O O . SER A 1 669 ? 63.799 70.071 47.171 1.00 119.09 687 SER A O 1
ATOM 4996 N N . GLU A 1 670 ? 65.435 71.421 47.988 1.00 115.99 688 GLU A N 1
ATOM 4997 C CA . GLU A 1 670 ? 64.554 72.499 48.438 1.00 110.25 688 GLU A CA 1
ATOM 4998 C C . GLU A 1 670 ? 63.738 73.122 47.279 1.00 107.55 688 GLU A C 1
ATOM 4999 O O . GLU A 1 670 ? 62.577 73.487 47.489 1.00 104.44 688 GLU A O 1
ATOM 5005 N N . LEU A 1 671 ? 64.313 73.198 46.068 1.00 101.74 689 LEU A N 1
ATOM 5006 C CA . LEU A 1 671 ? 63.591 73.740 44.924 1.00 96.33 689 LEU A CA 1
ATOM 5007 C C . LEU A 1 671 ? 63.164 72.639 43.958 1.00 100.82 689 LEU A C 1
ATOM 5008 O O . LEU A 1 671 ? 62.483 72.924 42.974 1.00 97.72 689 LEU A O 1
ATOM 5013 N N . ASP A 1 672 ? 63.506 71.378 44.267 1.00 101.99 690 ASP A N 1
ATOM 5014 C CA . ASP A 1 672 ? 63.158 70.213 43.450 1.00 103.88 690 ASP A CA 1
ATOM 5015 C C . ASP A 1 672 ? 61.637 69.989 43.376 1.00 103.73 690 ASP A C 1
ATOM 5016 O O . ASP A 1 672 ? 61.172 69.217 42.533 1.00 104.11 690 ASP A O 1
ATOM 5021 N N . GLY A 1 673 ? 60.885 70.678 44.234 1.00 96.43 691 GLY A N 1
ATOM 5022 C CA . GLY A 1 673 ? 59.433 70.560 44.286 1.00 93.18 691 GLY A CA 1
ATOM 5023 C C . GLY A 1 673 ? 58.625 71.679 43.650 1.00 89.52 691 GLY A C 1
ATOM 5024 O O . GLY A 1 673 ? 57.412 71.731 43.861 1.00 88.47 691 GLY A O 1
ATOM 5025 N N . VAL A 1 674 ? 59.247 72.571 42.864 1.00 81.15 692 VAL A N 1
ATOM 5026 C CA . VAL A 1 674 ? 58.485 73.671 42.252 1.00 76.66 692 VAL A CA 1
ATOM 5027 C C . VAL A 1 674 ? 57.628 73.105 41.088 1.00 79.88 692 VAL A C 1
ATOM 5028 O O . VAL A 1 674 ? 58.077 72.191 40.396 1.00 82.01 692 VAL A O 1
ATOM 5032 N N . TYR A 1 675 ? 56.379 73.614 40.918 1.00 72.95 693 TYR A N 1
ATOM 5033 C CA . TYR A 1 675 ? 55.451 73.198 39.855 1.00 70.89 693 TYR A CA 1
ATOM 5034 C C . TYR A 1 675 ? 54.371 74.267 39.550 1.00 68.30 693 TYR A C 1
ATOM 5035 O O . TYR A 1 675 ? 54.058 75.089 40.406 1.00 67.22 693 TYR A O 1
ATOM 5044 N N . VAL A 1 676 ? 53.822 74.251 38.323 1.00 61.63 694 VAL A N 1
ATOM 5045 C CA . VAL A 1 676 ? 52.765 75.175 37.881 1.00 59.19 694 VAL A CA 1
ATOM 5046 C C . VAL A 1 676 ? 51.500 74.390 37.669 1.00 65.20 694 VAL A C 1
ATOM 5047 O O . VAL A 1 676 ? 51.536 73.319 37.058 1.00 67.65 694 VAL A O 1
ATOM 5051 N N . TYR A 1 677 ? 50.376 74.939 38.119 1.00 60.62 695 TYR A N 1
ATOM 5052 C CA . TYR A 1 677 ? 49.074 74.339 37.918 1.00 61.65 695 TYR A CA 1
ATOM 5053 C C . TYR A 1 677 ? 48.066 75.459 37.702 1.00 65.88 695 TYR A C 1
ATOM 5054 O O . TYR A 1 677 ? 48.049 76.441 38.453 1.00 65.93 695 TYR A O 1
ATOM 5063 N N . PRO A 1 678 ? 47.257 75.357 36.635 1.00 62.62 696 PRO A N 1
ATOM 5064 C CA . PRO A 1 678 ? 47.186 74.241 35.686 1.00 63.78 696 PRO A CA 1
ATOM 5065 C C . PRO A 1 678 ? 48.195 74.342 34.527 1.00 67.26 696 PRO A C 1
ATOM 5066 O O . PRO A 1 678 ? 48.531 75.428 34.042 1.00 65.67 696 PRO A O 1
ATOM 5070 N N . ASN A 1 679 ? 48.693 73.176 34.105 1.00 64.65 697 ASN A N 1
ATOM 5071 C CA . ASN A 1 679 ? 49.592 73.025 32.971 1.00 63.71 697 ASN A CA 1
ATOM 5072 C C . ASN A 1 679 ? 49.039 71.885 32.087 1.00 70.21 697 ASN A C 1
ATOM 5073 O O . ASN A 1 679 ? 49.015 70.732 32.530 1.00 70.89 697 ASN A O 1
ATOM 5078 N N . PRO A 1 680 ? 48.524 72.195 30.873 1.00 68.14 698 PRO A N 1
ATOM 5079 C CA . PRO A 1 680 ? 48.480 73.515 30.227 1.00 67.51 698 PRO A CA 1
ATOM 5080 C C . PRO A 1 680 ? 47.353 74.404 30.756 1.00 72.12 698 PRO A C 1
ATOM 5081 O O . PRO A 1 680 ? 46.398 73.892 31.356 1.00 72.86 698 PRO A O 1
ATOM 5085 N N . LEU A 1 681 ? 47.473 75.739 30.538 1.00 67.67 699 LEU A N 1
ATOM 5086 C CA . LEU A 1 681 ? 46.442 76.699 30.923 1.00 68.21 699 LEU A CA 1
ATOM 5087 C C . LEU A 1 681 ? 45.453 76.860 29.761 1.00 75.78 699 LEU A C 1
ATOM 5088 O O . LEU A 1 681 ? 45.770 77.491 28.745 1.00 76.73 699 LEU A O 1
ATOM 5093 N N . ARG A 1 682 ? 44.254 76.268 29.923 1.00 73.95 700 ARG A N 1
ATOM 5094 C CA . ARG A 1 682 ? 43.186 76.243 28.920 1.00 76.89 700 ARG A CA 1
ATOM 5095 C C . ARG A 1 682 ? 42.228 77.441 29.058 1.00 81.12 700 ARG A C 1
ATOM 5096 O O . ARG A 1 682 ? 42.088 77.976 30.158 1.00 77.65 700 ARG A O 1
ATOM 5104 N N . PRO A 1 683 ? 41.528 77.853 27.966 1.00 83.07 701 PRO A N 1
ATOM 5105 C CA . PRO A 1 683 ? 40.629 79.021 28.057 1.00 86.21 701 PRO A CA 1
ATOM 5106 C C . PRO A 1 683 ? 39.463 78.873 29.043 1.00 92.29 701 PRO A C 1
ATOM 5107 O O . PRO A 1 683 ? 38.947 79.897 29.498 1.00 93.94 701 PRO A O 1
ATOM 5111 N N . GLU A 1 684 ? 39.060 77.631 29.384 1.00 88.76 702 GLU A N 1
ATOM 5112 C CA . GLU A 1 684 ? 37.974 77.400 30.343 1.00 91.05 702 GLU A CA 1
ATOM 5113 C C . GLU A 1 684 ? 38.442 77.593 31.810 1.00 93.10 702 GLU A C 1
ATOM 5114 O O . GLU A 1 684 ? 37.584 77.734 32.683 1.00 95.15 702 GLU A O 1
ATOM 5120 N N . TYR A 1 685 ? 39.781 77.574 32.077 1.00 86.06 703 TYR A N 1
ATOM 5121 C CA . TYR A 1 685 ? 40.380 77.841 33.404 1.00 83.03 703 TYR A CA 1
ATOM 5122 C C . TYR A 1 685 ? 40.648 79.350 33.469 1.00 89.62 703 TYR A C 1
ATOM 5123 O O . TYR A 1 685 ? 41.683 79.763 32.939 1.00 88.01 703 TYR A O 1
ATOM 5132 N N . PRO A 1 686 ? 39.764 80.222 34.018 1.00 89.47 704 PRO A N 1
ATOM 5133 C CA . PRO A 1 686 ? 40.008 81.667 33.879 1.00 90.15 704 PRO A CA 1
ATOM 5134 C C . PRO A 1 686 ? 41.003 82.275 34.869 1.00 90.75 704 PRO A C 1
ATOM 5135 O O . PRO A 1 686 ? 41.894 82.998 34.426 1.00 89.44 704 PRO A O 1
ATOM 5139 N N . ASP A 1 687 ? 40.861 81.999 36.179 1.00 86.13 705 ASP A N 1
ATOM 5140 C CA . ASP A 1 687 ? 41.653 82.567 37.282 1.00 84.10 705 ASP A CA 1
ATOM 5141 C C . ASP A 1 687 ? 43.194 82.783 36.983 1.00 84.01 705 ASP A C 1
ATOM 5142 O O . ASP A 1 687 ? 43.735 83.800 37.423 1.00 84.36 705 ASP A O 1
ATOM 5147 N N . GLY A 1 688 ? 43.844 81.883 36.225 1.00 76.59 706 GLY A N 1
ATOM 5148 C CA . GLY A 1 688 ? 45.265 81.975 35.869 1.00 72.19 706 GLY A CA 1
ATOM 5149 C C . GLY A 1 688 ? 46.098 80.778 36.302 1.00 71.33 706 GLY A C 1
ATOM 5150 O O . GLY A 1 688 ? 45.579 79.658 36.340 1.00 70.94 706 GLY A O 1
ATOM 5151 N N . VAL A 1 689 ? 47.406 80.992 36.636 1.00 64.52 707 VAL A N 1
ATOM 5152 C CA . VAL A 1 689 ? 48.305 79.907 37.094 1.00 61.41 707 VAL A CA 1
ATOM 5153 C C . VAL A 1 689 ? 48.824 80.156 38.521 1.00 63.83 707 VAL A C 1
ATOM 5154 O O . VAL A 1 689 ? 48.924 81.307 38.962 1.00 64.15 707 VAL A O 1
ATOM 5158 N N . THR A 1 690 ? 49.174 79.056 39.219 1.00 58.80 708 THR A N 1
ATOM 5159 C CA . THR A 1 690 ? 49.742 79.069 40.564 1.00 58.01 708 THR A CA 1
ATOM 5160 C C . THR A 1 690 ? 51.101 78.359 40.565 1.00 62.37 708 THR A C 1
ATOM 5161 O O . THR A 1 690 ? 51.184 77.181 40.183 1.00 61.63 708 THR A O 1
ATOM 5165 N N . ILE A 1 691 ? 52.163 79.091 40.987 1.00 58.86 709 ILE A N 1
ATOM 5166 C CA . ILE A 1 691 ? 53.507 78.541 41.183 1.00 58.88 709 ILE A CA 1
ATOM 5167 C C . ILE A 1 691 ? 53.486 77.988 42.570 1.00 65.78 709 ILE A C 1
ATOM 5168 O O . ILE A 1 691 ? 53.139 78.722 43.490 1.00 67.52 709 ILE A O 1
ATOM 5173 N N . ALA A 1 692 ? 53.776 76.697 42.729 1.00 63.28 710 ALA A N 1
ATOM 5174 C CA . ALA A 1 692 ? 53.746 76.074 44.047 1.00 65.08 710 ALA A CA 1
ATOM 5175 C C . ALA A 1 692 ? 55.028 75.271 44.307 1.00 70.28 710 ALA A C 1
ATOM 5176 O O . ALA A 1 692 ? 55.872 75.163 43.410 1.00 69.61 710 ALA A O 1
ATOM 5178 N N . GLY A 1 693 ? 55.183 74.784 45.546 1.00 67.67 711 GLY A N 1
ATOM 5179 C CA . GLY A 1 693 ? 56.364 74.058 46.003 1.00 69.43 711 GLY A CA 1
ATOM 5180 C C . GLY A 1 693 ? 57.601 74.933 46.155 1.00 73.95 711 GLY A C 1
ATOM 5181 O O . GLY A 1 693 ? 58.719 74.412 46.230 1.00 77.11 711 GLY A O 1
ATOM 5182 N N . LEU A 1 694 ? 57.415 76.267 46.224 1.00 67.03 712 LEU A N 1
ATOM 5183 C CA . LEU A 1 694 ? 58.487 77.242 46.368 1.00 67.16 712 LEU A CA 1
ATOM 5184 C C . LEU A 1 694 ? 59.020 77.316 47.787 1.00 75.47 712 LEU A C 1
ATOM 5185 O O . LEU A 1 694 ? 58.568 76.579 48.668 1.00 77.88 712 LEU A O 1
ATOM 5190 N N . GLN A 1 695 ? 59.976 78.241 48.005 1.00 72.99 713 GLN A N 1
ATOM 5191 C CA . GLN A 1 695 ? 60.603 78.557 49.291 1.00 75.81 713 GLN A CA 1
ATOM 5192 C C . GLN A 1 695 ? 60.491 80.063 49.464 1.00 78.92 713 GLN A C 1
ATOM 5193 O O . GLN A 1 695 ? 60.755 80.771 48.509 1.00 77.30 713 GLN A O 1
ATOM 5199 N N . ALA A 1 696 ? 60.018 80.558 50.617 1.00 77.33 714 ALA A N 1
ATOM 5200 C CA . ALA A 1 696 ? 59.855 81.993 50.867 1.00 77.88 714 ALA A CA 1
ATOM 5201 C C . ALA A 1 696 ? 61.195 82.708 50.783 1.00 85.18 714 ALA A C 1
ATOM 5202 O O . ALA A 1 696 ? 62.181 82.219 51.331 1.00 88.26 714 ALA A O 1
ATOM 5204 N N . GLY A 1 697 ? 61.220 83.820 50.050 1.00 82.26 715 GLY A N 1
ATOM 5205 C CA . GLY A 1 697 ? 62.409 84.636 49.800 1.00 84.85 715 GLY A CA 1
ATOM 5206 C C . GLY A 1 697 ? 63.034 84.438 48.425 1.00 89.78 715 GLY A C 1
ATOM 5207 O O . GLY A 1 697 ? 64.040 85.073 48.096 1.00 91.61 715 GLY A O 1
ATOM 5208 N N . CYS A 1 698 ? 62.432 83.561 47.605 1.00 84.90 716 CYS A N 1
ATOM 5209 C CA . CYS A 1 698 ? 62.907 83.203 46.278 1.00 84.04 716 CYS A CA 1
ATOM 5210 C C . CYS A 1 698 ? 62.531 84.244 45.255 1.00 88.65 716 CYS A C 1
ATOM 5211 O O . CYS A 1 698 ? 61.438 84.807 45.311 1.00 87.56 716 CYS A O 1
ATOM 5214 N N . SER A 1 699 ? 63.408 84.438 44.265 1.00 85.59 717 SER A N 1
ATOM 5215 C CA . SER A 1 699 ? 63.104 85.273 43.126 1.00 84.58 717 SER A CA 1
ATOM 5216 C C . SER A 1 699 ? 62.321 84.398 42.149 1.00 85.47 717 SER A C 1
ATOM 5217 O O . SER A 1 699 ? 62.715 83.254 41.915 1.00 84.41 717 SER A O 1
ATOM 5220 N N . VAL A 1 700 ? 61.182 84.888 41.646 1.00 80.39 718 VAL A N 1
ATOM 5221 C CA . VAL A 1 700 ? 60.343 84.136 40.705 1.00 77.54 718 VAL A CA 1
ATOM 5222 C C . VAL A 1 700 ? 60.067 85.061 39.533 1.00 80.73 718 VAL A C 1
ATOM 5223 O O . VAL A 1 700 ? 59.475 86.124 39.737 1.00 80.50 718 VAL A O 1
ATOM 5227 N N . LYS A 1 701 ? 60.546 84.687 38.324 1.00 78.31 719 LYS A N 1
ATOM 5228 C CA . LYS A 1 701 ? 60.349 85.496 37.106 1.00 79.89 719 LYS A CA 1
ATOM 5229 C C . LYS A 1 701 ? 59.825 84.638 35.935 1.00 83.31 719 LYS A C 1
ATOM 5230 O O . LYS A 1 701 ? 60.323 83.534 35.689 1.00 83.43 719 LYS A O 1
ATOM 5236 N N . ILE A 1 702 ? 58.785 85.148 35.250 1.00 78.97 720 ILE A N 1
ATOM 5237 C CA . ILE A 1 702 ? 58.131 84.474 34.131 1.00 78.21 720 ILE A CA 1
ATOM 5238 C C . ILE A 1 702 ? 58.580 85.117 32.820 1.00 84.68 720 ILE A C 1
ATOM 5239 O O . ILE A 1 702 ? 58.476 86.335 32.661 1.00 86.14 720 ILE A O 1
ATOM 5244 N N . THR A 1 703 ? 59.103 84.295 31.893 1.00 81.83 721 THR A N 1
ATOM 5245 C CA . THR A 1 703 ? 59.572 84.747 30.576 1.00 83.86 721 THR A CA 1
ATOM 5246 C C . THR A 1 703 ? 58.967 83.949 29.433 1.00 88.62 721 THR A C 1
ATOM 5247 O O . THR A 1 703 ? 58.625 82.774 29.603 1.00 86.31 721 THR A O 1
ATOM 5251 N N . ASP A 1 704 ? 58.929 84.565 28.240 1.00 88.85 722 ASP A N 1
ATOM 5252 C CA . ASP A 1 704 ? 58.495 83.896 27.016 1.00 90.35 722 ASP A CA 1
ATOM 5253 C C . ASP A 1 704 ? 59.674 83.057 26.501 1.00 95.37 722 ASP A C 1
ATOM 5254 O O . ASP A 1 704 ? 60.775 83.137 27.072 1.00 94.43 722 ASP A O 1
ATOM 5259 N N . THR A 1 705 ? 59.458 82.261 25.433 1.00 93.84 723 THR A N 1
ATOM 5260 C CA . THR A 1 705 ? 60.506 81.399 24.876 1.00 95.98 723 THR A CA 1
ATOM 5261 C C . THR A 1 705 ? 61.711 82.250 24.426 1.00 103.26 723 THR A C 1
ATOM 5262 O O . THR A 1 705 ? 62.841 81.758 24.480 1.00 104.50 723 THR A O 1
ATOM 5266 N N . THR A 1 706 ? 61.468 83.542 24.064 1.00 100.93 724 THR A N 1
ATOM 5267 C CA . THR A 1 706 ? 62.482 84.546 23.704 1.00 103.34 724 THR A CA 1
ATOM 5268 C C . THR A 1 706 ? 63.371 84.821 24.931 1.00 105.37 724 THR A C 1
ATOM 5269 O O . THR A 1 706 ? 64.594 84.702 24.839 1.00 107.22 724 THR A O 1
ATOM 5273 N N . GLY A 1 707 ? 62.739 85.167 26.055 1.00 98.24 725 GLY A N 1
ATOM 5274 C CA . GLY A 1 707 ? 63.419 85.472 27.303 1.00 96.62 725 GLY A CA 1
ATOM 5275 C C . GLY A 1 707 ? 63.001 86.766 27.974 1.00 100.40 725 GLY A C 1
ATOM 5276 O O . GLY A 1 707 ? 63.547 87.088 29.035 1.00 100.03 725 GLY A O 1
ATOM 5277 N N . ARG A 1 708 ? 62.031 87.521 27.390 1.00 97.95 726 ARG A N 1
ATOM 5278 C CA . ARG A 1 708 ? 61.582 88.792 27.982 1.00 99.17 726 ARG A CA 1
ATOM 5279 C C . ARG A 1 708 ? 60.644 88.530 29.180 1.00 100.42 726 ARG A C 1
ATOM 5280 O O . ARG A 1 708 ? 59.653 87.803 29.041 1.00 97.92 726 ARG A O 1
ATOM 5288 N N . LEU A 1 709 ? 60.991 89.083 30.368 1.00 97.43 727 LEU A N 1
ATOM 5289 C CA . LEU A 1 709 ? 60.177 88.838 31.557 1.00 95.21 727 LEU A CA 1
ATOM 5290 C C . LEU A 1 709 ? 58.844 89.598 31.459 1.00 100.07 727 LEU A C 1
ATOM 5291 O O . LEU A 1 709 ? 58.800 90.747 31.005 1.00 102.88 727 LEU A O 1
ATOM 5296 N N . LEU A 1 710 ? 57.761 88.898 31.839 1.00 93.57 728 LEU A N 1
ATOM 5297 C CA . LEU A 1 710 ? 56.379 89.370 31.795 1.00 94.13 728 LEU A CA 1
ATOM 5298 C C . LEU A 1 710 ? 55.814 89.586 33.211 1.00 97.65 728 LEU A C 1
ATOM 5299 O O . LEU A 1 710 ? 54.855 90.347 33.361 1.00 99.39 728 LEU A O 1
ATOM 5304 N N . TYR A 1 711 ? 56.410 88.921 34.241 1.00 91.74 729 TYR A N 1
ATOM 5305 C CA . TYR A 1 711 ? 56.027 89.009 35.662 1.00 90.77 729 TYR A CA 1
ATOM 5306 C C . TYR A 1 711 ? 57.188 88.582 36.542 1.00 92.14 729 TYR A C 1
ATOM 5307 O O . TYR A 1 711 ? 57.831 87.570 36.264 1.00 89.65 729 TYR A O 1
ATOM 5316 N N . GLN A 1 712 ? 57.441 89.344 37.619 1.00 89.92 730 GLN A N 1
ATOM 5317 C CA . GLN A 1 712 ? 58.527 89.083 38.567 1.00 88.43 730 GLN A CA 1
ATOM 5318 C C . GLN A 1 712 ? 58.113 89.419 40.002 1.00 93.10 730 GLN A C 1
ATOM 5319 O O . GLN A 1 712 ? 57.612 90.513 40.252 1.00 95.37 730 GLN A O 1
ATOM 5325 N N . THR A 1 713 ? 58.340 88.480 40.937 1.00 88.50 731 THR A N 1
ATOM 5326 C CA . THR A 1 713 ? 58.092 88.654 42.378 1.00 89.83 731 THR A CA 1
ATOM 5327 C C . THR A 1 713 ? 59.093 87.880 43.214 1.00 93.91 731 THR A C 1
ATOM 5328 O O . THR A 1 713 ? 59.938 87.153 42.686 1.00 92.47 731 THR A O 1
ATOM 5332 N N . GLU A 1 714 ? 58.977 88.047 44.533 1.00 92.22 732 GLU A N 1
ATOM 5333 C CA . GLU A 1 714 ? 59.705 87.309 45.545 1.00 92.41 732 GLU A CA 1
ATOM 5334 C C . GLU A 1 714 ? 58.688 86.360 46.163 1.00 95.49 732 GLU A C 1
ATOM 5335 O O . GLU A 1 714 ? 57.489 86.654 46.131 1.00 95.10 732 GLU A O 1
ATOM 5341 N N . SER A 1 715 ? 59.123 85.216 46.691 1.00 91.66 733 SER A N 1
ATOM 5342 C CA . SER A 1 715 ? 58.162 84.300 47.285 1.00 90.23 733 SER A CA 1
ATOM 5343 C C . SER A 1 715 ? 57.789 84.766 48.688 1.00 94.34 733 SER A C 1
ATOM 5344 O O . SER A 1 715 ? 58.671 85.054 49.508 1.00 95.98 733 SER A O 1
ATOM 5347 N N . VAL A 1 716 ? 56.474 84.908 48.934 1.00 89.16 734 VAL A N 1
ATOM 5348 C CA . VAL A 1 716 ? 55.931 85.341 50.237 1.00 90.21 734 VAL A CA 1
ATOM 5349 C C . VAL A 1 716 ? 55.837 84.098 51.159 1.00 89.90 734 VAL A C 1
ATOM 5350 O O . VAL A 1 716 ? 56.437 84.086 52.232 1.00 91.04 734 VAL A O 1
ATOM 5354 N N . THR A 1 717 ? 55.114 83.056 50.682 1.00 81.09 735 THR A N 1
ATOM 5355 C CA . THR A 1 717 ? 54.842 81.757 51.282 1.00 79.01 735 THR A CA 1
ATOM 5356 C C . THR A 1 717 ? 55.484 80.660 50.375 1.00 77.68 735 THR A C 1
ATOM 5357 O O . THR A 1 717 ? 56.601 80.824 49.896 1.00 75.56 735 THR A O 1
ATOM 5361 N N . THR A 1 718 ? 54.784 79.551 50.171 1.00 74.12 736 THR A N 1
ATOM 5362 C CA . THR A 1 718 ? 55.171 78.378 49.385 1.00 72.40 736 THR A CA 1
ATOM 5363 C C . THR A 1 718 ? 54.603 78.534 47.980 1.00 75.42 736 THR A C 1
ATOM 5364 O O . THR A 1 718 ? 55.010 77.824 47.059 1.00 74.73 736 THR A O 1
ATOM 5368 N N . GLU A 1 719 ? 53.683 79.503 47.814 1.00 71.84 737 GLU A N 1
ATOM 5369 C CA . GLU A 1 719 ? 53.012 79.787 46.556 1.00 70.19 737 GLU A CA 1
ATOM 5370 C C . GLU A 1 719 ? 53.190 81.238 46.094 1.00 73.91 737 GLU A C 1
ATOM 5371 O O . GLU A 1 719 ? 53.365 82.162 46.898 1.00 75.22 737 GLU A O 1
ATOM 5377 N N . VAL A 1 720 ? 53.117 81.409 44.771 1.00 69.53 738 VAL A N 1
ATOM 5378 C CA . VAL A 1 720 ? 53.139 82.659 43.995 1.00 69.48 738 VAL A CA 1
ATOM 5379 C C . VAL A 1 720 ? 52.044 82.473 42.914 1.00 70.66 738 VAL A C 1
ATOM 5380 O O . VAL A 1 720 ? 51.900 81.372 42.381 1.00 68.25 738 VAL A O 1
ATOM 5384 N N . LYS A 1 721 ? 51.233 83.503 42.650 1.00 68.22 739 LYS A N 1
ATOM 5385 C CA . LYS A 1 721 ? 50.180 83.390 41.637 1.00 68.00 739 LYS A CA 1
ATOM 5386 C C . LYS A 1 721 ? 50.371 84.421 40.516 1.00 72.13 739 LYS A C 1
ATOM 5387 O O . LYS A 1 721 ? 50.889 85.524 40.745 1.00 72.25 739 LYS A O 1
ATOM 5393 N N . TRP A 1 722 ? 49.975 84.029 39.293 1.00 68.25 740 TRP A N 1
ATOM 5394 C CA . TRP A 1 722 ? 50.026 84.880 38.112 1.00 68.96 740 TRP A CA 1
ATOM 5395 C C . TRP A 1 722 ? 48.662 84.873 37.424 1.00 74.58 740 TRP A C 1
ATOM 5396 O O . TRP A 1 722 ? 48.106 83.801 37.171 1.00 72.35 740 TRP A O 1
ATOM 5407 N N . ASN A 1 723 ? 48.129 86.079 37.130 1.00 75.63 741 ASN A N 1
ATOM 5408 C CA . ASN A 1 723 ? 46.837 86.313 36.457 1.00 79.30 741 ASN A CA 1
ATOM 5409 C C . ASN A 1 723 ? 46.845 85.819 34.983 1.00 84.15 741 ASN A C 1
ATOM 5410 O O . ASN A 1 723 ? 45.773 85.709 34.379 1.00 87.52 741 ASN A O 1
ATOM 5415 N N . ALA A 1 724 ? 48.057 85.529 34.425 1.00 77.53 742 ALA A N 1
ATOM 5416 C CA . ALA A 1 724 ? 48.373 85.009 33.081 1.00 76.99 742 ALA A CA 1
ATOM 5417 C C . ALA A 1 724 ? 47.874 85.906 31.941 1.00 85.37 742 ALA A C 1
ATOM 5418 O O . ALA A 1 724 ? 47.696 85.436 30.817 1.00 84.78 742 ALA A O 1
ATOM 5420 N N . ARG A 1 725 ? 47.718 87.209 32.228 1.00 86.47 743 ARG A N 1
ATOM 5421 C CA . ARG A 1 725 ? 47.249 88.237 31.286 1.00 91.45 743 ARG A CA 1
ATOM 5422 C C . ARG A 1 725 ? 48.320 89.327 31.080 1.00 93.60 743 ARG A C 1
ATOM 5423 O O . ARG A 1 725 ? 49.244 89.471 31.893 1.00 91.03 743 ARG A O 1
ATOM 5431 N N . GLY A 1 726 ? 48.162 90.094 30.009 1.00 91.47 744 GLY A N 1
ATOM 5432 C CA . GLY A 1 726 ? 49.062 91.189 29.682 1.00 92.34 744 GLY A CA 1
ATOM 5433 C C . GLY A 1 726 ? 48.703 92.477 30.393 1.00 96.77 744 GLY A C 1
ATOM 5434 O O . GLY A 1 726 ? 47.878 92.476 31.313 1.00 96.35 744 GLY A O 1
ATOM 5435 N N . ALA A 1 727 ? 49.318 93.599 29.955 1.00 94.12 745 ALA A N 1
ATOM 5436 C CA . ALA A 1 727 ? 49.065 94.913 30.538 1.00 97.80 745 ALA A CA 1
ATOM 5437 C C . ALA A 1 727 ? 47.669 95.406 30.159 1.00 106.59 745 ALA A C 1
ATOM 5438 O O . ALA A 1 727 ? 47.053 96.151 30.926 1.00 109.08 745 ALA A O 1
ATOM 5440 N N . ASP A 1 728 ? 47.160 94.922 28.992 1.00 104.79 746 ASP A N 1
ATOM 5441 C CA . ASP A 1 728 ? 45.851 95.204 28.380 1.00 110.49 746 ASP A CA 1
ATOM 5442 C C . ASP A 1 728 ? 44.688 94.424 29.061 1.00 113.41 746 ASP A C 1
ATOM 5443 O O . ASP A 1 728 ? 43.531 94.586 28.659 1.00 117.28 746 ASP A O 1
ATOM 5448 N N . GLY A 1 729 ? 45.011 93.591 30.066 1.00 104.77 747 GLY A N 1
ATOM 5449 C CA . GLY A 1 729 ? 44.045 92.804 30.835 1.00 103.42 747 GLY A CA 1
ATOM 5450 C C . GLY A 1 729 ? 43.505 91.550 30.165 1.00 106.12 747 GLY A C 1
ATOM 5451 O O . GLY A 1 729 ? 42.789 90.770 30.801 1.00 103.55 747 GLY A O 1
ATOM 5452 N N . ASN A 1 730 ? 43.787 91.381 28.859 1.00 104.53 748 ASN A N 1
ATOM 5453 C CA . ASN A 1 730 ? 43.386 90.217 28.078 1.00 103.09 748 ASN A CA 1
ATOM 5454 C C . ASN A 1 730 ? 44.452 89.167 28.292 1.00 100.36 748 ASN A C 1
ATOM 5455 O O . ASN A 1 730 ? 45.609 89.539 28.509 1.00 98.44 748 ASN A O 1
ATOM 5460 N N . ARG A 1 731 ? 44.081 87.868 28.275 1.00 93.37 749 ARG A N 1
ATOM 5461 C CA . ARG A 1 731 ? 45.055 86.795 28.496 1.00 86.48 749 ARG A CA 1
ATOM 5462 C C . ARG A 1 73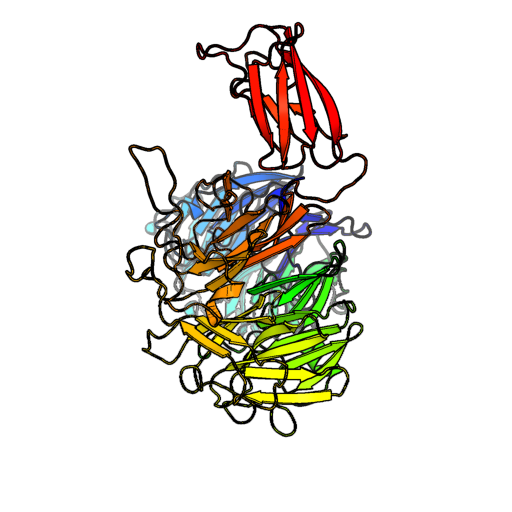1 ? 46.179 86.833 27.480 1.00 89.95 749 ARG A C 1
ATOM 5463 O O . ARG A 1 731 ? 45.972 87.093 26.290 1.00 92.95 749 ARG A O 1
ATOM 5471 N N . VAL A 1 732 ? 47.372 86.563 28.000 1.00 82.90 750 VAL A N 1
ATOM 5472 C CA . VAL A 1 732 ? 48.655 86.379 27.345 1.00 81.30 750 VAL A CA 1
ATOM 5473 C C . VAL A 1 732 ? 48.479 85.345 26.198 1.00 85.38 750 VAL A C 1
ATOM 5474 O O . VAL A 1 732 ? 47.689 84.401 26.333 1.00 84.53 750 VAL A O 1
ATOM 5478 N N . ALA A 1 733 ? 49.200 85.542 25.072 1.00 82.67 751 ALA A N 1
ATOM 5479 C CA . ALA A 1 733 ? 49.162 84.671 23.887 1.00 83.20 751 ALA A CA 1
ATOM 5480 C C . ALA A 1 733 ? 49.516 83.188 24.190 1.00 83.87 751 ALA A C 1
ATOM 5481 O O . ALA A 1 733 ? 50.047 82.867 25.261 1.00 79.17 751 ALA A O 1
ATOM 5483 N N . SER A 1 734 ? 49.214 82.283 23.234 1.00 82.11 752 SER A N 1
ATOM 5484 C CA . SER A 1 734 ? 49.560 80.867 23.378 1.00 79.33 752 SER A CA 1
ATOM 5485 C C . SER A 1 734 ? 51.082 80.713 23.319 1.00 82.41 752 SER A C 1
ATOM 5486 O O . SER A 1 734 ? 51.774 81.621 22.846 1.00 83.54 752 SER A O 1
ATOM 5489 N N . GLY A 1 735 ? 51.590 79.595 23.820 1.00 76.75 753 GLY A N 1
ATOM 5490 C CA . GLY A 1 735 ? 53.019 79.327 23.819 1.00 75.41 753 GLY A CA 1
ATOM 5491 C C . GLY A 1 735 ? 53.510 78.665 25.079 1.00 77.78 753 GLY A C 1
ATOM 5492 O O . GLY A 1 735 ? 52.715 78.299 25.955 1.00 76.70 753 GLY A O 1
ATOM 5493 N N . VAL A 1 736 ? 54.837 78.488 25.154 1.00 74.30 754 VAL A N 1
ATOM 5494 C CA . VAL A 1 736 ? 55.520 77.867 26.280 1.00 71.92 754 VAL A CA 1
ATOM 5495 C C . VAL A 1 736 ? 56.192 78.973 27.057 1.00 76.99 754 VAL A C 1
ATOM 5496 O O . VAL A 1 736 ? 57.009 79.717 26.510 1.00 78.74 754 VAL A O 1
ATOM 5500 N N . TYR A 1 737 ? 55.797 79.112 28.317 1.00 72.73 755 TYR A N 1
ATOM 5501 C CA . TYR A 1 737 ? 56.315 80.141 29.210 1.00 72.09 755 TYR A CA 1
ATOM 5502 C C . TYR A 1 737 ? 57.213 79.474 30.239 1.00 74.99 755 TYR A C 1
ATOM 5503 O O . TYR A 1 737 ? 57.172 78.245 30.383 1.00 74.14 755 TYR A O 1
ATOM 5512 N N . ALA A 1 738 ? 58.089 80.258 30.878 1.00 71.45 756 ALA A N 1
ATOM 5513 C CA . ALA A 1 738 ? 59.048 79.701 31.817 1.00 71.34 756 ALA A CA 1
ATOM 5514 C C . ALA A 1 738 ? 59.079 80.468 33.105 1.00 77.93 756 ALA A C 1
ATOM 5515 O O . ALA A 1 738 ? 58.967 81.694 33.126 1.00 78.13 756 ALA A O 1
ATOM 5517 N N . VAL A 1 739 ? 59.263 79.716 34.188 1.00 75.45 757 VAL A N 1
ATOM 5518 C CA . VAL A 1 739 ? 59.345 80.186 35.561 1.00 74.19 757 VAL A CA 1
ATOM 5519 C C . VAL A 1 739 ? 60.771 79.915 36.051 1.00 77.98 757 VAL A C 1
ATOM 5520 O O . VAL A 1 739 ? 61.195 78.750 36.167 1.00 78.07 757 VAL A O 1
ATOM 5524 N N . ALA A 1 740 ? 61.525 81.004 36.270 1.00 74.06 758 ALA A N 1
ATOM 5525 C CA . ALA A 1 740 ? 62.886 80.934 36.781 1.00 74.74 758 ALA A CA 1
ATOM 5526 C C . ALA A 1 740 ? 62.859 81.279 38.251 1.00 77.34 758 ALA A C 1
ATOM 5527 O O . ALA A 1 740 ? 62.438 82.379 38.629 1.00 76.15 758 ALA A O 1
ATOM 5529 N N . VAL A 1 741 ? 63.232 80.297 39.085 1.00 74.45 759 VAL A N 1
ATOM 5530 C CA . VAL A 1 741 ? 63.247 80.424 40.541 1.00 74.50 759 VAL A CA 1
ATOM 5531 C C . VAL A 1 741 ? 64.681 80.430 41.031 1.00 83.15 759 VAL A C 1
ATOM 5532 O O . VAL A 1 741 ? 65.389 79.446 40.868 1.00 84.38 759 VAL A O 1
ATOM 5536 N N . TYR A 1 742 ? 65.091 81.523 41.665 1.00 82.73 760 TYR A N 1
ATOM 5537 C CA . TYR A 1 742 ? 66.426 81.629 42.233 1.00 86.92 760 TYR A CA 1
ATOM 5538 C C . TYR A 1 742 ? 66.357 81.966 43.723 1.00 92.69 760 TYR A C 1
ATOM 5539 O O . TYR A 1 742 ? 65.719 82.952 44.105 1.00 90.13 760 TYR A O 1
ATOM 5548 N N . ASP A 1 743 ? 67.033 81.163 44.557 1.00 93.95 761 ASP A N 1
ATOM 5549 C CA . ASP A 1 743 ? 67.092 81.479 45.975 1.00 97.23 761 ASP A CA 1
ATOM 5550 C C . ASP A 1 743 ? 68.453 82.150 46.239 1.00 106.99 761 ASP A C 1
ATOM 5551 O O . ASP A 1 743 ? 69.498 81.583 45.894 1.00 109.31 761 ASP A O 1
ATOM 5556 N N . PRO A 1 744 ? 68.449 83.410 46.744 1.00 105.67 762 PRO A N 1
ATOM 5557 C CA . PRO A 1 744 ? 69.735 84.120 46.950 1.00 110.75 762 PRO A CA 1
ATOM 5558 C C . PRO A 1 744 ? 70.651 83.456 47.985 1.00 119.76 762 PRO A C 1
ATOM 5559 O O . PRO A 1 744 ? 71.876 83.542 47.853 1.00 123.00 762 PRO A O 1
ATOM 5563 N N . VAL A 1 745 ? 70.042 82.757 48.973 1.00 116.85 763 VAL A N 1
ATOM 5564 C CA . VAL A 1 745 ? 70.661 82.056 50.106 1.00 121.37 763 VAL A CA 1
ATOM 5565 C C . VAL A 1 745 ? 71.555 80.851 49.695 1.00 129.00 763 VAL A C 1
ATOM 5566 O O . VAL A 1 745 ? 72.693 80.772 50.175 1.00 133.94 763 VAL A O 1
ATOM 5570 N N . SER A 1 746 ? 71.050 79.918 48.841 1.00 122.98 764 SER A N 1
ATOM 5571 C CA . SER A 1 746 ? 71.803 78.727 48.395 1.00 126.04 764 SER A CA 1
ATOM 5572 C C . SER A 1 746 ? 72.580 78.958 47.083 1.00 128.95 764 SER A C 1
ATOM 5573 O O . SER A 1 746 ? 73.469 78.159 46.762 1.00 132.75 764 SER A O 1
ATOM 5576 N N . LYS A 1 747 ? 72.231 80.035 46.330 1.00 120.26 765 LYS A N 1
ATOM 5577 C CA . LYS A 1 747 ? 72.799 80.424 45.030 1.00 119.52 765 LYS A CA 1
ATOM 5578 C C . LYS A 1 747 ? 72.422 79.384 43.939 1.00 119.92 765 LYS A C 1
ATOM 5579 O O . LYS A 1 747 ? 73.093 79.288 42.905 1.00 121.61 765 LYS A O 1
ATOM 5585 N N . LYS A 1 748 ? 71.308 78.646 44.163 1.00 111.51 766 LYS A N 1
ATOM 5586 C CA . LYS A 1 748 ? 70.772 77.638 43.243 1.00 108.64 766 LYS A CA 1
ATOM 5587 C C . LYS A 1 748 ? 69.510 78.161 42.527 1.00 103.67 766 LYS A C 1
ATOM 5588 O O . LYS A 1 748 ? 68.752 78.974 43.074 1.00 99.20 766 LYS A O 1
ATOM 5594 N N . SER A 1 749 ? 69.298 77.676 41.298 1.00 98.08 767 SER A N 1
ATOM 5595 C CA . SER A 1 749 ? 68.177 78.057 40.446 1.00 92.51 7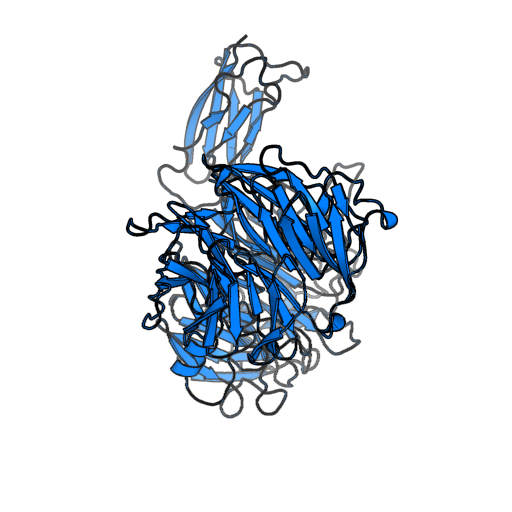67 SER A CA 1
ATOM 5596 C C . SER A 1 749 ? 67.312 76.846 40.047 1.00 92.48 767 SER A C 1
ATOM 5597 O O . SER A 1 749 ? 67.748 75.695 40.146 1.00 94.96 767 SER A O 1
ATOM 5600 N N . LYS A 1 750 ? 66.083 77.121 39.594 1.00 83.19 768 LYS A N 1
ATOM 5601 C CA . LYS A 1 750 ? 65.146 76.116 39.120 1.00 80.69 768 LYS A CA 1
ATOM 5602 C C . LYS A 1 750 ? 64.367 76.679 37.927 1.00 81.60 768 LYS A C 1
ATOM 5603 O O . LYS A 1 750 ? 63.624 77.657 38.044 1.00 77.90 768 LYS A O 1
ATOM 5609 N N . LEU A 1 751 ? 64.589 76.080 36.768 1.00 79.75 769 LEU A N 1
ATOM 5610 C CA . LEU A 1 751 ? 63.916 76.508 35.567 1.00 78.13 769 LEU A CA 1
ATOM 5611 C C . LEU A 1 751 ? 62.870 75.482 35.214 1.00 81.81 769 LEU A C 1
ATOM 5612 O O . LEU A 1 751 ? 63.192 74.329 34.916 1.00 83.52 769 LEU A O 1
ATOM 5617 N N . ILE A 1 752 ? 61.604 75.892 35.322 1.00 75.95 770 ILE A N 1
ATOM 5618 C CA . ILE A 1 752 ? 60.465 75.028 35.020 1.00 74.78 770 ILE A CA 1
ATOM 5619 C C . ILE A 1 752 ? 59.583 75.721 33.956 1.00 75.53 770 ILE A C 1
ATOM 5620 O O . ILE A 1 752 ? 59.506 76.952 33.913 1.00 74.21 770 ILE A O 1
ATOM 5625 N N . ARG A 1 753 ? 58.967 74.930 33.076 1.00 70.72 771 ARG A N 1
ATOM 5626 C CA . ARG A 1 753 ? 58.156 75.468 31.990 1.00 68.82 771 ARG A CA 1
ATOM 5627 C C . ARG A 1 753 ? 56.709 74.978 32.061 1.00 71.67 771 ARG A C 1
ATOM 5628 O O . ARG A 1 753 ? 56.456 73.873 32.549 1.00 72.90 771 ARG A O 1
ATOM 5636 N N . PHE A 1 754 ? 55.764 75.804 31.562 1.00 66.42 772 PHE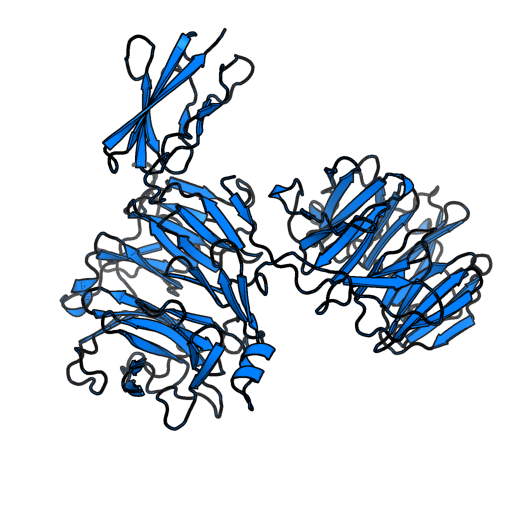 A N 1
ATOM 5637 C CA . PHE A 1 754 ? 54.326 75.504 31.477 1.00 65.73 772 PHE A CA 1
ATOM 5638 C C . PHE A 1 754 ? 53.759 76.059 30.159 1.00 70.51 772 PHE A C 1
ATOM 5639 O O . PHE A 1 754 ? 54.270 77.054 29.629 1.00 70.75 772 PHE A O 1
ATOM 5647 N N . ALA A 1 755 ? 52.694 75.431 29.650 1.00 67.22 773 ALA A N 1
ATOM 5648 C CA . ALA A 1 755 ? 52.106 75.825 28.383 1.00 68.00 773 ALA A CA 1
ATOM 5649 C C . ALA A 1 755 ? 50.771 76.567 28.521 1.00 70.17 773 ALA A C 1
ATOM 5650 O O . ALA A 1 755 ? 49.955 76.237 29.387 1.00 67.79 773 ALA A O 1
ATOM 5652 N N . VAL A 1 756 ? 50.576 77.584 27.641 1.00 67.76 774 VAL A N 1
ATOM 5653 C CA . VAL A 1 756 ? 49.338 78.348 27.437 1.00 69.14 774 VAL A CA 1
ATOM 5654 C C . VAL A 1 756 ? 48.808 77.868 26.084 1.00 76.13 774 VAL A C 1
ATOM 5655 O O . VAL A 1 756 ? 49.531 77.955 25.090 1.00 77.30 774 VAL A O 1
ATOM 5659 N N . ILE A 1 757 ? 47.601 77.272 26.059 1.00 74.11 775 ILE A N 1
ATOM 5660 C CA . ILE A 1 757 ? 47.033 76.693 24.834 1.00 77.40 775 ILE A CA 1
ATOM 5661 C C . ILE A 1 757 ? 45.680 77.315 24.480 1.00 83.96 775 ILE A C 1
ATOM 5662 O O . ILE A 1 757 ? 44.890 77.638 25.379 1.00 83.07 775 ILE A O 1
ATOM 5667 N N . ARG A 1 758 ? 45.417 77.449 23.153 1.00 84.22 776 ARG A N 1
ATOM 5668 C CA . ARG A 1 758 ? 44.188 78.000 22.551 1.00 90.56 776 ARG A CA 1
ATOM 5669 C C . ARG A 1 758 ? 42.902 77.193 22.879 1.00 111.32 776 ARG A C 1
ATOM 5670 O O . ARG A 1 758 ? 41.804 77.667 22.502 1.00 118.23 776 ARG A O 1
#

Secondary structure (DSSP, 8-state):
--EEEE----SEEEEEE-SSBEEEEETTEEEE-BSSSS---EEE-GGGT-S-S-EEEEEEETTTTEEEEEETTS-EEEE-TTS-EEEE-HHHH-SS-----EEEEEEETTEEEEEETTEEEEEETTTTEEEEEETTTS-EEEEEE-STTEEEEEETTEEEEEETTS-TTSGGGSEEE--SS-GGGEEEEEEETTEEEEEETTSEEEEEETTT---EEEEE--SS-EEEE-SS-EEEE-SS-EEEEETTTEEEEE---S--EEE--TT-SEEEEE-BTS-EEEEESSTT---EEPP------SSS--SEEEEETTEEEEE----SSS---PBPEEEEE-SS-EEEEEHHHHHHHH-SS---B-EEEEEEPSS-TT-EEEEEEEBEEEEEETTEEEEEE-STTSS---SBTTBEEEEEEEE-TTS-EEEEESSSSS-EEEEETTTTEEEEE--TTTTT-SEEEEEEE-TTS-EEEEEEESSTT-----EEEEE-TT-TT-STT-EEEEESS-B-TTS-B---S-EEEEEE-TTS-EEEEETTEEEEESSGGGTTT-SSPPBEE--EES-TTS-EETTTT-EEEEEEE-TTS-EEEEEESS-EEEE-TTS-SEEEEE-TTTSS-S-SBEEEEEEETTTTEEEEEETTEEEEEE-S-----TTSSTT-EEESSSB-TT--S-EEEES--TT-EEEEE-SS--EEEEEE-SSS-EEE--B-TTSSBPPSEEEEEEEE-TTT--EEEEEEEE--

Organism: Porphyromonas gingivalis (NCBI:txid837)

InterPro domains:
  IPR011047 Quinoprotein alcohol dehydrogenase-like superfamily [SSF50998] (642-766)
  IPR015943 WD40/YVTN repeat-like-containing domain superfamily [G3DSA:2.130.10.10] (350-541)
  IPR015943 WD40/YVTN repeat-like-containing domain superfamily [G3DSA:2.130.10.10] (542-697)
  IPR048954 PorZ, N-terminal beta-propeller domain [PF21544] (50-203)

Sequence (748 aa):
GIWNTLLAIHKTEKAVETPKKVFAVANGVLYSVGKEAPHEAKIFDRISGLSDTSVSSIAYSEQLKSLVIYYASGNIDILDEAGRVTNVPALKDNIDLIDKTLNRLLIVGNRAYLAGGFGLSVLDVAEARIPATYAKGTKVTDVAKLDNDRLLMLKEGQLFIGKETDNLQDPAAWTALSLNLPMGSVTGLGIVGEDICFLLADGRVYVAANQSFEPELLLSSSADSRLYVTDRGLFICAENRIYFIEKGRKTTQFPIADVLGVGAMNESNTAYIALGEEGLASLLLAEGSTAEAMPVAFDGPGDNDFYEMRFSHGRLYAASGLWGTNLMGHAGMVKLYDGNRWTNFDKKTVQEQLGGGFSFNDAIDIAVSNGDPDHFFVGTWGNGLFEFKDGKAIARYSGNETAIAECNPGDARVKAIAFDNKGNLWGTLGAVGKNIFMYDPQSSTWHSFSYPDVANLASFGNMIILPNGDKWVNILHRSGGSTRKGVLIFNDRGTPETTSDDSHLYVEQFVNRLGAAIGHKTIYAMAVDHNGSVWMGSDIGIFGVYNAAGVLSSTSTPIAVRPVGGEEPNLYYVLDKVTVTDIVVDKLNHKWVATQGTGLYLLSEDCSKILAQFTVENSPLLSNNILSLALNDDNGLLYIGTADGLMTFQTGTGSGSASELDGVYVYPNPLRPEYPDGVTIAGLQAGCSVKITDTTGRLLYQTESVTTEVKWNARGADGNRVASGVYAVAVYDPVSKKSKLIRFAVIR

B-factor: mean 74.81, std 23.91, range [28.18, 168.07]